Protein AF-A0A2J7PSP0-F1 (afdb_monomer)

Sequence (742 aa):
YKIPDSKRTLTLKEAKEKGLIVTSKKPLSIEEAVRNGLYHADTGRFTDPVVGDKLDIAQALVHGLIDANTTALKDPATGQLKSVNSGIEDGSIDTPRGRVVDPKTKRAYTIDSALERGLLITVDRPITFQQAVRRGSIDFQRGTFKDPRTMRECTLEEAIRYELIDPESAVVKDPQTGRFRTLKKAITDGVIDMNKRAAFDPQTGKVKPLCIIFEQGTVVFLREPLTFDAAIEQGHLNVGTGKFIDPQSKEVLTLKETVSLGLIDPDSALIKDSTKKKLVKLPEAFRKGLMDAEKGNVLDCATSRLYSLSAAIESGLLTTPRRGLSLIEGLQFGLYNPTTGGFTDPFFSSGVIDRRRLRLEEAIEFGLIDPSTTVVKDADSGNISSLTDAISISKIVDAEAGRMLETSTGKSIDLLKARDKGYILAAEARQAMEEKYKHCDDTLLKLLTWIREVEDKLANQDVVQEDADELRNQINTMKQVKDDLDSHSRPVASCLDQVRQIVASGGDVLSSDEVSTLEKNGRSLKTSYERAMDRTDRLLKRLTAACDEFSKFRNELATFCTWLGKAQKTLEDKERSLSNLNKLSSSADSTREFVSDVIAHQADLRFITMAAQKFVDESKEYLTSLNEFRTSLPQRLPHIEPSQDSVVRNEVLAVTAQYRDLLSRANGLSDRLSGVGGRQREYRDALDKARAWLREAEPRANKVLSEPVGAEPKTVEEQLNKAKTLNNEFVAQERLIDAAKQ

Solvent-accessible surface area (backbone atoms only — not comparable to full-atom values): 40261 Å² total; per-residue (Å²): 80,72,50,88,98,49,97,55,76,42,54,68,67,61,30,40,76,68,45,76,53,72,80,89,69,69,54,26,39,67,68,55,35,49,74,45,59,32,47,40,77,95,62,22,27,36,46,42,92,86,81,67,49,75,30,36,58,62,52,29,40,74,73,40,52,30,38,58,72,31,36,27,36,36,41,91,87,78,69,47,74,41,49,45,67,60,30,47,75,74,57,39,30,39,46,88,58,24,26,40,41,39,90,89,76,72,47,70,32,41,58,70,60,25,41,78,70,52,40,37,39,78,40,80,60,83,75,50,74,76,54,45,63,76,70,63,66,66,60,78,88,74,26,52,66,41,49,92,87,73,71,48,78,45,29,51,54,51,35,42,75,69,66,74,40,54,46,81,59,14,23,30,63,38,66,87,76,68,46,77,36,37,38,52,58,34,47,76,71,63,78,48,72,52,81,39,42,52,45,41,87,65,85,69,78,102,59,80,68,34,50,46,42,26,64,95,75,48,54,39,22,59,40,82,45,38,40,53,64,54,30,42,76,72,62,30,34,38,48,91,64,22,37,30,42,42,92,81,82,64,47,80,37,31,51,52,55,33,40,73,27,32,52,30,40,50,56,37,37,32,35,52,37,65,73,79,38,39,76,34,40,47,69,58,25,48,74,70,60,39,28,43,60,71,51,33,28,34,43,39,65,72,79,73,44,78,27,49,39,48,55,21,48,73,73,53,43,42,36,35,71,90,48,34,37,36,55,68,49,36,54,61,45,61,31,50,40,77,91,73,24,29,34,49,62,84,70,56,79,46,60,98,83,65,68,68,68,29,37,45,54,53,30,41,74,67,28,54,30,35,51,81,46,26,27,36,38,43,84,77,80,40,49,70,35,47,39,62,45,25,41,72,74,67,54,36,33,39,39,82,58,29,27,32,45,36,84,86,76,72,44,77,38,39,54,67,60,37,39,76,71,55,29,50,42,53,33,65,65,33,51,59,49,49,53,51,46,52,52,50,51,54,52,49,52,53,51,48,51,51,50,49,53,51,50,46,58,63,55,70,58,75,79,82,55,98,41,75,68,58,38,50,48,55,50,50,55,51,47,51,54,45,54,51,54,60,66,45,47,60,60,51,50,53,49,48,50,49,50,52,49,46,51,71,64,26,72,76,65,46,41,70,63,61,47,50,50,50,52,52,51,47,52,48,46,52,57,50,47,56,48,52,51,55,46,50,53,51,47,49,53,33,52,50,51,26,52,53,31,45,51,51,25,52,52,49,46,52,55,48,52,56,48,50,55,51,50,50,50,51,49,52,54,52,64,60,50,66,77,48,74,91,50,45,69,68,49,41,55,54,41,51,52,47,45,53,53,58,57,58,51,51,56,56,54,51,50,37,51,49,30,50,50,50,23,53,50,36,45,49,53,38,51,50,56,49,40,55,49,25,57,68,37,95,69,63,47,83,78,80,78,78,79,87,81,51,65,68,60,52,52,52,52,51,53,51,52,54,51,52,52,50,53,51,51,45,51,54,47,43,52,50,42,52,54,51,47,51,53,51,49,53,40,49,55,29,44,51,52,40,50,55,48,47,68,59,46,52,61,54,50,50,50,63,70,68,54,75,84,55,94,45,74,67,52,39,51,51,52,50,49,54,51,49,52,49,53,52,50,54,62,65,49,45,58,42,55,52,56,47,71,108

InterPro domains:
  IPR001101 Plectin repeat [SM00250] (9-44)
  IPR001101 Plectin repeat [SM00250] (86-125)
  IPR001101 Plectin repeat [SM00250] (131-170)
  IPR001101 Plectin repeat [SM00250] (234-269)
  IPR001101 Plectin repeat [SM00250] (328-374)
  IPR002017 Spectrin repeat [PF00435] (446-508)
  IPR018159 Spectrin/alpha-actinin [SM00150] (438-544)
  IPR018159 Spectrin/alpha-actinin [SM00150] (551-674)
  IPR035915 Plakin repeat superfamily [G3DSA:3.90.1290.10] (1-220)
  IPR035915 Plakin repeat superfamily [G3DSA:3.90.1290.10] (222-341)
  IPR035915 Plakin repeat superfamily [SSF75399] (7-120)
  IPR035915 Plakin repeat superfamily [SSF75399] (125-219)
  IPR035915 Plakin repeat superfamily [SSF75399] (223-347)
  IPR035915 Plakin repeat superfamily [SSF75399] (324-431)
  IPR043197 Plakin [PTHR23169] (449-632)

Mean predicted aligned error: 19.85 Å

Structure (mmCIF, N/CA/C/O backbone):
data_AF-A0A2J7PSP0-F1
#
_entry.id   AF-A0A2J7PSP0-F1
#
loop_
_atom_site.group_PDB
_atom_site.id
_atom_site.type_symbol
_atom_site.label_atom_id
_atom_site.label_alt_id
_atom_site.label_comp_id
_atom_site.label_asym_id
_atom_site.label_entity_id
_atom_site.label_seq_id
_atom_site.pdbx_PDB_ins_code
_atom_site.Cartn_x
_atom_site.Cartn_y
_atom_site.Cartn_z
_atom_site.occupancy
_atom_site.B_iso_or_equiv
_atom_site.auth_seq_id
_atom_site.auth_comp_id
_atom_site.auth_asym_id
_atom_site.auth_atom_id
_atom_site.pdbx_PDB_model_num
ATOM 1 N N . TYR A 1 1 ? 23.219 53.155 -82.196 1.00 58.03 1 TYR A N 1
ATOM 2 C CA . TYR A 1 1 ? 24.446 53.536 -81.469 1.00 58.03 1 TYR A CA 1
ATOM 3 C C . TYR A 1 1 ? 24.918 54.891 -81.987 1.00 58.03 1 TYR A C 1
ATOM 5 O O . TYR A 1 1 ? 25.044 55.040 -83.199 1.00 58.03 1 TYR A O 1
ATOM 13 N N . LYS A 1 2 ? 25.088 55.901 -81.122 1.00 62.66 2 LYS A N 1
ATOM 14 C CA . LYS A 1 2 ? 25.723 57.181 -81.494 1.00 62.66 2 LYS A CA 1
ATOM 15 C C . LYS A 1 2 ? 27.207 57.059 -81.160 1.00 62.66 2 LYS A C 1
ATOM 17 O O . LYS A 1 2 ? 27.521 56.750 -80.017 1.00 62.66 2 LYS A O 1
ATOM 22 N N . ILE A 1 3 ? 28.081 57.242 -82.146 1.00 65.50 3 ILE A N 1
ATOM 23 C CA . ILE A 1 3 ? 29.530 57.184 -81.920 1.00 65.50 3 ILE A CA 1
ATOM 24 C C . ILE A 1 3 ? 29.929 58.433 -81.114 1.00 65.50 3 ILE A C 1
ATOM 26 O O . ILE A 1 3 ? 29.549 59.531 -81.533 1.00 65.50 3 ILE A O 1
ATOM 30 N N . PRO A 1 4 ? 30.665 58.306 -79.996 1.00 55.56 4 PRO A N 1
ATOM 31 C CA . PRO A 1 4 ? 31.274 59.459 -79.332 1.00 55.56 4 PRO A CA 1
ATOM 32 C C . PRO A 1 4 ? 32.156 60.225 -80.337 1.00 55.56 4 PRO A C 1
ATOM 34 O O . PRO A 1 4 ? 32.877 59.605 -81.110 1.00 55.56 4 PRO A O 1
ATOM 37 N N . ASP A 1 5 ? 32.034 61.553 -80.393 1.00 58.53 5 ASP A N 1
ATOM 38 C CA . ASP A 1 5 ? 32.744 62.462 -81.318 1.00 58.53 5 ASP A CA 1
ATOM 39 C C . ASP A 1 5 ? 32.361 62.439 -82.815 1.00 58.53 5 ASP A C 1
ATOM 41 O O . ASP A 1 5 ? 33.018 63.073 -83.642 1.00 58.53 5 ASP A O 1
ATOM 45 N N . SER A 1 6 ? 31.224 61.839 -83.202 1.00 61.38 6 SER A N 1
ATOM 46 C CA . SER A 1 6 ? 30.621 62.115 -84.523 1.00 61.38 6 SER A CA 1
ATOM 47 C C . SER A 1 6 ? 29.091 62.223 -84.480 1.00 61.38 6 SER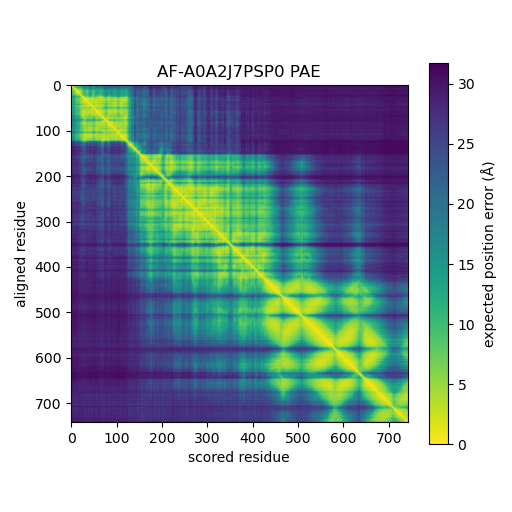 A C 1
ATOM 49 O O . SER A 1 6 ? 28.419 61.516 -83.735 1.00 61.38 6 SER A O 1
ATOM 51 N N . LYS A 1 7 ? 28.492 63.062 -85.341 1.00 58.00 7 LYS A N 1
ATOM 52 C CA . LYS A 1 7 ? 27.020 63.179 -85.473 1.00 58.00 7 LYS A CA 1
ATOM 53 C C . LYS A 1 7 ? 26.355 61.977 -86.181 1.00 58.00 7 LYS A C 1
ATOM 55 O O . LYS A 1 7 ? 25.156 62.023 -86.452 1.00 58.00 7 LYS A O 1
ATOM 60 N N . ARG A 1 8 ? 27.093 60.904 -86.501 1.00 64.81 8 ARG A N 1
ATOM 61 C CA . ARG A 1 8 ? 26.564 59.721 -87.206 1.00 64.81 8 ARG A CA 1
ATOM 62 C C . ARG A 1 8 ? 25.899 58.734 -86.241 1.00 64.81 8 ARG A C 1
ATOM 64 O O . ARG A 1 8 ? 26.443 58.388 -85.194 1.00 64.81 8 ARG A O 1
ATOM 71 N N . THR A 1 9 ? 24.719 58.250 -86.624 1.00 69.12 9 THR A N 1
ATOM 72 C CA . THR A 1 9 ? 23.991 57.176 -85.934 1.00 69.12 9 THR A CA 1
ATOM 73 C C . THR A 1 9 ? 24.161 55.871 -86.716 1.00 69.12 9 THR A C 1
ATOM 75 O O . THR A 1 9 ? 23.959 55.845 -87.924 1.00 69.12 9 THR A O 1
ATOM 78 N N . LEU A 1 10 ? 24.579 54.799 -86.038 1.00 71.31 10 LEU A N 1
ATOM 79 C CA . LEU A 1 10 ? 24.702 53.441 -86.592 1.00 71.31 10 LEU A CA 1
ATOM 80 C C . LEU A 1 10 ? 23.559 52.556 -86.086 1.00 71.31 10 LEU A C 1
ATOM 82 O O . LEU A 1 10 ? 23.134 52.696 -84.927 1.00 71.31 10 LEU A O 1
ATOM 86 N N . THR A 1 11 ? 23.102 51.607 -86.907 1.00 74.00 11 THR A N 1
ATOM 87 C CA . THR A 1 11 ? 22.177 50.560 -86.443 1.00 74.00 11 THR A CA 1
ATOM 88 C C . THR A 1 11 ? 22.874 49.619 -85.449 1.00 74.00 11 THR A C 1
ATOM 90 O O . THR A 1 11 ? 24.096 49.497 -85.438 1.00 74.00 11 THR A O 1
ATOM 93 N N . LEU A 1 12 ? 22.115 48.961 -84.561 1.00 64.88 12 LEU A N 1
ATOM 94 C CA . LEU A 1 12 ? 22.672 48.037 -83.553 1.00 64.88 12 LEU A CA 1
ATOM 95 C C . LEU A 1 12 ? 23.439 46.863 -84.188 1.00 64.88 12 LEU A C 1
ATOM 97 O O . LEU A 1 12 ? 24.433 46.412 -83.624 1.00 64.88 12 LEU A O 1
ATOM 101 N N . LYS A 1 13 ? 23.006 46.404 -85.369 1.00 65.12 13 LYS A N 1
ATOM 102 C CA . LYS A 1 13 ? 23.670 45.334 -86.121 1.00 65.12 13 LYS A CA 1
ATOM 103 C C . LYS A 1 13 ? 25.018 45.795 -86.682 1.00 65.12 13 LYS A C 1
ATOM 105 O O . LYS A 1 13 ? 26.025 45.146 -86.428 1.00 65.12 13 LYS A O 1
ATOM 110 N N . GLU A 1 14 ? 25.058 46.963 -87.322 1.00 67.12 14 GLU A N 1
ATOM 111 C CA . GLU A 1 14 ? 26.306 47.559 -87.824 1.00 67.12 14 GLU A CA 1
ATOM 112 C C . GLU A 1 14 ? 27.264 47.953 -86.691 1.00 67.12 14 GLU A C 1
ATOM 114 O O . GLU A 1 14 ? 28.477 47.876 -86.847 1.00 67.12 14 GLU A O 1
ATOM 119 N N . ALA A 1 15 ? 26.742 48.366 -85.532 1.00 64.81 15 ALA A N 1
ATOM 120 C CA . ALA A 1 15 ? 27.553 48.673 -84.356 1.00 64.81 15 ALA A CA 1
ATOM 121 C C . ALA A 1 15 ? 28.171 47.410 -83.726 1.00 64.81 15 ALA A C 1
ATOM 123 O O . ALA A 1 15 ? 29.297 47.469 -83.239 1.00 64.81 15 ALA A O 1
ATOM 124 N N . LYS A 1 16 ? 27.474 46.267 -83.780 1.00 63.75 16 LYS A N 1
ATOM 125 C CA . LYS A 1 16 ? 28.012 44.961 -83.374 1.00 63.75 16 LYS A CA 1
ATOM 126 C C . LYS A 1 16 ? 29.079 44.457 -84.353 1.00 63.75 16 LYS A C 1
ATOM 128 O O . LYS A 1 16 ? 30.139 44.035 -83.915 1.00 63.75 16 LYS A O 1
ATOM 133 N N . GLU A 1 17 ? 28.830 44.544 -85.661 1.00 60.66 17 GLU A N 1
ATOM 134 C CA . GLU A 1 17 ? 29.795 44.138 -86.702 1.00 60.66 17 GLU A CA 1
ATOM 135 C C . GLU A 1 17 ? 31.063 45.008 -86.705 1.00 60.66 17 GLU A C 1
ATOM 137 O O . GLU A 1 17 ? 32.143 44.520 -87.018 1.00 60.66 17 GLU A O 1
ATOM 142 N N . LYS A 1 18 ? 30.959 46.279 -86.293 1.00 62.94 18 LYS A N 1
ATOM 143 C CA . LYS A 1 18 ? 32.106 47.187 -86.115 1.00 62.94 18 LYS A CA 1
ATOM 144 C C . LYS A 1 18 ? 32.791 47.082 -84.743 1.00 62.94 18 LYS A C 1
ATOM 146 O O . LYS A 1 18 ? 33.640 47.917 -84.446 1.00 62.94 18 LYS A O 1
ATOM 151 N N . GLY A 1 19 ? 32.412 46.117 -83.898 1.00 61.75 19 GLY A N 1
ATOM 152 C CA . GLY A 1 19 ? 33.029 45.893 -82.580 1.00 61.75 19 GLY A CA 1
ATOM 153 C C . GLY A 1 19 ? 32.734 46.971 -81.526 1.00 61.75 19 GLY A C 1
ATOM 154 O O . GLY A 1 19 ? 33.376 47.005 -80.484 1.00 61.75 19 GLY A O 1
ATOM 155 N N . LEU A 1 20 ? 31.756 47.855 -81.762 1.00 63.66 20 LEU A N 1
ATOM 156 C CA . LEU A 1 20 ? 31.390 48.952 -80.848 1.00 63.66 20 LEU A CA 1
ATOM 157 C C . LEU A 1 20 ? 30.448 48.498 -79.718 1.00 63.66 20 LEU A C 1
ATOM 159 O O . LEU A 1 20 ? 30.165 49.262 -78.795 1.00 63.66 20 LEU A O 1
ATOM 163 N N . ILE A 1 21 ? 29.921 47.272 -79.808 1.00 64.19 21 ILE A N 1
ATOM 164 C CA . ILE A 1 21 ? 29.039 46.647 -78.818 1.00 64.19 21 ILE A CA 1
ATOM 165 C C . ILE A 1 21 ? 29.512 45.212 -78.602 1.00 64.19 21 ILE A C 1
ATOM 167 O O . ILE A 1 21 ? 29.398 44.380 -79.502 1.00 64.19 21 ILE A O 1
ATOM 171 N N . VAL A 1 22 ? 29.994 44.918 -77.396 1.00 63.31 22 VAL A N 1
ATOM 172 C CA . VAL A 1 22 ? 30.480 43.590 -76.998 1.00 63.31 22 VAL A CA 1
ATOM 173 C C . VAL A 1 22 ? 29.604 42.980 -75.906 1.00 63.31 22 VAL A C 1
ATOM 175 O O . VAL A 1 22 ? 28.886 43.678 -75.189 1.00 63.31 22 VAL A O 1
ATOM 178 N N . THR A 1 23 ? 29.618 41.653 -75.795 1.00 63.72 23 THR A N 1
ATOM 179 C CA . THR A 1 23 ? 28.829 40.921 -74.798 1.00 63.72 23 THR A CA 1
ATOM 180 C C . THR A 1 23 ? 29.394 41.124 -73.391 1.00 63.72 23 THR A C 1
ATOM 182 O O . THR A 1 23 ? 30.588 40.947 -73.181 1.00 63.72 23 THR A O 1
ATOM 185 N N . SER A 1 24 ? 28.538 41.397 -72.403 1.00 59.56 24 SER A N 1
ATOM 186 C CA . SER A 1 24 ? 28.923 41.557 -70.988 1.00 59.56 24 SER A CA 1
ATOM 187 C C . SER A 1 24 ? 29.223 40.240 -70.253 1.00 59.56 24 SER A C 1
ATOM 189 O O . SER A 1 24 ? 29.520 40.246 -69.060 1.00 59.56 24 SER A O 1
ATOM 191 N N . LYS A 1 25 ? 29.134 39.098 -70.942 1.00 62.75 25 LYS A N 1
ATOM 192 C CA . LYS A 1 25 ? 29.388 37.772 -70.374 1.00 62.75 25 LYS A CA 1
ATOM 193 C C . LYS A 1 25 ? 30.901 37.547 -70.258 1.00 62.75 25 LYS A C 1
ATOM 195 O O . LYS A 1 25 ? 31.560 37.405 -71.278 1.00 62.75 25 LYS A O 1
ATOM 200 N N . LYS A 1 26 ? 31.426 37.503 -69.032 1.00 65.06 26 LYS A N 1
ATOM 201 C CA . LYS A 1 26 ? 32.789 37.046 -68.704 1.00 65.06 26 LYS A CA 1
ATOM 202 C C . LYS A 1 26 ? 32.693 35.743 -67.887 1.00 65.06 26 LYS A C 1
ATOM 204 O O . LYS A 1 26 ? 31.740 35.625 -67.109 1.00 65.06 26 LYS A O 1
ATOM 209 N N . PRO A 1 27 ? 33.619 34.778 -68.029 1.00 68.19 27 PRO A N 1
ATOM 210 C CA . PRO A 1 27 ? 34.771 34.758 -68.940 1.00 68.19 27 PRO A CA 1
ATOM 211 C C . PRO A 1 27 ? 34.381 34.368 -70.382 1.00 68.19 27 PRO A C 1
ATOM 213 O O . PRO A 1 27 ? 33.437 33.603 -70.586 1.00 68.19 27 PRO A O 1
ATOM 216 N N . LEU A 1 28 ? 35.085 34.913 -71.379 1.00 74.44 28 LEU A N 1
ATOM 217 C CA . LEU A 1 28 ? 34.874 34.651 -72.813 1.00 74.44 28 LEU A CA 1
ATOM 218 C C . LEU A 1 28 ? 35.787 33.517 -73.303 1.00 74.44 28 LEU A C 1
ATOM 220 O O . LEU A 1 28 ? 36.883 33.327 -72.776 1.00 74.44 28 LEU A O 1
ATOM 224 N N . SER A 1 29 ? 35.384 32.791 -74.348 1.00 78.56 29 SER A N 1
ATOM 225 C CA . SER A 1 29 ? 36.340 31.932 -75.066 1.00 78.56 29 SER A CA 1
ATOM 226 C C . SER A 1 29 ? 37.317 32.773 -75.897 1.00 78.56 29 SER A C 1
ATOM 228 O O . SER A 1 29 ? 36.991 33.889 -76.311 1.00 78.56 29 SER A O 1
ATOM 230 N N . ILE A 1 30 ? 38.515 32.243 -76.176 1.00 79.38 30 ILE A N 1
ATOM 231 C CA . ILE A 1 30 ? 39.514 32.949 -77.002 1.00 79.38 30 ILE A CA 1
ATOM 232 C C . ILE A 1 30 ? 38.940 33.252 -78.397 1.00 79.38 30 ILE A C 1
ATOM 234 O O . ILE A 1 30 ? 39.124 34.349 -78.919 1.00 79.38 30 ILE A O 1
ATOM 238 N N . GLU A 1 31 ? 38.170 32.325 -78.970 1.00 78.06 31 GLU A N 1
ATOM 239 C CA . GLU A 1 31 ? 37.505 32.515 -80.262 1.00 78.06 31 GLU A CA 1
ATOM 240 C C . GLU A 1 31 ? 36.434 33.619 -80.218 1.00 78.06 31 GLU A C 1
ATOM 242 O O . GLU A 1 31 ? 36.350 34.440 -81.130 1.00 78.06 31 GLU A O 1
ATOM 247 N N . GLU A 1 32 ? 35.635 33.698 -79.148 1.00 75.88 32 GLU A N 1
ATOM 248 C CA . GLU A 1 32 ? 34.666 34.787 -78.968 1.00 75.88 32 GLU A CA 1
ATOM 249 C C . GLU A 1 32 ? 35.346 36.138 -78.746 1.00 75.88 32 GLU A C 1
ATOM 251 O O . GLU A 1 32 ? 34.864 37.146 -79.262 1.00 75.88 32 GLU A O 1
ATOM 256 N N . ALA A 1 33 ? 36.467 36.177 -78.021 1.00 77.75 33 ALA A N 1
ATOM 257 C CA . ALA A 1 33 ? 37.241 37.397 -77.814 1.00 77.75 33 ALA A CA 1
ATOM 258 C C . ALA A 1 33 ? 37.802 37.944 -79.139 1.00 77.75 33 ALA A C 1
ATOM 260 O O . ALA A 1 33 ? 37.708 39.146 -79.396 1.00 77.75 33 ALA A O 1
ATOM 261 N N . VAL A 1 34 ? 38.302 37.066 -80.017 1.00 79.00 34 VAL A N 1
ATOM 262 C CA . VAL A 1 34 ? 38.745 37.436 -81.373 1.00 79.00 34 VAL A CA 1
ATOM 263 C C . VAL A 1 34 ? 37.559 37.892 -82.230 1.00 79.00 34 VAL A C 1
ATOM 265 O O . VAL A 1 34 ? 37.612 38.961 -82.834 1.00 79.00 34 VAL A O 1
ATOM 268 N N . ARG A 1 35 ? 36.447 37.146 -82.226 1.00 76.44 35 ARG A N 1
ATOM 269 C CA . ARG A 1 35 ? 35.240 37.474 -83.008 1.00 76.44 35 ARG A CA 1
ATOM 270 C C . ARG A 1 35 ? 34.602 38.806 -82.602 1.00 76.44 35 ARG A C 1
ATOM 272 O O . ARG A 1 35 ? 34.030 39.494 -83.441 1.00 76.44 35 ARG A O 1
ATOM 279 N N . ASN A 1 36 ? 34.701 39.167 -81.325 1.00 72.50 36 ASN A N 1
ATOM 280 C CA . ASN A 1 36 ? 34.187 40.424 -80.783 1.00 72.50 36 ASN A CA 1
ATOM 281 C C . ASN A 1 36 ? 35.163 41.606 -80.954 1.00 72.50 36 ASN A C 1
ATOM 283 O O . ASN A 1 36 ? 34.864 42.697 -80.476 1.00 72.50 36 ASN A O 1
ATOM 287 N N . GLY A 1 37 ? 36.315 41.408 -81.609 1.00 72.75 37 GLY A N 1
ATOM 288 C CA . GLY A 1 37 ? 37.308 42.461 -81.850 1.00 72.75 37 GLY A CA 1
ATOM 289 C C . GLY A 1 37 ? 38.085 42.897 -80.603 1.00 72.75 37 GLY A C 1
ATOM 290 O O . GLY A 1 37 ? 38.687 43.966 -80.609 1.00 72.75 37 GLY A O 1
ATOM 291 N N . LEU A 1 38 ? 38.075 42.088 -79.536 1.00 77.94 38 LEU A N 1
ATOM 292 C CA . LEU A 1 38 ? 38.782 42.369 -78.280 1.00 77.94 38 LEU A CA 1
ATOM 293 C C . LEU A 1 38 ? 40.262 41.954 -78.326 1.00 77.94 38 LEU A C 1
ATOM 295 O O . LEU A 1 38 ? 41.005 42.268 -77.402 1.00 77.94 38 LEU A O 1
ATOM 299 N N . TYR A 1 39 ? 40.691 41.246 -79.373 1.00 82.94 39 TYR A N 1
ATOM 300 C CA . TYR A 1 39 ? 42.083 40.857 -79.606 1.00 82.94 39 TYR A CA 1
ATOM 301 C C . TYR A 1 39 ? 42.731 41.745 -80.672 1.00 82.94 39 TYR A C 1
ATOM 303 O O . TYR A 1 39 ? 42.207 41.887 -81.777 1.00 82.94 39 TYR A O 1
ATOM 311 N N . HIS A 1 40 ? 43.906 42.296 -80.365 1.00 81.88 40 HIS A N 1
ATOM 312 C CA . HIS A 1 40 ? 44.700 43.081 -81.307 1.00 81.88 40 HIS A CA 1
ATOM 313 C C . HIS A 1 40 ? 45.868 42.258 -81.860 1.00 81.88 40 HIS A C 1
ATOM 315 O O . HIS A 1 40 ? 46.897 42.120 -81.193 1.00 81.88 40 HIS A O 1
ATOM 321 N N . ALA A 1 41 ? 45.743 41.778 -83.102 1.00 76.25 41 ALA A N 1
ATOM 322 C CA . ALA A 1 41 ? 46.750 40.945 -83.771 1.00 76.25 41 ALA A CA 1
ATOM 323 C C . ALA A 1 41 ? 48.144 41.603 -83.857 1.00 76.25 41 ALA A C 1
ATOM 325 O O . ALA A 1 41 ? 49.156 40.916 -83.721 1.00 76.25 41 ALA A O 1
ATOM 326 N N . ASP A 1 42 ? 48.210 42.934 -83.985 1.00 76.62 42 ASP A N 1
ATOM 327 C CA . ASP A 1 42 ? 49.476 43.679 -84.087 1.00 76.62 42 ASP A CA 1
ATOM 328 C C . ASP A 1 42 ? 50.310 43.638 -82.798 1.00 76.62 42 ASP A C 1
ATOM 330 O O . ASP A 1 42 ? 51.539 43.687 -82.836 1.00 76.62 42 ASP A O 1
ATOM 334 N N . THR A 1 43 ? 49.643 43.560 -81.641 1.00 77.06 43 THR A N 1
ATOM 335 C CA . THR A 1 43 ? 50.290 43.632 -80.316 1.00 77.06 43 THR A CA 1
ATOM 336 C C . THR A 1 43 ? 50.183 42.339 -79.514 1.00 77.06 43 THR A C 1
ATOM 338 O O . THR A 1 43 ? 50.856 42.210 -78.496 1.00 77.06 43 THR A O 1
ATOM 341 N N . GLY A 1 44 ? 49.350 41.391 -79.952 1.00 77.75 44 GLY A N 1
ATOM 342 C CA . GLY A 1 44 ? 49.104 40.129 -79.257 1.00 77.75 44 GLY A CA 1
ATOM 343 C C . GLY A 1 44 ? 48.337 40.270 -77.938 1.00 77.75 44 GLY A C 1
ATOM 344 O O . GLY A 1 44 ? 48.343 39.337 -77.140 1.00 77.75 44 GLY A O 1
ATOM 345 N N . ARG A 1 45 ? 47.695 41.420 -77.687 1.00 84.19 45 ARG A N 1
ATOM 346 C CA . ARG A 1 45 ? 47.017 41.737 -76.419 1.00 84.19 45 ARG A CA 1
ATOM 347 C C . ARG A 1 45 ? 45.498 41.750 -76.552 1.00 84.19 45 ARG A C 1
ATOM 349 O O . ARG A 1 45 ? 44.958 42.058 -77.615 1.00 84.19 45 ARG A O 1
ATOM 356 N N . PHE A 1 46 ? 44.834 41.462 -75.440 1.00 83.38 46 PHE A N 1
ATOM 357 C CA . PHE A 1 46 ? 43.390 41.528 -75.264 1.00 83.38 46 PHE A CA 1
ATOM 358 C C . PHE A 1 46 ? 43.001 42.817 -74.549 1.00 83.38 46 PHE A C 1
ATOM 360 O O . PHE A 1 46 ? 43.624 43.193 -73.559 1.00 83.38 46 PHE A O 1
ATOM 367 N N . THR A 1 47 ? 41.968 43.497 -75.027 1.00 81.69 47 THR A N 1
ATOM 368 C CA . THR A 1 47 ? 41.451 44.710 -74.390 1.00 81.69 47 THR A CA 1
ATOM 369 C C . THR A 1 47 ? 40.253 44.373 -73.516 1.00 81.69 47 THR A C 1
ATOM 371 O O . THR A 1 47 ? 39.280 43.795 -74.001 1.00 81.69 47 THR A O 1
ATOM 374 N N . ASP A 1 48 ? 40.301 44.736 -72.230 1.00 77.75 48 ASP A N 1
ATOM 375 C CA . ASP A 1 48 ? 39.126 44.616 -71.365 1.00 77.75 48 ASP A CA 1
ATOM 376 C C . ASP A 1 48 ? 38.110 45.717 -71.729 1.00 77.75 48 ASP A C 1
ATOM 378 O O . ASP A 1 48 ? 38.428 46.901 -71.608 1.00 77.75 48 ASP A O 1
ATOM 382 N N . PRO A 1 49 ? 36.877 45.374 -72.139 1.00 70.19 49 PRO A N 1
ATOM 383 C CA . PRO A 1 49 ? 35.880 46.363 -72.545 1.00 70.19 49 PRO A CA 1
ATOM 384 C C . PRO A 1 49 ? 35.338 47.244 -71.408 1.00 70.19 49 PRO A C 1
ATOM 386 O O . PRO A 1 49 ? 34.645 48.219 -71.689 1.00 70.19 49 PRO A O 1
ATOM 389 N N . VAL A 1 50 ? 35.611 46.911 -70.141 1.00 69.69 50 VAL A N 1
ATOM 390 C CA . VAL A 1 50 ? 35.174 47.693 -68.969 1.00 69.69 50 VAL A CA 1
ATOM 391 C C . VAL A 1 50 ? 36.242 48.695 -68.535 1.00 69.69 50 VAL A C 1
ATOM 393 O O . VAL A 1 50 ? 35.912 49.829 -68.203 1.00 69.69 50 VAL A O 1
ATOM 396 N N . VAL A 1 51 ? 37.509 48.274 -68.529 1.00 73.56 51 VAL A N 1
ATOM 397 C CA . VAL A 1 51 ? 38.629 49.067 -67.987 1.00 73.56 51 VAL A CA 1
ATOM 398 C C . VAL A 1 51 ? 39.428 49.759 -69.098 1.00 73.56 51 VAL A C 1
ATOM 400 O O . VAL A 1 51 ? 40.006 50.815 -68.876 1.00 73.56 51 VAL A O 1
ATOM 403 N N . GLY A 1 52 ? 39.426 49.208 -70.316 1.00 70.44 52 GLY A N 1
ATOM 404 C CA . GLY A 1 52 ? 40.219 49.701 -71.446 1.00 70.44 52 GLY A CA 1
ATOM 405 C C . GLY A 1 52 ? 41.679 49.231 -71.440 1.00 70.44 52 GLY A C 1
ATOM 406 O O . GLY A 1 52 ? 42.427 49.549 -72.367 1.00 70.44 52 GLY A O 1
ATOM 407 N N . ASP A 1 53 ? 42.083 48.449 -70.436 1.00 80.25 53 ASP A N 1
ATOM 408 C CA . ASP A 1 53 ? 43.443 47.936 -70.299 1.00 80.25 53 ASP A CA 1
ATOM 409 C C . ASP A 1 53 ? 43.763 46.863 -71.343 1.00 80.25 53 ASP A C 1
ATOM 411 O O . ASP A 1 53 ? 42.925 46.032 -71.700 1.00 80.25 53 ASP A O 1
ATOM 415 N N . LYS A 1 54 ? 45.012 46.877 -71.823 1.00 82.62 54 LYS A N 1
ATOM 416 C CA . LYS A 1 54 ? 45.552 45.903 -72.780 1.00 82.62 54 LYS A CA 1
ATOM 417 C C . LYS A 1 54 ? 46.339 44.828 -72.035 1.00 82.62 54 LYS A C 1
ATOM 419 O O . LYS A 1 54 ? 47.511 45.039 -71.721 1.00 82.62 54 LYS A O 1
ATOM 424 N N . LEU A 1 55 ? 45.694 43.693 -71.804 1.00 83.44 55 LEU A N 1
ATOM 425 C CA . LEU A 1 55 ? 46.206 42.536 -71.077 1.00 83.44 55 LEU A CA 1
ATOM 426 C C . LEU A 1 55 ? 46.872 41.538 -72.032 1.00 83.44 55 LEU A C 1
ATOM 428 O O . LEU A 1 55 ? 46.410 41.336 -73.157 1.00 83.44 55 LEU A O 1
ATOM 432 N N . ASP A 1 56 ? 47.953 40.896 -71.598 1.00 83.44 56 ASP A N 1
ATOM 433 C CA . ASP A 1 56 ? 48.459 39.704 -72.290 1.00 83.44 56 ASP A CA 1
ATOM 434 C C . ASP A 1 56 ? 47.553 38.480 -72.031 1.00 83.44 56 ASP A C 1
ATOM 436 O O . ASP A 1 56 ? 46.596 38.549 -71.257 1.00 83.44 56 ASP A O 1
ATOM 440 N N . ILE A 1 57 ? 47.810 37.350 -72.699 1.00 81.56 57 ILE A N 1
ATOM 441 C CA . ILE A 1 57 ? 46.963 36.156 -72.547 1.00 81.56 57 ILE A CA 1
ATOM 442 C C . ILE A 1 57 ? 46.978 35.599 -71.113 1.00 81.56 57 ILE A C 1
ATOM 444 O O . ILE A 1 57 ? 45.945 35.141 -70.637 1.00 81.56 57 ILE A O 1
ATOM 448 N N . ALA A 1 58 ? 48.103 35.680 -70.397 1.00 79.94 58 ALA A N 1
ATOM 449 C CA . ALA A 1 58 ? 48.209 35.175 -69.029 1.00 79.94 58 ALA A CA 1
ATOM 450 C C . ALA A 1 58 ? 47.444 36.075 -68.044 1.00 79.94 58 ALA A C 1
ATOM 452 O O . ALA A 1 58 ? 46.674 35.592 -67.215 1.00 79.94 58 ALA A O 1
ATOM 453 N N . GLN A 1 59 ? 47.576 37.391 -68.189 1.00 81.38 59 GLN A N 1
ATOM 454 C CA . GLN A 1 59 ? 46.830 38.397 -67.440 1.00 81.38 59 GLN A CA 1
ATOM 455 C C . GLN A 1 59 ? 45.332 38.307 -67.739 1.00 81.38 59 GLN A C 1
ATOM 457 O O . GLN A 1 59 ? 44.522 38.368 -66.820 1.00 81.38 59 GLN A O 1
ATOM 462 N N . ALA A 1 60 ? 44.937 38.092 -68.995 1.00 80.06 60 ALA A N 1
ATOM 463 C CA . ALA A 1 60 ? 43.533 37.930 -69.368 1.00 80.06 60 ALA A CA 1
ATOM 464 C C . ALA A 1 60 ? 42.888 36.673 -68.747 1.00 80.06 60 ALA A C 1
ATOM 466 O O . ALA A 1 60 ? 41.700 36.705 -68.417 1.00 80.06 60 ALA A O 1
ATOM 467 N N . LEU A 1 61 ? 43.654 35.594 -68.541 1.00 78.00 61 LEU A N 1
ATOM 468 C CA . LEU A 1 61 ? 43.205 34.404 -67.807 1.00 78.00 61 LEU A CA 1
ATOM 469 C C . LEU A 1 61 ? 43.060 34.685 -66.304 1.00 78.00 61 LEU A C 1
ATOM 471 O O . LEU A 1 61 ? 42.036 34.349 -65.712 1.00 78.00 61 LEU A O 1
ATOM 475 N N . VAL A 1 62 ? 44.045 35.355 -65.694 1.00 78.44 62 VAL A N 1
ATOM 476 C CA . VAL A 1 62 ? 44.030 35.702 -64.258 1.00 78.44 62 VAL A CA 1
ATOM 477 C C . VAL A 1 62 ? 42.908 36.688 -63.919 1.00 78.44 62 VAL A C 1
ATOM 479 O O . VAL A 1 62 ? 42.211 36.514 -62.923 1.00 78.44 62 VAL A O 1
ATOM 482 N N . HIS A 1 63 ? 42.681 37.694 -64.766 1.00 71.12 63 HIS A N 1
ATOM 483 C CA . HIS A 1 63 ? 41.602 38.673 -64.604 1.00 71.12 63 HIS A CA 1
ATOM 484 C C . HIS A 1 63 ? 40.214 38.122 -64.980 1.00 71.12 63 HIS A C 1
ATOM 486 O O . HIS A 1 63 ? 39.223 38.852 -64.915 1.00 71.12 63 HIS A O 1
ATOM 492 N N . GLY A 1 64 ? 40.119 36.847 -65.380 1.00 70.94 64 GLY A N 1
ATOM 493 C CA . GLY A 1 64 ? 38.854 36.198 -65.730 1.00 70.94 64 GLY A CA 1
ATOM 494 C C . GLY A 1 64 ? 38.187 36.779 -66.981 1.00 70.94 64 GLY A C 1
ATOM 495 O O . GLY A 1 64 ? 36.971 36.660 -67.144 1.00 70.94 64 GLY A O 1
ATOM 496 N N . LEU A 1 65 ? 38.957 37.427 -67.863 1.00 78.25 65 LEU A N 1
ATOM 497 C CA . LEU A 1 65 ? 38.480 37.895 -69.166 1.00 78.25 65 LEU A CA 1
ATOM 498 C C . LEU A 1 65 ? 38.325 36.714 -70.133 1.00 78.25 65 LEU A C 1
ATOM 500 O O . LEU A 1 65 ? 37.353 36.671 -70.888 1.00 78.25 65 LEU A O 1
ATOM 504 N N . ILE A 1 66 ? 39.252 35.752 -70.073 1.00 78.81 66 ILE A N 1
ATOM 505 C CA . ILE A 1 66 ? 39.299 34.561 -70.928 1.00 78.81 66 ILE A CA 1
ATOM 506 C C . ILE A 1 66 ? 39.186 33.289 -70.074 1.00 78.81 66 ILE A C 1
ATOM 508 O O . ILE A 1 66 ? 39.804 33.195 -69.017 1.00 78.81 66 ILE A O 1
ATOM 512 N N . ASP A 1 67 ? 38.416 32.297 -70.532 1.00 74.19 67 ASP A N 1
ATOM 513 C CA . ASP A 1 67 ? 38.287 30.987 -69.874 1.00 74.19 67 ASP A CA 1
ATOM 514 C C . ASP A 1 67 ? 39.337 29.994 -70.413 1.00 74.19 67 ASP A C 1
ATOM 516 O O . ASP A 1 67 ? 39.225 29.521 -71.551 1.00 74.19 67 ASP A O 1
ATOM 520 N N . ALA A 1 68 ? 40.327 29.636 -69.584 1.00 65.56 68 ALA A N 1
ATOM 521 C CA . ALA A 1 68 ? 41.396 28.683 -69.922 1.00 65.56 68 ALA A CA 1
ATOM 522 C C . ALA A 1 68 ? 40.876 27.294 -70.329 1.00 65.56 68 ALA A C 1
ATOM 524 O O . ALA A 1 68 ? 41.563 26.568 -71.045 1.00 65.56 68 ALA A O 1
ATOM 525 N N . ASN A 1 69 ? 39.672 26.920 -69.881 1.00 63.06 69 ASN A N 1
ATOM 526 C CA . ASN A 1 69 ? 39.112 25.580 -70.069 1.00 63.06 69 ASN A CA 1
ATOM 527 C C . ASN A 1 69 ? 38.289 25.440 -71.357 1.00 63.06 69 ASN A C 1
ATOM 529 O O . ASN A 1 69 ? 37.847 24.342 -71.690 1.00 63.06 69 ASN A O 1
ATOM 533 N N . THR A 1 70 ? 38.047 26.546 -72.066 1.00 67.50 70 THR A N 1
ATOM 534 C CA . THR A 1 70 ? 37.249 26.568 -73.308 1.00 67.50 70 THR A CA 1
ATOM 535 C C . THR A 1 70 ? 38.091 26.450 -74.567 1.00 67.50 70 THR A C 1
ATOM 537 O O . THR A 1 70 ? 37.554 26.275 -75.655 1.00 67.50 70 THR A O 1
ATOM 540 N N . THR A 1 71 ? 39.411 26.567 -74.446 1.00 71.12 71 THR A N 1
ATOM 541 C CA . THR A 1 71 ? 40.337 26.483 -75.575 1.00 71.12 71 THR A CA 1
ATOM 542 C C . THR A 1 71 ? 41.416 25.465 -75.239 1.00 71.12 71 THR A C 1
ATOM 544 O O . THR A 1 71 ? 41.862 25.383 -74.102 1.00 71.12 71 THR A O 1
ATOM 547 N N . ALA A 1 72 ? 41.824 24.663 -76.211 1.00 73.00 72 ALA A N 1
ATOM 548 C CA . ALA A 1 72 ? 42.925 23.725 -76.070 1.00 73.00 72 ALA A CA 1
ATOM 549 C C . ALA A 1 72 ? 43.867 23.859 -77.267 1.00 73.00 72 ALA A C 1
ATOM 551 O O . ALA A 1 72 ? 43.443 24.150 -78.388 1.00 73.00 72 ALA A O 1
ATOM 552 N N . LEU A 1 73 ? 45.153 23.640 -77.017 1.00 72.56 73 LEU A N 1
ATOM 553 C CA . LEU A 1 73 ? 46.175 23.525 -78.047 1.00 72.56 73 LEU A CA 1
ATOM 554 C C . LEU A 1 73 ? 46.114 22.118 -78.629 1.00 72.56 73 LEU A C 1
ATOM 556 O O . LEU A 1 73 ? 46.230 21.141 -77.888 1.00 72.56 73 LEU A O 1
ATOM 560 N N . LYS A 1 74 ? 45.957 22.002 -79.946 1.00 71.25 74 LYS A N 1
ATOM 561 C CA . LYS A 1 74 ? 46.026 20.711 -80.630 1.00 71.25 74 LYS A CA 1
ATOM 562 C C . LYS A 1 74 ? 47.405 20.534 -81.237 1.00 71.25 74 LYS A C 1
ATOM 564 O O . LYS A 1 74 ? 47.806 21.311 -82.100 1.00 71.25 74 LYS A O 1
ATOM 569 N N . ASP A 1 75 ? 48.093 19.471 -80.840 1.00 69.88 75 ASP A N 1
ATOM 570 C CA . ASP A 1 75 ? 49.316 19.054 -81.517 1.00 69.88 75 ASP A CA 1
ATOM 571 C C . ASP A 1 75 ? 48.966 18.443 -82.896 1.00 69.88 75 ASP A C 1
ATOM 573 O O . ASP A 1 75 ? 48.253 17.432 -82.960 1.00 69.88 75 ASP A O 1
ATOM 577 N N . PRO A 1 76 ? 49.447 19.021 -84.016 1.00 62.28 76 PRO A N 1
ATOM 578 C CA . PRO A 1 76 ? 49.161 18.521 -85.361 1.00 62.28 76 PRO A CA 1
ATOM 579 C C . PRO A 1 76 ? 49.725 17.126 -85.659 1.00 62.28 76 PRO A C 1
ATOM 581 O O . PRO A 1 76 ? 49.296 16.507 -86.634 1.00 62.28 76 PRO A O 1
ATOM 584 N N . ALA A 1 77 ? 50.710 16.645 -84.889 1.00 60.44 77 ALA A N 1
ATOM 585 C CA . ALA A 1 77 ? 51.354 15.350 -85.111 1.00 60.44 77 ALA A CA 1
ATOM 586 C C . ALA A 1 77 ? 50.679 14.207 -84.338 1.00 60.44 77 ALA A C 1
ATOM 588 O O . ALA A 1 77 ? 50.509 13.117 -84.880 1.00 60.44 77 ALA A O 1
ATOM 589 N N . THR A 1 78 ? 50.287 14.457 -83.088 1.00 61.59 78 THR A N 1
ATOM 590 C CA . THR A 1 78 ? 49.727 13.440 -82.179 1.00 61.59 78 THR A CA 1
ATOM 591 C C . THR A 1 78 ? 48.206 13.518 -82.053 1.00 61.59 78 THR A C 1
ATOM 593 O O . THR A 1 78 ? 47.575 12.579 -81.573 1.00 61.59 78 THR A O 1
ATOM 596 N N . GLY A 1 79 ? 47.598 14.638 -82.463 1.00 58.19 79 GLY A N 1
ATOM 597 C CA . GLY A 1 79 ? 46.185 14.923 -82.219 1.00 58.19 79 GLY A CA 1
ATOM 598 C C . GLY A 1 79 ? 45.851 15.139 -80.739 1.00 58.19 79 GLY A C 1
ATOM 599 O O . GLY A 1 79 ? 44.673 15.274 -80.406 1.00 58.19 79 GLY A O 1
ATOM 600 N N . GLN A 1 80 ? 46.860 15.172 -79.861 1.00 64.62 80 GLN A N 1
ATOM 601 C CA . GLN A 1 80 ? 46.695 15.352 -78.427 1.00 64.62 80 GLN A CA 1
ATOM 602 C C . GLN A 1 80 ? 46.306 16.800 -78.119 1.00 64.62 80 GLN A C 1
ATOM 604 O O . GLN A 1 80 ? 46.857 17.748 -78.684 1.00 64.62 80 GLN A O 1
ATOM 609 N N . LEU A 1 81 ? 45.339 16.957 -77.216 1.00 59.62 81 LEU A N 1
ATOM 610 C CA . LEU A 1 81 ? 44.887 18.252 -76.726 1.00 59.62 81 LEU A CA 1
ATOM 611 C C . LEU A 1 81 ? 45.653 18.592 -75.447 1.00 59.62 81 LEU A C 1
ATOM 613 O O . LEU A 1 81 ? 45.621 17.830 -74.481 1.00 59.62 81 LEU A O 1
ATOM 617 N N . LYS A 1 82 ? 46.332 19.735 -75.450 1.00 68.31 82 LYS A N 1
ATOM 618 C CA . LYS A 1 82 ? 46.980 20.330 -74.280 1.00 68.31 82 LYS A CA 1
ATOM 619 C C . LYS A 1 82 ? 46.173 21.533 -73.796 1.00 68.31 82 LYS A C 1
ATOM 621 O O . LYS A 1 82 ? 45.575 22.252 -74.597 1.00 68.31 82 LYS A O 1
ATOM 626 N N . SER A 1 83 ? 46.157 21.767 -72.488 1.00 71.19 83 SER A N 1
ATOM 627 C CA . SER A 1 83 ? 45.492 22.932 -71.895 1.00 71.19 83 SER A CA 1
ATOM 628 C C . SER A 1 83 ? 46.260 24.223 -72.202 1.00 71.19 83 SER A C 1
ATOM 630 O O . SER A 1 83 ? 47.475 24.196 -72.405 1.00 71.19 83 SER A O 1
ATOM 632 N N . VAL A 1 84 ? 45.562 25.368 -72.213 1.00 72.19 84 VAL A N 1
ATOM 633 C CA . VAL A 1 84 ? 46.202 26.684 -72.421 1.00 72.19 84 VAL A CA 1
ATOM 634 C C . VAL A 1 84 ? 47.243 26.964 -71.334 1.00 72.19 84 VAL A C 1
ATOM 636 O O . VAL A 1 84 ? 48.327 27.439 -71.649 1.00 72.19 84 VAL A O 1
ATOM 639 N N . ASN A 1 85 ? 46.956 26.603 -70.079 1.00 73.19 85 ASN A N 1
ATOM 640 C CA . ASN A 1 85 ? 47.875 26.812 -68.954 1.00 73.19 85 ASN A CA 1
ATOM 641 C C . ASN A 1 85 ? 49.176 26.011 -69.120 1.00 73.19 85 ASN A C 1
ATOM 643 O O . ASN A 1 85 ? 50.258 26.573 -68.997 1.00 73.19 85 ASN A O 1
ATOM 647 N N . SER A 1 86 ? 49.080 24.732 -69.503 1.00 73.19 86 SER A N 1
ATOM 648 C CA . SER A 1 86 ? 50.264 23.906 -69.774 1.00 73.19 86 SER A CA 1
ATOM 649 C C . SER A 1 86 ? 51.058 24.415 -70.983 1.00 73.19 86 SER A C 1
ATOM 651 O O . SER A 1 86 ? 52.283 24.344 -70.980 1.00 73.19 86 SER A O 1
ATOM 653 N N . GLY A 1 87 ? 50.375 24.976 -71.987 1.00 70.06 87 GLY A N 1
ATOM 654 C CA . GLY A 1 87 ? 51.008 25.592 -73.154 1.00 70.06 87 GLY A CA 1
ATOM 655 C C . GLY A 1 87 ? 51.733 26.912 -72.877 1.00 70.06 87 GLY A C 1
ATOM 656 O O . GLY A 1 87 ? 52.644 27.285 -73.611 1.00 70.06 87 GLY A O 1
ATOM 657 N N . ILE A 1 88 ? 51.328 27.640 -71.835 1.00 76.25 88 ILE A N 1
ATOM 658 C CA . ILE A 1 88 ? 52.038 28.833 -71.357 1.00 76.25 88 ILE A CA 1
ATOM 659 C C . ILE A 1 88 ? 53.310 28.418 -70.609 1.00 76.25 88 ILE A C 1
ATOM 661 O O . ILE A 1 88 ? 54.366 29.013 -70.813 1.00 76.25 88 ILE A O 1
ATOM 665 N N . GLU A 1 89 ? 53.220 27.383 -69.773 1.00 73.19 89 GLU A N 1
ATOM 666 C CA . GLU A 1 89 ? 54.345 26.872 -68.982 1.00 73.19 89 GLU A CA 1
ATOM 667 C C . GLU A 1 89 ? 55.434 26.215 -69.843 1.00 73.19 89 GLU A C 1
ATOM 669 O O . GLU A 1 89 ? 56.620 26.396 -69.573 1.00 73.19 89 GLU A O 1
ATOM 674 N N . ASP A 1 90 ? 55.052 25.484 -70.898 1.00 72.06 90 ASP A N 1
ATOM 675 C CA . ASP A 1 90 ? 55.996 24.804 -71.797 1.00 72.06 90 ASP A CA 1
ATOM 676 C C . ASP A 1 90 ? 56.547 25.705 -72.925 1.00 72.06 90 ASP A C 1
ATOM 678 O O . ASP A 1 90 ? 57.401 25.277 -73.706 1.00 72.06 90 ASP A O 1
ATOM 682 N N . GLY A 1 91 ? 56.093 26.964 -72.997 1.00 70.75 91 GLY A N 1
ATOM 683 C CA . GLY A 1 91 ? 56.510 27.947 -73.999 1.00 70.75 91 GLY A CA 1
ATOM 684 C C . GLY A 1 91 ? 55.895 27.750 -75.391 1.00 70.75 91 GLY A C 1
ATOM 685 O O . GLY A 1 91 ? 56.306 28.428 -76.336 1.00 70.75 91 GLY A O 1
ATOM 686 N N . SER A 1 92 ? 54.909 26.855 -75.543 1.00 75.19 92 SER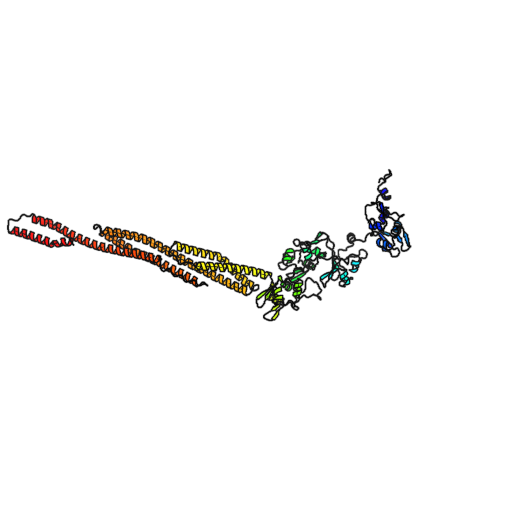 A N 1
ATOM 687 C CA . SER A 1 92 ? 54.134 26.700 -76.787 1.00 75.19 92 SER A CA 1
ATOM 688 C C . SER A 1 92 ? 53.255 27.921 -77.087 1.00 75.19 92 SER A C 1
ATOM 690 O O . SER A 1 92 ? 52.894 28.162 -78.240 1.00 75.19 92 SER A O 1
ATOM 692 N N . ILE A 1 93 ? 52.918 28.713 -76.067 1.00 78.88 93 ILE A N 1
ATOM 693 C CA . ILE A 1 93 ? 52.289 30.029 -76.189 1.00 78.88 93 ILE A CA 1
ATOM 694 C C . ILE A 1 93 ? 53.261 31.079 -75.651 1.00 78.88 93 ILE A C 1
ATOM 696 O O . ILE A 1 93 ? 53.551 31.130 -74.459 1.00 78.88 93 ILE A O 1
ATOM 700 N N . ASP A 1 94 ? 53.720 31.963 -76.533 1.00 80.06 94 ASP A N 1
ATOM 701 C CA . ASP A 1 94 ? 54.510 33.137 -76.171 1.00 80.06 94 ASP A CA 1
ATOM 702 C C . ASP A 1 94 ? 53.568 34.205 -75.592 1.00 80.06 94 ASP A C 1
ATOM 704 O O . ASP A 1 94 ? 52.835 34.878 -76.327 1.00 80.06 94 ASP A O 1
ATOM 708 N N . THR A 1 95 ? 53.551 34.322 -74.261 1.00 74.94 95 THR A N 1
ATOM 709 C CA . THR A 1 95 ? 52.653 35.211 -73.511 1.00 74.94 95 THR A CA 1
ATOM 710 C C . THR A 1 95 ? 52.852 36.702 -73.806 1.00 74.94 95 THR A C 1
ATOM 712 O O . THR A 1 95 ? 51.853 37.346 -74.134 1.00 74.94 95 THR A O 1
ATOM 715 N N . PRO A 1 96 ? 54.070 37.292 -73.785 1.00 73.25 96 PRO A N 1
ATOM 716 C CA . PRO A 1 96 ? 54.246 38.726 -74.031 1.00 73.25 96 PRO A CA 1
ATOM 717 C C . PRO A 1 96 ? 53.966 39.147 -75.477 1.00 73.25 96 PRO A C 1
ATOM 719 O O . PRO A 1 96 ? 53.646 40.314 -75.715 1.00 73.25 96 PRO A O 1
ATOM 722 N N . ARG A 1 97 ? 54.099 38.232 -76.447 1.00 72.44 97 ARG A N 1
ATOM 723 C CA . ARG A 1 97 ? 53.829 38.506 -77.872 1.00 72.44 97 ARG A CA 1
ATOM 724 C C . ARG A 1 97 ? 52.475 37.994 -78.356 1.00 72.44 97 ARG A C 1
ATOM 726 O O . ARG A 1 97 ? 52.114 38.286 -79.495 1.00 72.44 97 ARG A O 1
ATOM 733 N N . GLY A 1 98 ? 51.747 37.238 -77.532 1.00 76.38 98 GLY A N 1
ATOM 734 C CA . GLY A 1 98 ? 50.444 36.662 -77.862 1.00 76.38 98 GLY A CA 1
ATOM 735 C C . GLY A 1 98 ? 50.481 35.798 -79.121 1.00 76.38 98 GLY A C 1
ATOM 736 O O . GLY A 1 98 ? 49.650 35.988 -80.013 1.00 76.38 98 GLY A O 1
ATOM 737 N N . ARG A 1 99 ? 51.477 34.906 -79.231 1.00 81.94 99 ARG A N 1
ATOM 738 C CA . ARG A 1 99 ? 51.663 34.015 -80.389 1.00 81.94 99 ARG A CA 1
ATOM 739 C C . ARG A 1 99 ? 51.714 32.552 -79.974 1.00 81.94 99 ARG A C 1
ATOM 741 O O . ARG A 1 99 ? 52.308 32.211 -78.961 1.00 81.94 99 ARG A O 1
ATOM 748 N N . VAL A 1 100 ? 51.139 31.687 -80.799 1.00 83.00 100 VAL A N 1
ATOM 749 C CA . VAL A 1 100 ? 51.152 30.232 -80.624 1.00 83.00 100 VAL A CA 1
ATOM 750 C C . VAL A 1 100 ? 52.214 29.633 -81.534 1.00 83.00 100 VAL A C 1
ATOM 752 O O . VAL A 1 100 ? 52.195 29.848 -82.749 1.00 83.00 100 VAL A O 1
ATOM 755 N N . VAL A 1 101 ? 53.155 28.898 -80.953 1.00 81.06 101 VAL A N 1
ATOM 756 C CA . VAL A 1 101 ? 54.217 28.204 -81.680 1.00 81.06 101 VAL A CA 1
ATOM 757 C C . VAL A 1 101 ? 53.703 26.839 -82.112 1.00 81.06 101 VAL A C 1
ATOM 759 O O . VAL A 1 101 ? 53.301 26.024 -81.289 1.00 81.06 101 VAL A O 1
ATOM 762 N N . ASP A 1 102 ? 53.735 26.573 -83.414 1.00 78.75 102 ASP A N 1
ATOM 763 C CA . ASP A 1 102 ? 53.449 25.241 -83.940 1.00 78.75 102 ASP A CA 1
ATOM 764 C C . ASP A 1 102 ? 54.625 24.292 -83.622 1.00 78.75 102 ASP A C 1
ATOM 766 O O . ASP A 1 102 ? 55.739 24.534 -84.112 1.00 78.75 102 ASP A O 1
ATOM 770 N N . PRO A 1 103 ? 54.409 23.197 -82.862 1.00 69.62 103 PRO A N 1
ATOM 771 C CA . PRO A 1 103 ? 55.464 22.248 -82.501 1.00 69.62 103 PRO A CA 1
ATOM 772 C C . PRO A 1 103 ? 56.156 21.610 -83.713 1.00 69.62 103 PRO A C 1
ATOM 774 O O . PRO A 1 103 ? 57.332 21.252 -83.639 1.00 69.62 103 PRO A O 1
ATOM 777 N N . LYS A 1 104 ? 55.450 21.489 -84.849 1.00 69.25 104 LYS A N 1
ATOM 778 C CA . LYS A 1 104 ? 55.947 20.818 -86.059 1.00 69.25 104 LYS A CA 1
ATOM 779 C C . LYS A 1 104 ? 56.792 21.736 -86.939 1.00 69.25 104 LYS A C 1
ATOM 781 O O . LYS A 1 104 ? 57.798 21.301 -87.494 1.00 69.25 104 LYS A O 1
ATOM 786 N N . THR A 1 105 ? 56.387 22.999 -87.090 1.00 74.31 105 THR A N 1
ATOM 787 C CA . THR A 1 105 ? 57.073 23.962 -87.973 1.00 74.31 105 THR A CA 1
ATOM 788 C C . THR A 1 105 ? 57.976 24.947 -87.231 1.00 74.31 105 THR A C 1
ATOM 790 O O . THR A 1 105 ? 58.709 25.694 -87.881 1.00 74.31 105 THR A O 1
ATOM 793 N N . LYS A 1 106 ? 57.927 24.968 -85.888 1.00 74.62 106 LYS A N 1
ATOM 794 C CA . LYS A 1 106 ? 58.570 25.963 -85.007 1.00 74.62 106 LYS A CA 1
ATOM 795 C C . LYS A 1 106 ? 58.257 27.418 -85.384 1.00 74.62 106 LYS A C 1
ATOM 797 O O . LYS A 1 106 ? 58.968 28.337 -84.985 1.00 74.62 106 LYS A O 1
ATOM 802 N N . ARG A 1 107 ? 57.201 27.645 -86.172 1.00 78.81 107 ARG A N 1
ATOM 803 C CA . ARG A 1 107 ? 56.738 28.978 -86.566 1.00 78.81 107 ARG A CA 1
ATOM 804 C C . ARG A 1 107 ? 55.691 29.458 -85.572 1.00 78.81 107 ARG A C 1
ATOM 806 O O . ARG A 1 107 ? 54.800 28.704 -85.195 1.00 78.81 107 ARG A O 1
ATOM 813 N N . ALA A 1 108 ? 55.807 30.720 -85.175 1.00 81.31 108 ALA A N 1
ATOM 814 C CA . ALA A 1 108 ? 54.870 31.377 -84.277 1.00 81.31 108 ALA A CA 1
ATOM 815 C C . ALA A 1 108 ? 53.775 32.093 -85.082 1.00 81.31 108 ALA A C 1
ATOM 817 O O . ALA A 1 108 ? 54.080 32.969 -85.897 1.00 81.31 108 ALA A O 1
ATOM 818 N N . TYR A 1 109 ? 52.519 31.739 -84.833 1.00 83.56 109 TYR A N 1
ATOM 819 C CA . TYR A 1 109 ? 51.331 32.343 -85.435 1.00 83.56 109 TYR A CA 1
ATOM 820 C C . TYR A 1 109 ? 50.622 33.243 -84.419 1.00 83.56 109 TYR A C 1
ATOM 822 O O . TYR A 1 109 ? 50.663 32.979 -83.220 1.00 83.56 109 TYR A O 1
ATOM 830 N N . THR A 1 110 ? 49.974 34.311 -84.876 1.00 83.38 110 THR A N 1
ATOM 831 C CA . THR A 1 110 ? 49.062 35.105 -84.036 1.00 83.38 110 THR A CA 1
ATOM 832 C C . THR A 1 110 ? 47.829 34.271 -83.660 1.00 83.38 110 THR A C 1
ATOM 834 O O . THR A 1 110 ? 47.537 33.269 -84.314 1.00 83.38 110 THR A O 1
ATOM 837 N N . ILE A 1 111 ? 47.135 34.622 -82.573 1.00 81.94 111 ILE A N 1
ATOM 838 C CA . ILE A 1 111 ? 46.056 33.791 -81.994 1.00 81.94 111 ILE A CA 1
ATOM 839 C C . ILE A 1 111 ? 44.891 33.590 -82.977 1.00 81.94 111 ILE A C 1
ATOM 841 O O . ILE A 1 111 ? 44.346 32.494 -83.068 1.00 81.94 111 ILE A O 1
ATOM 845 N N . ASP A 1 112 ? 44.560 34.614 -83.758 1.00 80.12 112 ASP A N 1
ATOM 846 C CA . ASP A 1 112 ? 43.592 34.568 -84.860 1.00 80.12 112 ASP A CA 1
ATOM 847 C C . ASP A 1 112 ? 43.998 33.558 -85.950 1.00 80.12 112 ASP A C 1
ATOM 849 O O . ASP A 1 112 ? 43.248 32.637 -86.270 1.00 80.12 112 ASP A O 1
ATOM 853 N N . SER A 1 113 ? 45.238 33.648 -86.435 1.00 81.06 113 SER A N 1
ATOM 854 C CA . SER A 1 113 ? 45.802 32.720 -87.420 1.00 81.06 113 SER A CA 1
ATOM 855 C C . SER A 1 113 ? 45.929 31.295 -86.869 1.00 81.06 113 SER A C 1
ATOM 857 O O . SER A 1 113 ? 45.825 30.324 -87.618 1.00 81.06 113 SER A O 1
ATOM 859 N N . ALA A 1 114 ? 46.179 31.145 -85.566 1.00 80.88 114 ALA A N 1
ATOM 860 C CA . ALA A 1 114 ? 46.278 29.854 -84.894 1.00 80.88 114 ALA A CA 1
ATOM 861 C C . ALA A 1 114 ? 44.907 29.169 -84.744 1.00 80.88 114 ALA A C 1
ATOM 863 O O . ALA A 1 114 ? 44.838 27.943 -84.855 1.00 80.88 114 ALA A O 1
ATOM 864 N N . LEU A 1 115 ? 43.829 29.939 -84.552 1.00 78.94 115 LEU A N 1
ATOM 865 C CA . LEU A 1 115 ? 42.449 29.440 -84.568 1.00 78.94 115 LEU A CA 1
ATOM 866 C C . LEU A 1 115 ? 42.032 28.994 -85.978 1.00 78.94 115 LEU A C 1
ATOM 868 O O . LEU A 1 115 ? 41.540 27.881 -86.143 1.00 78.94 115 LEU A O 1
ATOM 872 N N . GLU A 1 116 ? 42.303 29.801 -87.010 1.00 76.31 116 GLU A N 1
ATOM 873 C CA . GLU A 1 116 ? 41.982 29.445 -88.407 1.00 76.31 116 GLU A CA 1
ATOM 874 C C . GLU A 1 116 ? 42.716 28.183 -88.885 1.00 76.31 116 GLU A C 1
ATOM 876 O O . GLU A 1 116 ? 42.176 27.380 -89.646 1.00 76.31 116 GLU A O 1
ATOM 881 N N . ARG A 1 117 ? 43.954 27.985 -88.416 1.00 74.25 117 ARG A N 1
ATOM 882 C CA . ARG A 1 117 ? 44.783 26.812 -88.738 1.00 74.25 117 ARG A CA 1
ATOM 883 C C . ARG A 1 117 ? 44.482 25.590 -87.865 1.00 74.25 117 ARG A C 1
ATOM 885 O O . ARG A 1 117 ? 45.088 24.543 -88.081 1.00 74.25 117 ARG A O 1
ATOM 892 N N . GLY A 1 118 ? 43.584 25.712 -86.884 1.00 70.25 118 GLY A N 1
ATOM 893 C CA . GLY A 1 118 ? 43.218 24.632 -85.964 1.00 70.25 118 GLY A CA 1
ATOM 894 C C . GLY A 1 118 ? 44.326 24.216 -84.988 1.00 70.25 118 GLY A C 1
ATOM 895 O O . GLY A 1 118 ? 44.290 23.096 -84.479 1.00 70.25 118 GLY A O 1
ATOM 896 N N . LEU A 1 119 ? 45.311 25.092 -84.743 1.00 73.62 119 LEU A N 1
ATOM 897 C CA . LEU A 1 119 ? 46.331 24.931 -83.693 1.00 73.62 119 LEU A CA 1
ATOM 898 C C . LEU A 1 119 ? 45.746 25.248 -82.310 1.00 73.62 119 LEU A C 1
ATOM 900 O O . LEU A 1 119 ? 46.105 24.617 -81.317 1.00 73.62 119 LEU A O 1
ATOM 904 N N . LEU A 1 120 ? 44.812 26.198 -82.265 1.00 75.25 120 LEU A N 1
ATOM 905 C CA . LEU A 1 120 ? 43.904 26.419 -81.147 1.00 75.25 120 LEU A CA 1
ATOM 906 C C . LEU A 1 120 ? 42.520 25.920 -81.546 1.00 75.25 120 LEU A C 1
ATOM 908 O O . LEU A 1 120 ? 42.015 26.272 -82.610 1.00 75.25 120 LEU A O 1
ATOM 912 N N . ILE A 1 121 ? 41.906 25.112 -80.690 1.00 73.00 121 ILE A N 1
ATOM 913 C CA . ILE A 1 121 ? 40.543 24.624 -80.890 1.00 73.00 121 ILE A CA 1
ATOM 914 C C . ILE A 1 121 ? 39.724 24.991 -79.666 1.00 73.00 121 ILE A C 1
ATOM 916 O O . ILE A 1 121 ? 40.142 24.752 -78.531 1.00 73.00 121 ILE A O 1
ATOM 920 N N . THR A 1 122 ? 38.546 25.556 -79.901 1.00 69.81 122 THR A N 1
ATOM 921 C CA . THR A 1 122 ? 37.535 25.710 -78.865 1.00 69.81 122 THR A CA 1
ATOM 922 C C . THR A 1 122 ? 36.986 24.338 -78.506 1.00 69.81 122 THR A C 1
ATOM 924 O O . THR A 1 122 ? 36.378 23.637 -79.313 1.00 69.81 122 THR A O 1
ATOM 927 N N . VAL A 1 123 ? 37.274 23.913 -77.281 1.00 65.44 123 VAL A N 1
ATOM 928 C CA . VAL A 1 123 ? 36.705 22.703 -76.703 1.00 65.44 123 VAL A CA 1
ATOM 929 C C . VAL A 1 123 ? 35.439 23.100 -75.969 1.00 65.44 123 VAL A C 1
ATOM 931 O O . VAL A 1 123 ? 35.470 23.878 -75.014 1.00 65.44 123 VAL A O 1
ATOM 934 N N . ASP A 1 124 ? 34.314 22.530 -76.398 1.00 54.66 124 ASP A N 1
ATOM 935 C CA . ASP A 1 124 ? 33.135 22.484 -75.546 1.00 54.66 124 ASP A CA 1
ATOM 936 C C . ASP A 1 124 ? 33.546 21.779 -74.252 1.00 54.66 124 ASP A C 1
ATOM 938 O O . ASP A 1 124 ? 34.114 20.684 -74.292 1.00 54.66 124 ASP A O 1
ATOM 942 N N . ARG A 1 125 ? 33.312 22.456 -73.121 1.00 47.72 125 ARG A N 1
ATOM 943 C CA . ARG A 1 125 ? 33.671 22.020 -71.763 1.00 47.72 125 ARG A CA 1
ATOM 944 C C . ARG A 1 125 ? 33.569 20.495 -71.596 1.00 47.72 125 ARG A C 1
ATOM 946 O O . ARG A 1 125 ? 32.587 19.918 -72.076 1.00 47.72 125 ARG A O 1
ATOM 953 N N . PRO A 1 126 ? 34.483 19.838 -70.851 1.00 44.16 126 PRO A N 1
ATOM 954 C CA . PRO A 1 126 ? 34.244 18.463 -70.434 1.00 44.16 126 PRO A CA 1
ATOM 955 C C . PRO A 1 126 ? 32.873 18.397 -69.757 1.00 44.16 126 PRO A C 1
ATOM 957 O O . PRO A 1 126 ? 32.536 19.210 -68.891 1.00 44.16 126 PRO A O 1
ATOM 960 N N . ILE A 1 127 ? 32.045 17.478 -70.249 1.00 40.75 127 ILE A N 1
ATOM 961 C CA . ILE A 1 127 ? 30.664 17.313 -69.814 1.00 40.75 127 ILE A CA 1
ATOM 962 C C . ILE A 1 127 ? 30.697 16.990 -68.323 1.00 40.75 127 ILE A C 1
ATOM 964 O O . ILE A 1 127 ? 31.090 15.900 -67.919 1.00 40.75 127 ILE A O 1
ATOM 968 N N . THR A 1 128 ? 30.270 17.938 -67.496 1.00 40.66 128 THR A N 1
ATOM 969 C CA . THR A 1 128 ? 29.987 17.645 -66.090 1.00 40.66 128 THR A CA 1
ATOM 970 C C . THR A 1 128 ? 28.865 16.610 -66.022 1.00 40.66 128 THR A C 1
ATOM 972 O O . THR A 1 128 ? 27.987 16.574 -66.889 1.00 40.66 128 THR A O 1
ATOM 975 N N . PHE A 1 129 ? 28.842 15.792 -64.968 1.00 38.09 129 PHE A N 1
ATOM 976 C CA . PHE A 1 129 ? 27.792 14.795 -64.708 1.00 38.09 129 PHE A CA 1
ATOM 977 C C . PHE A 1 129 ? 26.364 15.335 -64.959 1.00 38.09 129 PHE A C 1
ATOM 979 O O . PHE A 1 129 ? 25.507 14.653 -65.516 1.00 38.09 129 PHE A O 1
ATOM 986 N N . GLN A 1 130 ? 26.127 16.618 -64.660 1.00 37.25 130 GLN A N 1
ATOM 987 C CA . GLN A 1 130 ? 24.848 17.302 -64.883 1.00 37.25 130 GLN A CA 1
ATOM 988 C C . GLN A 1 130 ? 24.450 17.474 -66.364 1.00 37.25 130 GLN A C 1
ATOM 990 O O . GLN A 1 130 ? 23.257 17.532 -66.669 1.00 37.25 130 GLN A O 1
ATOM 995 N N . GLN A 1 131 ? 25.402 17.546 -67.297 1.00 41.28 131 GLN A N 1
ATOM 996 C CA . GLN A 1 131 ? 25.135 17.603 -68.741 1.00 41.28 131 GLN A CA 1
ATOM 997 C C . GLN A 1 131 ? 24.988 16.207 -69.374 1.00 41.28 131 GLN A C 1
ATOM 999 O O . GLN A 1 131 ? 24.258 16.087 -70.358 1.00 41.28 131 GLN A O 1
ATOM 1004 N N . ALA A 1 132 ? 25.595 15.160 -68.799 1.00 42.03 132 ALA A N 1
ATOM 1005 C CA . ALA A 1 132 ? 25.423 13.770 -69.246 1.00 42.03 132 ALA A CA 1
ATOM 1006 C C . ALA A 1 132 ? 24.007 13.242 -68.949 1.00 42.03 132 ALA A C 1
ATOM 1008 O O . ALA A 1 132 ? 23.372 12.633 -69.810 1.00 42.03 132 ALA A O 1
ATOM 1009 N N . VAL A 1 133 ? 23.463 13.581 -67.773 1.00 39.16 133 VAL A N 1
ATOM 1010 C CA . VAL A 1 133 ? 22.078 13.260 -67.378 1.00 39.16 133 VAL A CA 1
ATOM 1011 C C . VAL A 1 133 ? 21.061 13.912 -68.329 1.00 39.16 133 VAL A C 1
ATOM 1013 O O . VAL A 1 133 ? 20.108 13.268 -68.760 1.00 39.16 133 VAL A O 1
ATOM 1016 N N . ARG A 1 134 ? 21.276 15.179 -68.720 1.00 38.00 134 ARG A N 1
ATOM 1017 C CA . ARG A 1 134 ? 20.359 15.931 -69.604 1.00 38.00 134 ARG A CA 1
ATOM 1018 C C . ARG A 1 134 ? 20.300 15.415 -71.042 1.00 38.00 134 ARG A C 1
ATOM 1020 O O . ARG A 1 134 ? 19.339 15.723 -71.739 1.00 38.00 134 ARG A O 1
ATOM 1027 N N . ARG A 1 135 ? 21.312 14.672 -71.497 1.00 41.56 135 ARG A N 1
ATOM 1028 C CA . ARG A 1 135 ? 21.378 14.119 -72.860 1.00 41.56 135 ARG A CA 1
ATOM 1029 C C . ARG A 1 135 ? 20.853 12.683 -72.968 1.00 41.56 135 ARG A C 1
ATOM 1031 O O . ARG A 1 135 ? 20.886 12.124 -74.057 1.00 41.56 135 ARG A O 1
ATOM 1038 N N . GLY A 1 136 ? 20.344 12.102 -71.877 1.00 43.62 136 GLY A N 1
ATOM 1039 C CA . GLY A 1 136 ? 19.712 10.780 -71.903 1.00 43.62 136 GLY A CA 1
ATOM 1040 C C . GLY A 1 136 ? 20.685 9.603 -72.035 1.00 43.62 136 GLY A C 1
ATOM 1041 O O . GLY A 1 136 ? 20.273 8.524 -72.440 1.00 43.62 136 GLY A O 1
ATOM 1042 N N . SER A 1 137 ? 21.964 9.769 -71.681 1.00 45.84 137 SER A N 1
ATOM 1043 C CA . SER A 1 137 ? 22.979 8.698 -71.722 1.00 45.84 137 SER A CA 1
ATOM 1044 C C . SER A 1 137 ? 22.926 7.744 -70.513 1.00 45.84 137 SER A C 1
ATOM 1046 O O . SER A 1 137 ? 23.941 7.165 -70.138 1.00 45.84 137 SER A O 1
ATOM 1048 N N . ILE A 1 138 ? 21.759 7.599 -69.879 1.00 43.00 138 ILE A N 1
ATOM 1049 C CA . ILE A 1 138 ? 21.543 6.751 -68.700 1.00 43.00 138 ILE A CA 1
ATOM 1050 C C . ILE A 1 138 ? 20.475 5.722 -69.058 1.00 43.00 138 ILE A C 1
ATOM 1052 O O . ILE A 1 138 ? 19.344 6.087 -69.370 1.00 43.00 138 ILE A O 1
ATOM 1056 N N . ASP A 1 139 ? 20.833 4.441 -69.005 1.00 41.53 139 ASP A N 1
ATOM 1057 C CA . ASP A 1 139 ? 19.868 3.349 -69.110 1.00 41.53 139 ASP A CA 1
ATOM 1058 C C . ASP A 1 139 ? 19.409 2.949 -67.701 1.00 41.53 139 ASP A C 1
ATOM 1060 O O . ASP A 1 139 ? 20.117 2.282 -66.942 1.00 41.53 139 ASP A O 1
ATOM 1064 N N . PHE A 1 140 ? 18.218 3.422 -67.335 1.00 35.62 140 PHE A N 1
ATOM 1065 C CA . PHE A 1 140 ? 17.645 3.324 -65.992 1.00 35.62 140 PHE A CA 1
ATOM 1066 C C . PHE A 1 140 ? 17.189 1.907 -65.603 1.00 35.62 140 PHE A C 1
ATOM 1068 O O . PHE A 1 140 ? 16.754 1.715 -64.471 1.00 35.62 140 PHE A O 1
ATOM 1075 N N . GLN A 1 141 ? 17.283 0.913 -66.499 1.00 34.69 141 GLN A N 1
ATOM 1076 C CA . GLN A 1 141 ? 16.823 -0.455 -66.220 1.00 34.69 141 GLN A CA 1
ATOM 1077 C C . GLN A 1 141 ? 17.902 -1.407 -65.680 1.00 34.69 141 GLN A C 1
ATOM 1079 O O . GLN A 1 141 ? 17.547 -2.450 -65.136 1.00 34.69 141 GLN A O 1
ATOM 1084 N N . ARG A 1 142 ? 19.204 -1.104 -65.825 1.00 40.25 142 ARG A N 1
ATOM 1085 C CA . ARG A 1 142 ? 20.283 -2.076 -65.515 1.00 40.25 142 ARG A CA 1
ATOM 1086 C C . ARG A 1 142 ? 21.331 -1.624 -64.497 1.00 40.25 142 ARG A C 1
ATOM 1088 O O . ARG A 1 142 ? 22.180 -2.434 -64.148 1.00 40.25 142 ARG A O 1
ATOM 1095 N N . GLY A 1 143 ? 21.282 -0.385 -64.012 1.00 42.53 143 GLY A N 1
ATOM 1096 C CA . GLY A 1 143 ? 22.163 0.061 -62.924 1.00 42.53 143 GLY A CA 1
ATOM 1097 C C . GLY A 1 143 ? 23.653 0.098 -63.268 1.00 42.53 143 GLY A C 1
ATOM 1098 O O . GLY A 1 143 ? 24.509 -0.287 -62.474 1.00 42.53 143 GLY A O 1
ATOM 1099 N N . THR A 1 144 ? 23.991 0.537 -64.478 1.00 41.91 144 THR A N 1
ATOM 1100 C CA . THR A 1 144 ? 25.389 0.648 -64.915 1.00 41.91 144 THR A CA 1
ATOM 1101 C C . THR A 1 144 ? 25.632 1.989 -65.587 1.00 41.91 144 THR A C 1
ATOM 1103 O O . THR A 1 144 ? 24.901 2.352 -66.511 1.00 41.91 144 THR A O 1
ATOM 1106 N N . PHE A 1 145 ? 26.687 2.693 -65.173 1.00 44.47 145 PHE A N 1
ATOM 1107 C CA . PHE A 1 145 ? 27.246 3.798 -65.947 1.00 44.47 145 PHE A CA 1
ATOM 1108 C C . PHE A 1 145 ? 27.984 3.221 -67.158 1.00 44.47 145 PHE A C 1
ATOM 1110 O O . PHE A 1 145 ? 28.799 2.309 -67.023 1.00 44.47 145 PHE A O 1
ATOM 1117 N N . LYS A 1 146 ? 27.679 3.739 -68.346 1.00 45.22 146 LYS A N 1
ATOM 1118 C CA . LYS A 1 146 ? 28.425 3.461 -69.571 1.00 45.22 146 LYS A CA 1
ATOM 1119 C C . LYS A 1 146 ? 29.024 4.774 -70.043 1.00 45.22 146 LYS A C 1
ATOM 1121 O O . LYS A 1 146 ? 28.286 5.743 -70.207 1.00 45.22 146 LYS A O 1
ATOM 1126 N N . ASP A 1 147 ? 30.338 4.797 -70.259 1.00 41.62 147 ASP A N 1
ATOM 1127 C CA . ASP A 1 147 ? 31.022 5.948 -70.857 1.00 41.62 147 ASP A CA 1
ATOM 1128 C C . ASP A 1 147 ? 30.266 6.403 -72.130 1.00 41.62 147 ASP A C 1
ATOM 1130 O O . ASP A 1 147 ? 30.072 5.578 -73.037 1.00 41.62 147 ASP A O 1
ATOM 1134 N N . PRO A 1 148 ? 29.850 7.687 -72.229 1.00 41.28 148 PRO A N 1
ATOM 1135 C CA . PRO A 1 148 ? 29.139 8.236 -73.384 1.00 41.28 148 PRO A CA 1
ATOM 1136 C C . PRO A 1 148 ? 29.865 8.082 -74.726 1.00 41.28 148 PRO A C 1
ATOM 1138 O O . PRO A 1 148 ? 29.244 8.283 -75.769 1.00 41.28 148 PRO A O 1
ATOM 1141 N N . ARG A 1 149 ? 31.167 7.761 -74.730 1.00 36.94 149 ARG A N 1
ATOM 1142 C CA . ARG A 1 149 ? 31.934 7.524 -75.961 1.00 36.94 149 ARG A CA 1
ATOM 1143 C C . ARG A 1 149 ? 32.134 6.047 -76.311 1.00 36.94 149 ARG A C 1
ATOM 1145 O O . ARG A 1 149 ? 32.306 5.760 -77.492 1.00 36.94 149 ARG A O 1
ATOM 1152 N N . THR A 1 150 ? 32.118 5.118 -75.348 1.00 43.12 150 THR A N 1
ATOM 1153 C CA . THR A 1 150 ? 32.616 3.739 -75.575 1.00 43.12 150 THR A CA 1
ATOM 1154 C C . THR A 1 150 ? 31.724 2.595 -75.073 1.00 43.12 150 THR A C 1
ATOM 1156 O O . THR A 1 150 ? 31.992 1.441 -75.407 1.00 43.12 150 THR A O 1
ATOM 1159 N N . MET A 1 151 ? 30.628 2.865 -74.348 1.00 40.12 151 MET A N 1
ATOM 1160 C CA . MET A 1 151 ? 29.653 1.838 -73.932 1.00 40.12 151 MET A CA 1
ATOM 1161 C C . MET A 1 151 ? 30.230 0.662 -73.092 1.00 40.12 151 MET A C 1
ATOM 1163 O O . MET A 1 151 ? 29.796 -0.479 -73.269 1.00 40.12 151 MET A O 1
ATOM 1167 N N . ARG A 1 152 ? 31.160 0.896 -72.145 1.00 45.22 152 ARG A N 1
ATOM 1168 C CA . ARG A 1 152 ? 31.671 -0.135 -71.199 1.00 45.22 152 ARG A CA 1
ATOM 1169 C C . ARG A 1 152 ? 31.533 0.250 -69.713 1.00 45.22 152 ARG A C 1
ATOM 1171 O O . ARG A 1 152 ? 31.478 1.431 -69.389 1.00 45.22 152 ARG A O 1
ATOM 1178 N N . GLU A 1 153 ? 31.423 -0.774 -68.856 1.00 53.97 153 GLU A N 1
ATOM 1179 C CA . GLU A 1 153 ? 31.377 -0.698 -67.378 1.00 53.97 153 GLU A CA 1
ATOM 1180 C C . GLU A 1 153 ? 32.717 -0.198 -66.811 1.00 53.97 153 GLU A C 1
ATOM 1182 O O . GLU A 1 153 ? 33.754 -0.615 -67.326 1.00 53.97 153 GLU A O 1
ATOM 1187 N N . CYS A 1 154 ? 32.698 0.627 -65.754 1.00 58.31 154 CYS A N 1
ATOM 1188 C CA . CYS A 1 154 ? 33.901 1.254 -65.197 1.00 58.31 154 CYS A CA 1
ATOM 1189 C C . CYS A 1 154 ? 34.476 0.538 -63.957 1.00 58.31 154 CYS A C 1
ATOM 1191 O O . CYS A 1 154 ? 33.731 0.149 -63.048 1.00 58.31 154 CYS A O 1
ATOM 1193 N N . THR A 1 155 ? 35.803 0.406 -63.891 1.00 68.75 155 THR A N 1
ATOM 1194 C CA . THR A 1 155 ? 36.536 -0.057 -62.692 1.00 68.75 155 THR A CA 1
ATOM 1195 C C . THR A 1 155 ? 36.776 1.076 -61.685 1.00 68.75 155 THR A C 1
ATOM 1197 O O . THR A 1 155 ? 36.612 2.255 -62.007 1.00 68.75 155 THR A O 1
ATOM 1200 N N . LEU A 1 156 ? 37.179 0.740 -60.452 1.00 70.12 156 LEU A N 1
ATOM 1201 C CA . LEU A 1 156 ? 37.575 1.730 -59.437 1.00 70.12 156 LEU A CA 1
ATOM 1202 C C . LEU A 1 156 ? 38.738 2.611 -59.927 1.00 70.12 156 LEU A C 1
ATOM 1204 O O . LEU A 1 156 ? 38.731 3.821 -59.705 1.00 70.12 156 LEU A O 1
ATOM 1208 N N . GLU A 1 157 ? 39.700 2.020 -60.638 1.00 68.31 157 GLU A N 1
ATOM 1209 C CA . GLU A 1 157 ? 40.806 2.746 -61.272 1.00 68.31 157 GLU A CA 1
ATOM 1210 C C . GLU A 1 157 ? 40.317 3.752 -62.326 1.00 68.31 157 GLU A C 1
ATOM 1212 O O . GLU A 1 157 ? 40.740 4.910 -62.339 1.00 68.31 157 GLU A O 1
ATOM 1217 N N . GLU A 1 158 ? 39.379 3.345 -63.183 1.00 62.97 158 GLU A N 1
ATOM 1218 C CA . GLU A 1 158 ? 38.787 4.218 -64.199 1.00 62.97 158 GLU A CA 1
ATOM 1219 C C . GLU A 1 158 ? 37.955 5.342 -63.567 1.00 62.97 158 GLU A C 1
ATOM 1221 O O . GLU A 1 158 ? 38.036 6.488 -64.006 1.00 62.97 158 GLU A O 1
ATOM 1226 N N . ALA A 1 159 ? 37.213 5.058 -62.494 1.00 65.50 159 ALA A N 1
ATOM 1227 C CA . ALA A 1 159 ? 36.430 6.061 -61.772 1.00 65.50 159 ALA A CA 1
ATOM 1228 C C . ALA A 1 159 ? 37.307 7.164 -61.147 1.00 65.50 159 ALA A C 1
ATOM 1230 O O . ALA A 1 159 ? 36.924 8.335 -61.167 1.00 65.50 159 ALA A O 1
ATOM 1231 N N . ILE A 1 160 ? 38.498 6.816 -60.653 1.00 67.50 160 ILE A N 1
ATOM 1232 C CA . ILE A 1 160 ? 39.492 7.789 -60.173 1.00 67.50 160 ILE A CA 1
ATOM 1233 C C . ILE A 1 160 ? 40.088 8.572 -61.350 1.00 67.50 160 ILE A C 1
ATOM 1235 O O . ILE A 1 160 ? 40.188 9.796 -61.302 1.00 67.50 160 ILE A O 1
ATOM 1239 N N . ARG A 1 161 ? 40.452 7.878 -62.437 1.00 59.62 161 ARG A N 1
ATOM 1240 C CA . ARG A 1 161 ? 41.075 8.484 -63.626 1.00 59.62 161 ARG A CA 1
ATOM 1241 C C . ARG A 1 161 ? 40.175 9.503 -64.327 1.00 59.62 161 ARG A C 1
ATOM 1243 O O . ARG A 1 161 ? 40.679 10.468 -64.892 1.00 59.62 161 ARG A O 1
ATOM 1250 N N . TYR A 1 162 ? 38.865 9.276 -64.307 1.00 58.88 162 TYR A N 1
ATOM 1251 C CA . TYR A 1 162 ? 37.861 10.191 -64.853 1.00 58.88 162 TYR A CA 1
ATOM 1252 C C . TYR A 1 162 ? 37.371 11.237 -63.838 1.00 58.88 162 TYR A C 1
ATOM 1254 O O . TYR A 1 162 ? 36.374 11.904 -64.109 1.00 58.88 162 TYR A O 1
ATOM 1262 N N . GLU A 1 163 ? 38.042 11.373 -62.686 1.00 55.53 163 GLU A N 1
ATOM 1263 C CA . GLU A 1 163 ? 37.703 12.317 -61.606 1.00 55.53 163 GLU A CA 1
ATOM 1264 C C . GLU A 1 163 ? 36.261 12.163 -61.079 1.00 55.53 163 GLU A C 1
ATOM 1266 O O . GLU A 1 163 ? 35.669 13.095 -60.536 1.00 55.53 163 GLU A O 1
ATOM 1271 N N . LEU A 1 164 ? 35.671 10.970 -61.223 1.00 58.50 164 LEU A N 1
ATOM 1272 C CA . LEU A 1 164 ? 34.355 10.657 -60.654 1.00 58.50 164 LEU A CA 1
ATOM 1273 C C . LEU A 1 164 ? 34.448 10.425 -59.140 1.00 58.50 164 LEU A C 1
ATOM 1275 O O . LEU A 1 164 ? 33.472 10.642 -58.422 1.00 58.50 164 LEU A O 1
ATOM 1279 N N . ILE A 1 165 ? 35.617 9.984 -58.668 1.00 65.31 165 ILE A N 1
ATOM 1280 C CA . ILE A 1 165 ? 35.942 9.766 -57.260 1.00 65.31 165 ILE A CA 1
ATOM 1281 C C . ILE A 1 165 ? 37.279 10.446 -56.980 1.00 65.31 165 ILE A C 1
ATOM 1283 O O . ILE A 1 165 ? 38.273 10.138 -57.633 1.00 65.31 165 ILE A O 1
ATOM 1287 N N . ASP A 1 166 ? 37.314 11.331 -55.988 1.00 71.19 166 ASP A N 1
ATOM 1288 C CA . ASP A 1 166 ? 38.562 11.899 -55.485 1.00 71.19 166 ASP A CA 1
ATOM 1289 C C . ASP A 1 166 ? 39.166 10.962 -54.415 1.00 71.19 166 ASP A C 1
ATOM 1291 O O . ASP A 1 166 ? 38.546 10.761 -53.366 1.00 71.19 166 ASP A O 1
ATOM 1295 N N . PRO A 1 167 ? 40.363 10.379 -54.640 1.00 71.19 167 PRO A N 1
ATOM 1296 C CA . PRO A 1 167 ? 40.997 9.462 -53.694 1.00 71.19 167 PRO A CA 1
ATOM 1297 C C . PRO A 1 167 ? 41.336 10.065 -52.327 1.00 71.19 167 PRO A C 1
ATOM 1299 O O . PRO A 1 167 ? 41.559 9.303 -51.379 1.00 71.19 167 PRO A O 1
ATOM 1302 N N . GLU A 1 168 ? 41.441 11.395 -52.222 1.00 73.25 168 GLU A N 1
ATOM 1303 C CA . GLU A 1 168 ? 41.771 12.065 -50.960 1.00 73.25 168 GLU A CA 1
ATOM 1304 C C . GLU A 1 168 ? 40.544 12.306 -50.076 1.00 73.25 168 GLU A C 1
ATOM 1306 O O . GLU A 1 168 ? 40.654 12.183 -48.855 1.00 73.25 168 GLU A O 1
ATOM 1311 N N . SER A 1 169 ? 39.381 12.592 -50.671 1.00 72.38 169 SER A N 1
ATOM 1312 C CA . SER A 1 169 ? 38.129 12.825 -49.935 1.00 72.38 169 SER A CA 1
ATOM 1313 C C . SER A 1 169 ? 37.237 11.592 -49.792 1.00 72.38 169 SER A C 1
ATOM 1315 O O . SER A 1 169 ? 36.518 11.481 -48.795 1.00 72.38 169 SER A O 1
ATOM 1317 N N . ALA A 1 170 ? 37.294 10.653 -50.739 1.00 79.38 170 ALA A N 1
ATOM 1318 C CA . ALA A 1 170 ? 36.539 9.413 -50.652 1.00 79.38 170 ALA A CA 1
ATOM 1319 C C . ALA A 1 170 ? 37.090 8.507 -49.546 1.00 79.38 170 ALA A C 1
ATOM 1321 O O . ALA A 1 170 ? 38.305 8.390 -49.358 1.00 79.38 170 ALA A O 1
ATOM 1322 N N . VAL A 1 171 ? 36.196 7.820 -48.839 1.00 83.12 171 VAL A N 1
ATOM 1323 C CA . VAL A 1 171 ? 36.535 6.898 -47.757 1.00 83.12 171 VAL A CA 1
ATOM 1324 C C . VAL A 1 171 ? 35.913 5.527 -47.965 1.00 83.12 171 VAL A C 1
ATOM 1326 O O . VAL A 1 171 ? 34.856 5.367 -48.576 1.00 83.12 171 VAL A O 1
ATOM 1329 N N . VAL A 1 172 ? 36.577 4.518 -47.418 1.00 80.50 172 VAL A N 1
ATOM 1330 C CA . VAL A 1 172 ? 36.113 3.136 -47.415 1.00 80.50 172 VAL A CA 1
ATOM 1331 C C . VAL A 1 172 ? 36.201 2.595 -46.007 1.00 80.50 172 VAL A C 1
ATOM 1333 O O . VAL A 1 172 ? 37.123 2.911 -45.252 1.00 80.50 172 VAL A O 1
ATOM 1336 N N . LYS A 1 173 ? 35.211 1.786 -45.649 1.00 76.69 173 LYS A N 1
ATOM 1337 C CA . LYS A 1 173 ? 35.171 1.118 -44.361 1.00 76.69 173 LYS A CA 1
ATOM 1338 C C . LYS A 1 173 ? 36.091 -0.093 -44.396 1.00 76.69 173 LYS A C 1
ATOM 1340 O O . LYS A 1 173 ? 35.868 -1.022 -45.170 1.00 76.69 173 LYS A O 1
ATOM 1345 N N . ASP A 1 174 ? 37.135 -0.062 -43.579 1.00 73.81 174 ASP A N 1
ATOM 1346 C CA . ASP A 1 174 ? 38.057 -1.183 -43.427 1.00 73.81 174 ASP A CA 1
ATOM 1347 C C . ASP A 1 174 ? 37.322 -2.361 -42.747 1.00 73.81 174 ASP A C 1
ATOM 1349 O O . ASP A 1 174 ? 36.847 -2.195 -41.621 1.00 73.81 174 ASP A O 1
ATOM 1353 N N . PRO A 1 175 ? 37.215 -3.546 -43.380 1.00 66.00 175 PRO A N 1
ATOM 1354 C CA . PRO A 1 175 ? 36.505 -4.692 -42.805 1.00 66.00 175 PRO A CA 1
ATOM 1355 C C . PRO A 1 175 ? 37.097 -5.209 -41.486 1.00 66.00 175 PRO A C 1
ATOM 1357 O O . PRO A 1 175 ? 36.380 -5.824 -40.700 1.00 66.00 175 PRO A O 1
ATOM 1360 N N . GLN A 1 176 ? 38.392 -4.975 -41.244 1.00 63.50 176 GLN A N 1
ATOM 1361 C CA . GLN A 1 176 ? 39.111 -5.488 -40.072 1.00 63.50 176 GLN A CA 1
ATOM 1362 C C . GLN A 1 176 ? 39.041 -4.522 -38.885 1.00 63.50 176 GLN A C 1
ATOM 1364 O O . GLN A 1 176 ? 38.921 -4.942 -37.735 1.00 63.50 176 GLN A O 1
ATOM 1369 N N . THR A 1 177 ? 39.104 -3.214 -39.153 1.00 66.88 177 THR A N 1
ATOM 1370 C CA . THR A 1 177 ? 39.105 -2.184 -38.098 1.00 66.88 177 THR A CA 1
ATOM 1371 C C . THR A 1 177 ? 37.776 -1.453 -37.945 1.00 66.88 177 THR A C 1
ATOM 1373 O O . THR A 1 177 ? 37.595 -0.738 -36.962 1.00 66.88 177 THR A O 1
ATOM 1376 N N . GLY A 1 178 ? 36.855 -1.597 -38.905 1.00 66.31 178 GLY A N 1
ATOM 1377 C CA . GLY A 1 178 ? 35.558 -0.912 -38.963 1.00 66.31 178 GLY A CA 1
ATOM 1378 C C . GLY A 1 178 ? 35.640 0.610 -39.106 1.00 66.31 178 GLY A C 1
ATOM 1379 O O . GLY A 1 178 ? 34.603 1.266 -39.149 1.00 66.31 178 GLY A O 1
ATOM 1380 N N . ARG A 1 179 ? 36.851 1.178 -39.185 1.00 74.62 179 ARG A N 1
ATOM 1381 C CA . ARG A 1 179 ? 37.088 2.617 -39.322 1.00 74.62 179 ARG A CA 1
ATOM 1382 C C . ARG A 1 179 ? 37.073 3.027 -40.788 1.00 74.62 179 ARG A C 1
ATOM 1384 O O . ARG A 1 179 ? 37.518 2.280 -41.663 1.00 74.62 179 ARG A O 1
ATOM 1391 N N . PHE A 1 180 ? 36.613 4.247 -41.042 1.00 81.81 180 PHE A N 1
ATOM 1392 C CA . PHE A 1 180 ? 36.738 4.864 -42.352 1.00 81.81 180 PHE A CA 1
ATOM 1393 C C . PHE A 1 180 ? 38.200 5.244 -42.602 1.00 81.81 180 PHE A C 1
ATOM 1395 O O . PHE A 1 180 ? 38.827 5.956 -41.815 1.00 81.81 180 PHE A O 1
ATOM 1402 N N . ARG A 1 181 ? 38.764 4.734 -43.697 1.00 81.56 181 ARG A N 1
ATOM 1403 C CA . ARG A 1 181 ? 40.074 5.140 -44.215 1.00 81.56 181 ARG A CA 1
ATOM 1404 C C . ARG A 1 181 ? 39.878 5.831 -45.551 1.00 81.56 181 ARG A C 1
ATOM 1406 O O . ARG A 1 181 ? 38.992 5.453 -46.310 1.00 81.56 181 ARG A O 1
ATOM 1413 N N . THR A 1 182 ? 40.724 6.806 -45.865 1.00 83.12 182 THR A N 1
ATOM 1414 C CA . THR A 1 182 ? 40.708 7.424 -47.195 1.00 83.12 182 THR A CA 1
ATOM 1415 C C . THR A 1 182 ? 41.014 6.387 -48.268 1.00 83.12 182 THR A C 1
ATOM 1417 O O . THR A 1 182 ? 41.812 5.468 -48.053 1.00 83.12 182 THR A O 1
ATOM 1420 N N . LEU A 1 183 ? 40.396 6.544 -49.434 1.00 79.94 183 LEU A N 1
ATOM 1421 C CA . LEU A 1 183 ? 40.531 5.625 -50.556 1.00 79.94 183 LEU A CA 1
ATOM 1422 C C . LEU A 1 183 ? 42.000 5.484 -50.979 1.00 79.94 183 LEU A C 1
ATOM 1424 O O . LEU A 1 183 ? 42.469 4.370 -51.191 1.00 79.94 183 LEU A O 1
ATOM 1428 N N . LYS A 1 184 ? 42.761 6.588 -50.975 1.00 79.81 184 LYS A N 1
ATOM 1429 C CA . LYS A 1 184 ? 44.215 6.590 -51.201 1.00 79.81 184 LYS A CA 1
ATOM 1430 C C . LYS A 1 184 ? 44.963 5.640 -50.258 1.00 79.81 184 LYS A C 1
ATOM 1432 O O . LYS A 1 184 ? 45.765 4.843 -50.729 1.00 79.81 184 LYS A O 1
ATOM 1437 N N . LYS A 1 185 ? 44.681 5.693 -48.947 1.00 81.62 185 LYS A N 1
ATOM 1438 C CA . LYS A 1 185 ? 45.320 4.818 -47.943 1.00 81.62 185 LYS A CA 1
ATOM 1439 C C . LYS A 1 185 ? 44.858 3.367 -48.070 1.00 81.62 185 LYS A C 1
ATOM 1441 O O . LYS A 1 185 ? 45.659 2.450 -47.966 1.00 81.62 185 LYS A O 1
ATOM 1446 N N . ALA A 1 186 ? 43.572 3.150 -48.330 1.00 80.12 186 ALA A N 1
ATOM 1447 C CA . ALA A 1 186 ? 43.029 1.806 -48.502 1.00 80.12 186 ALA A CA 1
ATOM 1448 C C . ALA A 1 186 ? 43.609 1.090 -49.739 1.00 80.12 186 ALA A C 1
ATOM 1450 O O . ALA A 1 186 ? 43.820 -0.121 -49.699 1.00 80.12 186 ALA A O 1
ATOM 1451 N N . ILE A 1 187 ? 43.909 1.837 -50.809 1.00 78.81 187 ILE A N 1
ATOM 1452 C CA . ILE A 1 187 ? 44.593 1.326 -52.005 1.00 78.81 187 ILE A CA 1
ATOM 1453 C C . ILE A 1 187 ? 46.067 1.017 -51.705 1.00 78.81 187 ILE A C 1
ATOM 1455 O O . ILE A 1 187 ? 46.537 -0.061 -52.060 1.00 78.81 187 ILE A O 1
ATOM 1459 N N . THR A 1 188 ? 46.798 1.915 -51.027 1.00 80.50 188 THR A N 1
ATOM 1460 C CA . THR A 1 188 ? 48.218 1.674 -50.690 1.00 80.50 188 THR A CA 1
ATOM 1461 C C . THR A 1 188 ? 48.409 0.490 -49.752 1.00 80.50 188 THR A C 1
ATOM 1463 O O . THR A 1 188 ? 49.378 -0.250 -49.893 1.00 80.50 188 THR A O 1
ATOM 1466 N N . ASP A 1 189 ? 47.473 0.297 -48.822 1.00 75.75 189 ASP A N 1
ATOM 1467 C CA . ASP A 1 189 ? 47.495 -0.794 -47.845 1.00 75.75 189 ASP A CA 1
ATOM 1468 C C . ASP A 1 189 ? 47.006 -2.129 -48.450 1.00 75.75 189 ASP A C 1
ATOM 1470 O O . ASP A 1 189 ? 46.982 -3.147 -47.761 1.00 75.75 189 ASP A O 1
ATOM 1474 N N . GLY A 1 190 ? 46.586 -2.139 -49.724 1.00 69.88 190 GLY A N 1
ATOM 1475 C CA . GLY A 1 190 ? 46.085 -3.333 -50.412 1.00 69.88 190 GLY A CA 1
ATOM 1476 C C . GLY A 1 190 ? 44.740 -3.849 -49.886 1.00 69.88 190 GLY A C 1
ATOM 1477 O O . GLY A 1 190 ? 44.372 -4.990 -50.154 1.00 69.88 190 GLY A O 1
ATOM 1478 N N . VAL A 1 191 ? 43.993 -3.026 -49.141 1.00 70.94 191 VAL A N 1
ATOM 1479 C CA . VAL A 1 191 ? 42.681 -3.384 -48.567 1.00 70.94 191 VAL A CA 1
ATOM 1480 C C . VAL A 1 191 ? 41.609 -3.488 -49.660 1.00 70.94 191 VAL A C 1
ATOM 1482 O O . VAL A 1 191 ? 40.614 -4.197 -49.502 1.00 70.94 191 VAL A O 1
ATOM 1485 N N . ILE A 1 192 ? 41.803 -2.791 -50.785 1.00 70.69 192 ILE A N 1
ATOM 1486 C CA . ILE A 1 192 ? 40.853 -2.729 -51.899 1.00 70.69 192 ILE A CA 1
ATOM 1487 C C . ILE A 1 192 ? 41.565 -3.039 -53.210 1.00 70.69 192 ILE A C 1
ATOM 1489 O O . ILE A 1 192 ? 42.580 -2.433 -53.537 1.00 70.69 192 ILE A O 1
ATOM 1493 N N . ASP A 1 193 ? 40.975 -3.942 -53.988 1.00 72.00 193 ASP A N 1
ATOM 1494 C CA . ASP A 1 193 ? 41.409 -4.233 -55.351 1.00 72.00 193 ASP A CA 1
ATOM 1495 C C . ASP A 1 193 ? 40.848 -3.185 -56.330 1.00 72.00 193 ASP A C 1
ATOM 1497 O O . ASP A 1 193 ? 39.635 -2.957 -56.399 1.00 72.00 193 ASP A O 1
ATOM 1501 N N . MET A 1 194 ? 41.745 -2.546 -57.083 1.00 65.38 194 MET A N 1
ATOM 1502 C CA . MET A 1 194 ? 41.440 -1.480 -58.045 1.00 65.38 194 MET A CA 1
ATOM 1503 C C . MET A 1 194 ? 40.729 -1.988 -59.308 1.00 65.38 194 MET A C 1
ATOM 1505 O O . MET A 1 194 ? 40.066 -1.208 -59.995 1.00 65.38 194 MET A O 1
ATOM 1509 N N . ASN A 1 195 ? 40.806 -3.295 -59.581 1.00 66.62 195 ASN A N 1
ATOM 1510 C CA . ASN A 1 195 ? 40.172 -3.925 -60.743 1.00 66.62 195 ASN A CA 1
ATOM 1511 C C . ASN A 1 195 ? 38.681 -4.232 -60.532 1.00 66.62 195 ASN A C 1
ATOM 1513 O O . ASN A 1 195 ? 38.010 -4.714 -61.448 1.00 66.62 195 ASN A O 1
ATOM 1517 N N . LYS A 1 196 ? 38.144 -3.964 -59.335 1.00 67.81 196 LYS A N 1
ATOM 1518 C CA . LYS A 1 196 ? 36.728 -4.186 -59.027 1.00 67.81 196 LYS A CA 1
ATOM 1519 C C . LYS A 1 196 ? 35.844 -3.261 -59.858 1.00 67.81 196 LYS A C 1
ATOM 1521 O O . LYS A 1 196 ? 36.100 -2.059 -59.966 1.00 67.81 196 LYS A O 1
ATOM 1526 N N . ARG A 1 197 ? 34.779 -3.826 -60.426 1.00 62.47 197 ARG A N 1
ATOM 1527 C CA . ARG A 1 197 ? 33.806 -3.103 -61.257 1.00 62.47 197 ARG A CA 1
ATOM 1528 C C . ARG A 1 197 ? 32.699 -2.526 -60.379 1.00 62.47 197 ARG A C 1
ATOM 1530 O O . ARG A 1 197 ? 32.322 -3.129 -59.372 1.00 62.47 197 ARG A O 1
ATOM 1537 N N . ALA A 1 198 ? 32.217 -1.338 -60.730 1.00 58.75 198 ALA A N 1
ATOM 1538 C CA . ALA A 1 198 ? 31.146 -0.660 -60.002 1.00 58.75 198 ALA A CA 1
ATOM 1539 C C . ALA A 1 198 ? 29.767 -1.022 -60.570 1.00 58.75 198 ALA A C 1
ATOM 1541 O O . ALA A 1 198 ? 29.569 -0.992 -61.785 1.00 58.75 198 ALA A O 1
ATOM 1542 N N . ALA A 1 199 ? 28.796 -1.266 -59.690 1.00 53.28 199 ALA A N 1
ATOM 1543 C CA . ALA A 1 199 ? 27.379 -1.235 -60.032 1.00 53.28 199 ALA A CA 1
ATOM 1544 C C . ALA A 1 199 ? 26.777 0.058 -59.464 1.00 53.28 199 ALA A C 1
ATOM 1546 O O . ALA A 1 199 ? 26.917 0.358 -58.278 1.00 53.28 199 ALA A O 1
ATOM 1547 N N . PHE A 1 200 ? 26.124 0.848 -60.314 1.00 50.28 200 PHE A N 1
ATOM 1548 C CA . PHE A 1 200 ? 25.431 2.059 -59.882 1.00 50.28 200 PHE A CA 1
ATOM 1549 C C . PHE A 1 200 ? 23.974 1.709 -59.631 1.00 50.28 200 PHE A C 1
ATOM 1551 O O . PHE A 1 200 ? 23.259 1.416 -60.581 1.00 50.28 200 PHE A O 1
ATOM 1558 N N . ASP A 1 201 ? 23.512 1.765 -58.386 1.00 45.66 201 ASP A N 1
ATOM 1559 C CA . ASP A 1 201 ? 22.088 1.574 -58.112 1.00 45.66 201 ASP A CA 1
ATOM 1560 C C . ASP A 1 201 ? 21.294 2.748 -58.723 1.00 45.66 201 ASP A C 1
ATOM 1562 O O . ASP A 1 201 ? 21.509 3.906 -58.337 1.00 45.66 201 ASP A O 1
ATOM 1566 N N . PRO A 1 202 ? 20.443 2.518 -59.742 1.00 44.81 202 PRO A N 1
ATOM 1567 C CA . PRO A 1 202 ? 19.645 3.572 -60.316 1.00 44.81 202 PRO A CA 1
ATOM 1568 C C . PRO A 1 202 ? 18.382 3.723 -59.468 1.00 44.81 202 PRO A C 1
ATOM 1570 O O . PRO A 1 202 ? 17.613 2.781 -59.316 1.00 44.81 202 PRO A O 1
ATOM 1573 N N . GLN A 1 203 ? 18.138 4.968 -59.058 1.00 45.06 203 GLN A N 1
ATOM 1574 C CA . GLN A 1 203 ? 16.911 5.530 -58.477 1.00 45.06 203 GLN A CA 1
ATOM 1575 C C . GLN A 1 203 ? 16.974 5.852 -56.985 1.00 45.06 203 GLN A C 1
ATOM 1577 O O . GLN A 1 203 ? 16.594 5.056 -56.141 1.00 45.06 203 GLN A O 1
ATOM 1582 N N . THR A 1 204 ? 17.221 7.130 -56.706 1.00 42.41 204 THR A N 1
ATOM 1583 C CA . THR A 1 204 ? 16.409 7.914 -55.765 1.00 42.41 204 THR A CA 1
ATOM 1584 C C . THR A 1 204 ? 16.356 9.350 -56.288 1.00 42.41 204 THR A C 1
ATOM 1586 O O . THR A 1 204 ? 17.343 9.852 -56.824 1.00 42.41 204 THR A O 1
ATOM 1589 N N . GLY A 1 205 ? 15.187 9.992 -56.239 1.00 49.84 205 GLY A N 1
ATOM 1590 C CA . GLY A 1 205 ? 14.994 11.359 -56.738 1.00 49.84 205 GLY A CA 1
ATOM 1591 C C . GLY A 1 205 ? 15.803 12.427 -55.983 1.00 49.84 205 GLY A C 1
ATOM 1592 O O . GLY A 1 205 ? 16.533 12.118 -55.056 1.00 49.84 205 GLY A O 1
ATOM 1593 N N . LYS A 1 206 ? 15.620 13.693 -56.391 1.00 48.97 206 LYS A N 1
ATOM 1594 C CA . LYS A 1 206 ? 16.096 14.986 -55.827 1.00 48.97 206 LYS A CA 1
ATOM 1595 C C . LYS A 1 206 ? 17.593 15.153 -55.472 1.00 48.97 206 LYS A C 1
ATOM 1597 O O . LYS A 1 206 ? 18.152 16.171 -55.874 1.00 48.97 206 LYS A O 1
ATOM 1602 N N . VAL A 1 207 ? 18.263 14.191 -54.833 1.00 51.66 207 VAL A N 1
ATOM 1603 C CA . VAL A 1 207 ? 19.629 14.316 -54.281 1.00 51.66 207 VAL A CA 1
ATOM 1604 C C . VAL A 1 207 ? 20.587 13.277 -54.877 1.00 51.66 207 VAL A C 1
ATOM 1606 O O . VAL A 1 207 ? 20.195 12.177 -55.256 1.00 51.66 207 VAL A O 1
ATOM 1609 N N . LYS A 1 208 ? 21.867 13.647 -55.004 1.00 59.12 208 LYS A N 1
ATOM 1610 C CA . LYS A 1 208 ? 22.931 12.811 -55.587 1.00 59.12 208 LYS A CA 1
ATOM 1611 C C . LYS A 1 208 ? 23.363 11.710 -54.596 1.00 59.12 208 LYS A C 1
ATOM 1613 O O . LYS A 1 208 ? 23.627 12.061 -53.447 1.00 59.12 208 LYS A O 1
ATOM 1618 N N . PRO A 1 209 ? 23.505 10.435 -55.011 1.00 63.97 209 PRO A N 1
ATOM 1619 C CA . PRO A 1 209 ? 24.076 9.395 -54.152 1.00 63.97 209 PRO A CA 1
ATOM 1620 C C . PRO A 1 209 ? 25.545 9.706 -53.837 1.00 63.97 209 PRO A C 1
ATOM 1622 O O . PRO A 1 209 ? 26.311 10.079 -54.728 1.00 63.97 209 PRO A O 1
ATOM 1625 N N . LEU A 1 210 ? 25.926 9.571 -52.565 1.00 68.19 210 LEU A N 1
ATOM 1626 C CA . LEU A 1 210 ? 27.282 9.806 -52.057 1.00 68.19 210 LEU A CA 1
ATOM 1627 C C . LEU A 1 210 ? 28.039 8.505 -51.769 1.00 68.19 210 LEU A C 1
ATOM 1629 O O . LEU A 1 210 ? 29.129 8.545 -51.206 1.00 68.19 210 LEU A O 1
ATOM 1633 N N . CYS A 1 211 ? 27.497 7.358 -52.171 1.00 68.88 211 CYS A N 1
ATOM 1634 C CA . CYS A 1 211 ? 28.160 6.065 -52.085 1.00 68.88 211 CYS A CA 1
ATOM 1635 C C . CYS A 1 211 ? 28.088 5.313 -53.420 1.00 68.88 211 CYS A C 1
ATOM 1637 O O . CYS A 1 211 ? 27.165 5.496 -54.215 1.00 68.88 211 CYS A O 1
ATOM 1639 N N . ILE A 1 212 ? 29.095 4.480 -53.674 1.00 68.31 212 ILE A N 1
ATOM 1640 C CA . ILE A 1 212 ? 29.222 3.637 -54.864 1.00 68.31 212 ILE A CA 1
ATOM 1641 C C . ILE A 1 212 ? 29.509 2.215 -54.390 1.00 68.31 212 ILE A C 1
ATOM 1643 O O . ILE A 1 212 ? 30.407 1.992 -53.575 1.00 68.31 212 ILE A O 1
ATOM 1647 N N . ILE A 1 213 ? 28.740 1.250 -54.894 1.00 67.75 213 ILE A N 1
ATOM 1648 C CA . ILE A 1 213 ? 28.858 -0.158 -54.515 1.00 67.75 213 ILE A CA 1
ATOM 1649 C C . ILE A 1 213 ? 29.623 -0.896 -55.617 1.00 67.75 213 ILE A C 1
ATOM 1651 O O . ILE A 1 213 ? 29.204 -0.950 -56.772 1.00 67.75 213 ILE A O 1
ATOM 1655 N N . PHE A 1 214 ? 30.759 -1.476 -55.255 1.00 66.00 214 PHE A N 1
ATOM 1656 C CA . PHE A 1 214 ? 31.588 -2.296 -56.130 1.00 66.00 214 PHE A CA 1
ATOM 1657 C C . PHE A 1 214 ? 31.274 -3.785 -55.945 1.00 66.00 214 PHE A C 1
ATOM 1659 O O . PHE A 1 214 ? 30.741 -4.212 -54.912 1.00 66.00 214 PHE A O 1
ATOM 1666 N N . GLU A 1 215 ? 31.613 -4.590 -56.954 1.00 59.72 215 GLU A N 1
ATOM 1667 C CA . GLU A 1 215 ? 31.496 -6.049 -56.906 1.00 59.72 215 GLU A CA 1
ATOM 1668 C C . GLU A 1 215 ? 32.101 -6.626 -55.609 1.00 59.72 215 GLU A C 1
ATOM 1670 O O . GLU A 1 215 ? 33.094 -6.124 -55.078 1.00 59.72 215 GLU A O 1
ATOM 1675 N N . GLN A 1 216 ? 31.479 -7.694 -55.089 1.00 58.47 216 GLN A N 1
ATOM 1676 C CA . GLN A 1 216 ? 31.782 -8.315 -53.784 1.00 58.47 216 GLN A CA 1
ATOM 1677 C C . GLN A 1 216 ? 31.397 -7.471 -52.550 1.00 58.47 216 GLN A C 1
ATOM 1679 O O . GLN A 1 216 ? 31.791 -7.804 -51.434 1.00 58.47 216 GLN A O 1
ATOM 1684 N N . GLY A 1 217 ? 30.590 -6.418 -52.723 1.00 62.72 217 GLY A N 1
ATOM 1685 C CA . GLY A 1 217 ? 29.985 -5.669 -51.614 1.00 62.72 217 GLY A CA 1
ATOM 1686 C C . GLY A 1 217 ? 30.889 -4.599 -50.998 1.00 62.72 217 GLY A C 1
ATOM 1687 O O . GLY A 1 217 ? 30.621 -4.141 -49.890 1.00 62.72 217 GLY A O 1
ATOM 1688 N N . THR A 1 218 ? 31.956 -4.191 -51.691 1.00 69.50 218 THR A N 1
ATOM 1689 C CA . THR A 1 218 ? 32.804 -3.072 -51.257 1.00 69.50 218 THR A CA 1
ATOM 1690 C C . THR A 1 218 ? 32.076 -1.752 -51.512 1.00 69.50 218 THR A C 1
ATOM 1692 O O . THR A 1 218 ? 31.799 -1.415 -52.658 1.00 69.50 218 THR A O 1
ATOM 1695 N N . VAL A 1 219 ? 31.769 -0.996 -50.457 1.00 73.06 219 VAL A N 1
ATOM 1696 C CA . VAL A 1 219 ? 31.102 0.311 -50.568 1.00 73.06 219 VAL A CA 1
ATOM 1697 C C . VAL A 1 219 ? 32.133 1.424 -50.407 1.00 73.06 219 VAL A C 1
ATOM 1699 O O . VAL A 1 219 ? 32.814 1.496 -49.385 1.00 73.06 219 VAL A O 1
ATOM 1702 N N . VAL A 1 220 ? 32.242 2.287 -51.416 1.00 74.56 220 VAL A N 1
ATOM 1703 C CA . VAL A 1 220 ? 33.080 3.490 -51.389 1.00 74.56 220 VAL A CA 1
ATOM 1704 C C . VAL A 1 220 ? 32.181 4.695 -51.172 1.00 74.56 220 VAL A C 1
ATOM 1706 O O . VAL A 1 220 ? 31.277 4.943 -51.968 1.00 74.56 220 VAL A O 1
ATOM 1709 N N . PHE A 1 221 ? 32.427 5.450 -50.109 1.00 77.56 221 PHE A N 1
ATOM 1710 C CA . PHE A 1 221 ? 31.710 6.685 -49.830 1.00 77.56 221 PHE A CA 1
ATOM 1711 C C . PHE A 1 221 ? 32.520 7.861 -50.373 1.00 77.56 221 PHE A C 1
ATOM 1713 O O . PHE A 1 221 ? 33.714 7.970 -50.116 1.00 77.56 221 PHE A O 1
ATOM 1720 N N . LEU A 1 222 ? 31.886 8.760 -51.123 1.00 71.44 222 LEU A N 1
ATOM 1721 C CA . LEU A 1 222 ? 32.523 9.973 -51.649 1.00 71.44 222 LEU A CA 1
ATOM 1722 C C . LEU A 1 222 ? 32.949 10.927 -50.526 1.00 71.44 222 LEU A C 1
ATOM 1724 O O . LEU A 1 222 ? 33.804 11.782 -50.737 1.00 71.44 222 LEU A O 1
ATOM 1728 N N . ARG A 1 223 ? 32.330 10.795 -49.349 1.00 75.31 223 ARG A N 1
ATOM 1729 C CA . ARG A 1 223 ? 32.645 11.510 -48.111 1.00 75.31 223 ARG A CA 1
ATOM 1730 C C . ARG A 1 223 ? 32.347 10.623 -46.915 1.00 75.31 223 ARG A C 1
ATOM 1732 O O . ARG A 1 223 ? 31.560 9.692 -47.031 1.00 75.31 223 ARG A O 1
ATOM 1739 N N . GLU A 1 224 ? 32.946 10.930 -45.773 1.00 80.00 224 GLU A N 1
ATOM 1740 C CA . GLU A 1 224 ? 32.688 10.188 -44.543 1.00 80.00 224 GLU A CA 1
ATOM 1741 C C . GLU A 1 224 ? 31.212 10.305 -44.121 1.00 80.00 224 GLU A C 1
ATOM 1743 O O . GLU A 1 224 ? 30.726 11.426 -43.930 1.00 80.00 224 GLU A O 1
ATOM 1748 N N . PRO A 1 225 ? 30.479 9.178 -44.023 1.00 83.75 225 PRO A N 1
ATOM 1749 C CA . PRO A 1 225 ? 29.094 9.192 -43.578 1.00 83.75 225 PRO A CA 1
ATOM 1750 C C . PRO A 1 225 ? 29.021 9.477 -42.075 1.00 83.75 225 PRO A C 1
ATOM 1752 O O . PRO A 1 225 ? 29.896 9.081 -41.304 1.00 83.75 225 PRO A O 1
ATOM 1755 N N . LEU A 1 226 ? 27.941 10.123 -41.638 1.00 85.56 226 LEU A N 1
ATOM 1756 C CA . LEU A 1 226 ? 27.695 10.333 -40.214 1.00 85.56 226 LEU A CA 1
ATOM 1757 C C . LEU A 1 226 ? 27.264 9.017 -39.559 1.00 85.56 226 LEU A C 1
ATOM 1759 O O . LEU A 1 226 ? 26.466 8.259 -40.114 1.00 85.56 226 LEU A O 1
ATOM 1763 N N . THR A 1 227 ? 27.747 8.747 -38.349 1.00 86.56 227 THR A N 1
ATOM 1764 C CA . THR A 1 227 ? 27.165 7.676 -37.534 1.00 86.56 227 THR A CA 1
ATOM 1765 C C . THR A 1 227 ? 25.768 8.082 -37.076 1.00 86.56 227 THR A C 1
ATOM 1767 O O . THR A 1 227 ? 25.459 9.269 -36.949 1.00 86.56 227 THR A O 1
ATOM 1770 N N . PHE A 1 228 ? 24.914 7.096 -36.809 1.00 86.62 228 PHE A N 1
ATOM 1771 C CA . PHE A 1 228 ? 23.552 7.338 -36.346 1.00 86.62 228 PHE A CA 1
ATOM 1772 C C . PHE A 1 228 ? 23.514 8.228 -35.088 1.00 86.62 228 PHE A C 1
ATOM 1774 O O . PHE A 1 228 ? 22.733 9.175 -35.037 1.00 86.62 228 PHE A O 1
ATOM 1781 N N . ASP A 1 229 ? 24.414 8.000 -34.122 1.00 84.00 229 ASP A N 1
ATOM 1782 C CA . ASP A 1 229 ? 24.535 8.846 -32.926 1.00 84.00 229 ASP A CA 1
ATOM 1783 C C . ASP A 1 229 ? 25.012 10.269 -33.261 1.00 84.00 229 ASP A C 1
ATOM 1785 O O . ASP A 1 229 ? 24.421 11.241 -32.792 1.00 84.00 229 ASP A O 1
ATOM 1789 N N . ALA A 1 230 ? 26.039 10.418 -34.109 1.00 86.31 230 ALA A N 1
ATOM 1790 C CA . ALA A 1 230 ? 26.557 11.735 -34.491 1.00 86.31 230 ALA A CA 1
ATOM 1791 C C . ALA A 1 230 ? 25.501 12.571 -35.228 1.00 86.31 230 ALA A C 1
ATOM 1793 O O . ALA A 1 230 ? 25.410 13.779 -35.016 1.00 86.31 230 ALA A O 1
ATOM 1794 N N . ALA A 1 231 ? 24.663 11.930 -36.048 1.00 86.31 231 ALA A N 1
ATOM 1795 C CA . ALA A 1 231 ? 23.550 12.589 -36.719 1.00 86.31 231 ALA A CA 1
ATOM 1796 C C . ALA A 1 231 ? 22.521 13.156 -35.723 1.00 86.31 231 ALA A C 1
ATOM 1798 O O . ALA A 1 231 ? 21.975 14.233 -35.967 1.00 86.31 231 ALA A O 1
ATOM 1799 N N . ILE A 1 232 ? 22.269 12.470 -34.602 1.00 85.75 232 ILE A N 1
ATOM 1800 C CA . ILE A 1 232 ? 21.368 12.947 -33.539 1.00 85.75 232 ILE A CA 1
ATOM 1801 C C . ILE A 1 232 ? 22.025 14.080 -32.742 1.00 85.75 232 ILE A C 1
ATOM 1803 O O . ILE A 1 232 ? 21.406 15.125 -32.550 1.00 85.75 232 ILE A O 1
ATOM 1807 N N . GLU A 1 233 ? 23.278 13.904 -32.312 1.00 84.62 233 GLU A N 1
ATOM 1808 C CA . GLU A 1 233 ? 24.013 14.883 -31.491 1.00 84.62 233 GLU A CA 1
ATOM 1809 C C . GLU A 1 233 ? 24.205 16.223 -32.207 1.00 84.62 233 GLU A C 1
ATOM 1811 O O . GLU A 1 233 ? 24.048 17.286 -31.611 1.00 84.62 233 GLU A O 1
ATOM 1816 N N . GLN A 1 234 ? 24.503 16.177 -33.506 1.00 85.50 234 GLN A N 1
ATOM 1817 C CA . GLN A 1 234 ? 24.665 17.370 -34.337 1.00 85.50 234 GLN A CA 1
ATOM 1818 C C . GLN A 1 234 ? 23.317 17.999 -34.743 1.00 85.50 234 GLN A C 1
ATOM 1820 O O . GLN A 1 234 ? 23.290 19.020 -35.428 1.00 85.50 234 GLN A O 1
ATOM 1825 N N . GLY A 1 235 ? 22.187 17.407 -34.333 1.00 82.44 235 GLY A N 1
ATOM 1826 C CA . GLY A 1 235 ? 20.840 17.903 -34.623 1.00 82.44 235 GLY A CA 1
ATOM 1827 C C . GLY A 1 235 ? 20.390 17.706 -36.073 1.00 82.44 235 GLY A C 1
ATOM 1828 O O . GLY A 1 235 ? 19.375 18.272 -36.482 1.00 82.44 235 GLY A O 1
ATOM 1829 N N . HIS A 1 236 ? 21.122 16.912 -36.858 1.00 86.12 236 HIS A N 1
ATOM 1830 C CA . HIS A 1 236 ? 20.786 16.611 -38.249 1.00 86.12 236 HIS A CA 1
ATOM 1831 C C . HIS A 1 236 ? 19.662 15.577 -38.356 1.00 86.12 236 HIS A C 1
ATOM 1833 O O . HIS A 1 236 ? 18.837 15.679 -39.258 1.00 86.12 236 HIS A O 1
ATOM 1839 N N . LEU A 1 237 ? 19.576 14.617 -37.429 1.00 85.62 237 LEU A N 1
ATOM 1840 C CA . LEU A 1 237 ? 18.484 13.648 -37.339 1.00 85.62 237 LEU A CA 1
ATOM 1841 C C . LEU A 1 237 ? 17.501 14.050 -36.236 1.00 85.62 237 LEU A C 1
ATOM 1843 O O . LEU A 1 237 ? 17.809 13.976 -35.046 1.00 85.62 237 LEU A O 1
ATOM 1847 N N . ASN A 1 238 ? 16.285 14.434 -36.621 1.00 85.75 238 ASN A N 1
ATOM 1848 C CA . ASN A 1 238 ? 15.233 14.741 -35.661 1.00 85.75 238 ASN A CA 1
ATOM 1849 C C . ASN A 1 238 ? 14.517 13.455 -35.227 1.00 85.75 238 ASN A C 1
ATOM 1851 O O . ASN A 1 238 ? 13.725 12.878 -35.973 1.00 85.75 238 ASN A O 1
ATOM 1855 N N . VAL A 1 239 ? 14.761 13.041 -33.986 1.00 81.56 239 VAL A N 1
ATOM 1856 C CA . VAL A 1 239 ? 14.258 11.783 -33.414 1.00 81.56 239 VAL A CA 1
ATOM 1857 C C . VAL A 1 239 ? 12.726 11.764 -33.252 1.00 81.56 239 VAL A C 1
ATOM 1859 O O . VAL A 1 239 ? 12.106 10.705 -33.309 1.00 81.56 239 VAL A O 1
ATOM 1862 N N . GLY A 1 240 ? 12.084 12.927 -33.105 1.00 80.00 240 GLY A N 1
ATOM 1863 C CA . GLY A 1 240 ? 10.625 13.026 -32.985 1.00 80.00 240 GLY A CA 1
ATOM 1864 C C . GLY A 1 240 ? 9.882 12.894 -34.318 1.00 80.00 240 GLY A C 1
ATOM 1865 O O . GLY A 1 240 ? 8.748 12.425 -34.348 1.00 80.00 240 GLY A O 1
ATOM 1866 N N . THR A 1 241 ? 10.513 13.292 -35.425 1.00 79.81 241 THR A N 1
ATOM 1867 C CA . THR A 1 241 ? 9.898 13.260 -36.767 1.00 79.81 241 THR A CA 1
ATOM 1868 C C . THR A 1 241 ? 10.468 12.177 -37.682 1.00 79.81 241 THR A C 1
ATOM 1870 O O . THR A 1 241 ? 9.880 11.921 -38.731 1.00 79.81 241 THR A O 1
ATOM 1873 N N . GLY A 1 242 ? 11.597 11.560 -37.312 1.00 79.75 242 GLY A N 1
ATOM 1874 C CA . GLY A 1 242 ? 12.294 10.548 -38.113 1.00 79.75 242 GLY A CA 1
ATOM 1875 C C . GLY A 1 242 ? 12.954 11.099 -39.381 1.00 79.75 242 GLY A C 1
ATOM 1876 O O . GLY A 1 242 ? 13.309 10.327 -40.272 1.00 79.75 242 GLY A O 1
ATOM 1877 N N . LYS A 1 243 ? 13.095 12.428 -39.489 1.00 86.19 243 LYS A N 1
ATOM 1878 C CA . LYS A 1 243 ? 13.624 13.114 -40.674 1.00 86.19 243 LYS A CA 1
ATOM 1879 C C . LYS A 1 243 ? 15.050 13.595 -40.452 1.00 86.19 243 LYS A C 1
ATOM 1881 O O . LYS A 1 243 ? 15.380 14.106 -39.381 1.00 86.19 243 LYS A O 1
ATOM 1886 N N . PHE A 1 244 ? 15.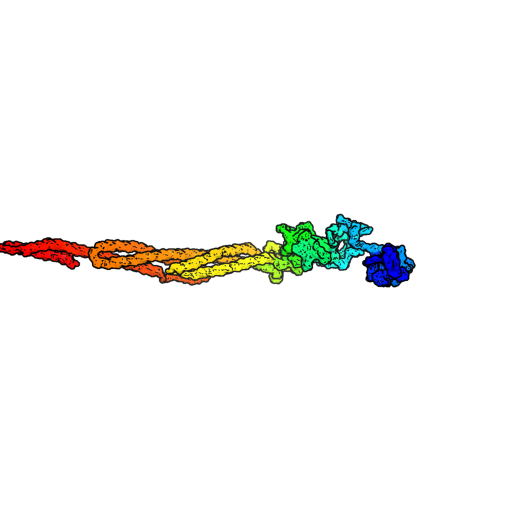866 13.465 -41.489 1.00 87.44 244 PHE A N 1
ATOM 1887 C CA . PHE A 1 244 ? 17.246 13.925 -41.516 1.00 87.44 244 PHE A CA 1
ATOM 1888 C C . PHE A 1 244 ? 17.373 15.190 -42.365 1.00 87.44 244 PHE A C 1
ATOM 1890 O O . PHE A 1 244 ? 16.769 15.279 -43.431 1.00 87.44 244 PHE A O 1
ATOM 1897 N N . ILE A 1 245 ? 18.167 16.153 -41.914 1.00 87.12 245 ILE A N 1
ATOM 1898 C CA . ILE A 1 245 ? 18.472 17.388 -42.633 1.00 87.12 245 ILE A CA 1
ATOM 1899 C C . ILE A 1 245 ? 19.933 17.330 -43.063 1.00 87.12 245 ILE A C 1
ATOM 1901 O O . ILE A 1 245 ? 20.825 17.346 -42.215 1.00 87.12 245 ILE A O 1
ATOM 1905 N N . ASP A 1 246 ? 20.177 17.289 -44.373 1.00 81.88 246 ASP A N 1
ATOM 1906 C CA . ASP A 1 246 ? 21.541 17.284 -44.907 1.00 81.88 246 ASP A CA 1
ATOM 1907 C C . ASP A 1 246 ? 22.267 18.605 -44.574 1.00 81.88 246 ASP A C 1
ATOM 1909 O O . ASP A 1 246 ? 21.773 19.675 -44.948 1.00 81.88 246 ASP A O 1
ATOM 1913 N N . PRO A 1 247 ? 23.447 18.563 -43.919 1.00 76.25 247 PRO A N 1
ATOM 1914 C CA . PRO A 1 247 ? 24.231 19.753 -43.594 1.00 76.25 247 PRO A CA 1
ATOM 1915 C C . PRO A 1 247 ? 24.533 20.664 -44.793 1.00 76.25 247 PRO A C 1
ATOM 1917 O O . PRO A 1 247 ? 24.688 21.874 -44.618 1.00 76.25 247 PRO A O 1
ATOM 1920 N N . GLN A 1 248 ? 24.639 20.104 -46.005 1.00 72.81 248 GLN A N 1
ATOM 1921 C CA . GLN A 1 248 ? 25.060 20.854 -47.193 1.00 72.81 248 GLN A CA 1
ATOM 1922 C C . GLN A 1 248 ? 23.897 21.315 -48.061 1.00 72.81 248 GLN A C 1
ATOM 1924 O O . GLN A 1 248 ? 23.792 22.506 -48.361 1.00 72.81 248 GLN A O 1
ATOM 1929 N N . SER A 1 249 ? 23.025 20.393 -48.475 1.00 74.88 249 SER A N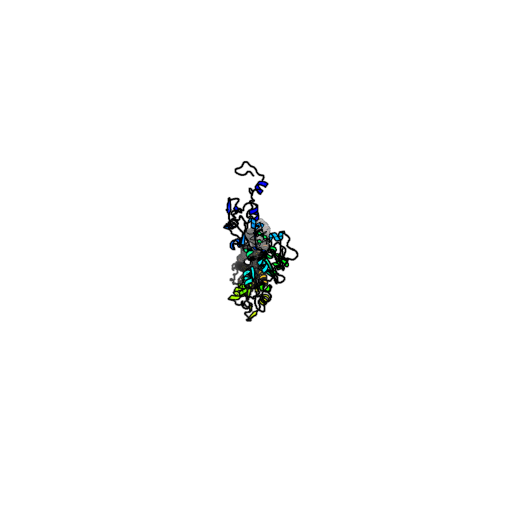 1
ATOM 1930 C CA . SER A 1 249 ? 21.873 20.751 -49.310 1.00 74.88 249 SER A CA 1
ATOM 1931 C C . SER A 1 249 ? 20.738 21.397 -48.515 1.00 74.88 249 SER A C 1
ATOM 1933 O O . SER A 1 249 ? 19.888 22.058 -49.110 1.00 74.88 249 SER A O 1
ATOM 1935 N N . LYS A 1 250 ? 20.727 21.236 -47.180 1.00 78.88 250 LYS A N 1
ATOM 1936 C CA . LYS A 1 250 ? 19.611 21.590 -46.284 1.00 78.88 250 LYS A CA 1
ATOM 1937 C C . LYS A 1 250 ? 18.293 20.908 -46.659 1.00 78.88 250 LYS A C 1
ATOM 1939 O O . LYS A 1 250 ? 17.229 21.336 -46.210 1.00 78.88 250 LYS A O 1
ATOM 1944 N N . GLU A 1 251 ? 18.346 19.861 -47.478 1.00 80.62 251 GLU A N 1
ATOM 1945 C CA . GLU A 1 251 ? 17.169 19.085 -47.831 1.00 80.62 251 GLU A CA 1
ATOM 1946 C C . GLU A 1 251 ? 16.768 18.162 -46.684 1.00 80.62 251 GLU A C 1
ATOM 1948 O O . GLU A 1 251 ? 17.607 17.618 -45.963 1.00 80.62 251 GLU A O 1
ATOM 1953 N N . VAL A 1 252 ? 15.455 18.005 -46.522 1.00 85.44 252 VAL A N 1
ATOM 1954 C CA . VAL A 1 252 ? 14.860 17.121 -45.525 1.00 85.44 252 VAL A CA 1
ATOM 1955 C C . VAL A 1 252 ? 14.575 15.778 -46.188 1.00 85.44 252 VAL A C 1
ATOM 1957 O O . VAL A 1 252 ? 13.749 15.703 -47.098 1.00 85.44 252 VAL A O 1
ATOM 1960 N N . LEU A 1 253 ? 15.242 14.736 -45.712 1.00 85.00 253 LEU A N 1
ATOM 1961 C CA . LEU A 1 253 ? 15.217 13.381 -46.252 1.00 85.00 253 LEU A CA 1
ATOM 1962 C C . LEU A 1 253 ? 14.666 12.394 -45.220 1.00 85.00 253 LEU A C 1
ATOM 1964 O O . LEU A 1 253 ? 14.747 12.620 -44.006 1.00 85.00 253 LEU A O 1
ATOM 1968 N N . THR A 1 254 ? 14.103 11.286 -45.699 1.00 86.38 254 THR A N 1
ATOM 1969 C CA . THR A 1 254 ? 13.696 10.168 -44.833 1.00 86.38 254 THR A CA 1
ATOM 1970 C C . THR A 1 254 ? 14.907 9.325 -44.430 1.00 86.38 254 THR A C 1
ATOM 1972 O O . THR A 1 254 ? 15.913 9.279 -45.140 1.00 86.38 254 THR A O 1
ATOM 1975 N N . LEU A 1 255 ? 14.818 8.606 -43.307 1.00 84.50 255 LEU A N 1
ATOM 1976 C CA . LEU A 1 255 ? 15.920 7.765 -42.823 1.00 84.50 255 LEU A CA 1
ATOM 1977 C C . LEU A 1 255 ? 16.320 6.660 -43.825 1.00 84.50 255 LEU A C 1
ATOM 1979 O O . LEU A 1 255 ? 17.490 6.299 -43.928 1.00 84.50 255 LEU A O 1
ATOM 1983 N N . LYS A 1 256 ? 15.367 6.135 -44.605 1.00 84.50 256 LYS A N 1
ATOM 1984 C CA . LYS A 1 256 ? 15.659 5.152 -45.659 1.00 84.50 256 LYS A CA 1
ATOM 1985 C C . LYS A 1 256 ? 16.469 5.769 -46.798 1.00 84.50 256 LYS A C 1
ATOM 1987 O O . LYS A 1 256 ? 17.422 5.153 -47.282 1.00 84.50 256 LYS A O 1
ATOM 1992 N N . GLU A 1 257 ? 16.091 6.969 -47.233 1.00 81.50 257 GLU A N 1
ATOM 1993 C CA . GLU A 1 257 ? 16.795 7.691 -48.294 1.00 81.50 257 GLU A CA 1
ATOM 1994 C C . GLU A 1 257 ? 18.211 8.053 -47.856 1.00 81.50 257 GLU A C 1
ATOM 1996 O O . GLU A 1 257 ? 19.144 7.859 -48.624 1.00 81.50 257 GLU A O 1
ATOM 2001 N N . THR A 1 258 ? 18.415 8.490 -46.612 1.00 83.12 258 THR A N 1
ATOM 2002 C CA . THR A 1 258 ? 19.752 8.887 -46.146 1.00 83.12 258 THR A CA 1
ATOM 2003 C C . THR A 1 258 ? 20.733 7.732 -46.023 1.00 83.12 258 THR A C 1
ATOM 2005 O O . THR A 1 258 ? 21.900 7.891 -46.383 1.00 83.12 258 THR A O 1
ATOM 2008 N N . VAL A 1 259 ? 20.270 6.559 -45.585 1.00 83.31 259 VAL A N 1
ATOM 2009 C CA . VAL A 1 259 ? 21.083 5.333 -45.564 1.00 83.31 259 VAL A CA 1
ATOM 2010 C C . VAL A 1 259 ? 21.393 4.865 -46.990 1.00 83.31 259 VAL A C 1
ATOM 2012 O O . VAL A 1 259 ? 22.521 4.468 -47.272 1.00 83.31 259 VAL A O 1
ATOM 2015 N N . SER A 1 260 ? 20.427 4.962 -47.909 1.00 79.12 260 SER A N 1
ATOM 2016 C CA . SER A 1 260 ? 20.614 4.565 -49.317 1.00 79.12 260 SER A CA 1
ATOM 2017 C C . SER A 1 260 ? 21.544 5.517 -50.076 1.00 79.12 260 SER A C 1
ATOM 2019 O O . SER A 1 260 ? 22.335 5.078 -50.903 1.00 79.12 260 SER A O 1
ATOM 2021 N N . LEU A 1 261 ? 21.491 6.815 -49.764 1.00 75.12 261 LEU A N 1
ATOM 2022 C CA . LEU A 1 261 ? 22.365 7.847 -50.330 1.00 75.12 261 LEU A CA 1
ATOM 2023 C C . LEU A 1 261 ? 23.776 7.840 -49.718 1.00 75.12 261 LEU A C 1
ATOM 2025 O O . LEU A 1 261 ? 24.647 8.540 -50.231 1.00 75.12 261 LEU A O 1
ATOM 2029 N N . GLY A 1 262 ? 24.008 7.084 -48.638 1.00 75.38 262 GLY A N 1
ATOM 2030 C CA . GLY A 1 262 ? 25.297 7.020 -47.946 1.00 75.38 262 GLY A CA 1
ATOM 2031 C C . GLY A 1 262 ? 25.612 8.246 -47.085 1.00 75.38 262 GLY A C 1
ATOM 2032 O O . GLY A 1 262 ? 26.781 8.536 -46.861 1.00 75.38 262 GLY A O 1
ATOM 2033 N N . LEU A 1 263 ? 24.592 8.978 -46.621 1.00 81.44 263 LEU A N 1
ATOM 2034 C CA . LEU A 1 263 ? 24.745 10.091 -45.671 1.00 81.44 263 LEU A CA 1
ATOM 2035 C C . LEU A 1 263 ? 24.916 9.594 -44.227 1.00 81.44 263 LEU A C 1
ATOM 2037 O O . LEU A 1 263 ? 25.635 10.214 -43.445 1.00 81.44 263 LEU A O 1
ATOM 2041 N N . ILE A 1 264 ? 24.256 8.482 -43.886 1.00 85.38 264 ILE A N 1
ATOM 2042 C CA . ILE A 1 264 ? 24.356 7.806 -42.585 1.00 85.38 264 ILE A CA 1
ATOM 2043 C C . ILE A 1 264 ? 24.994 6.430 -42.786 1.00 85.38 264 ILE A C 1
ATOM 2045 O O . ILE A 1 264 ? 24.615 5.716 -43.717 1.00 85.38 264 ILE A O 1
ATOM 2049 N N . ASP A 1 265 ? 25.928 6.044 -41.910 1.00 83.69 265 ASP A N 1
ATOM 2050 C CA . ASP A 1 265 ? 26.566 4.722 -41.945 1.00 83.69 265 ASP A CA 1
ATOM 2051 C C . ASP A 1 265 ? 25.520 3.613 -41.694 1.00 83.69 265 ASP A C 1
ATOM 2053 O O . ASP A 1 265 ? 24.956 3.550 -40.592 1.00 83.69 265 ASP A O 1
ATOM 2057 N N . PRO A 1 266 ? 25.279 2.709 -42.665 1.00 80.31 266 PRO A N 1
ATOM 2058 C CA . PRO A 1 266 ? 24.294 1.636 -42.547 1.00 80.31 266 PRO A CA 1
ATOM 2059 C C . PRO A 1 266 ? 24.513 0.660 -41.385 1.00 80.31 266 PRO A C 1
ATOM 2061 O O . PRO A 1 266 ? 23.554 0.011 -40.958 1.00 80.31 266 PRO A O 1
ATOM 2064 N N . ASP A 1 267 ? 25.750 0.529 -40.895 1.00 79.44 267 ASP A N 1
ATOM 2065 C CA . ASP A 1 267 ? 26.074 -0.387 -39.795 1.00 79.44 267 ASP A CA 1
ATOM 2066 C C . ASP A 1 267 ? 26.118 0.310 -38.430 1.00 79.44 267 ASP A C 1
ATOM 2068 O O . ASP A 1 267 ? 26.320 -0.353 -37.420 1.00 79.44 267 ASP A O 1
ATOM 2072 N N . SER A 1 268 ? 25.951 1.635 -38.378 1.00 82.56 268 SER A N 1
ATOM 2073 C CA . SER A 1 268 ? 26.070 2.400 -37.127 1.00 82.56 268 SER A CA 1
ATOM 2074 C C . SER A 1 268 ? 24.869 2.259 -36.185 1.00 82.56 268 SER A C 1
ATOM 2076 O O . SER A 1 268 ? 24.924 2.727 -35.049 1.00 82.56 268 SER A O 1
ATOM 2078 N N . ALA A 1 269 ? 23.800 1.599 -36.632 1.00 84.88 269 ALA A N 1
ATOM 2079 C CA . ALA A 1 269 ? 22.659 1.238 -35.805 1.00 84.88 269 ALA A CA 1
ATOM 2080 C C . ALA A 1 269 ? 22.138 -0.156 -36.163 1.00 84.88 269 ALA A C 1
ATOM 2082 O O . ALA A 1 269 ? 22.104 -0.566 -37.329 1.00 84.88 269 ALA A O 1
ATOM 2083 N N . LEU A 1 270 ? 21.692 -0.869 -35.135 1.00 86.75 270 LEU A N 1
ATOM 2084 C CA . LEU A 1 270 ? 21.125 -2.205 -35.236 1.00 86.75 270 LEU A CA 1
ATOM 2085 C C . LEU A 1 270 ? 19.711 -2.200 -34.663 1.00 86.75 270 LEU A C 1
ATOM 2087 O O . LEU A 1 270 ? 19.447 -1.587 -33.631 1.00 86.75 270 LEU A O 1
ATOM 2091 N N . ILE A 1 271 ? 18.808 -2.915 -35.323 1.00 87.69 271 ILE A N 1
ATOM 2092 C CA . ILE A 1 271 ? 17.437 -3.124 -34.868 1.00 87.69 271 ILE A CA 1
ATOM 2093 C C . ILE A 1 271 ? 17.313 -4.528 -34.295 1.00 87.69 271 ILE A C 1
ATOM 2095 O O . ILE A 1 271 ? 17.733 -5.511 -34.916 1.00 87.69 271 ILE A O 1
ATOM 2099 N N . LYS A 1 272 ? 16.706 -4.621 -33.115 1.00 84.81 272 LYS A N 1
ATOM 2100 C CA . LYS A 1 272 ? 16.399 -5.886 -32.454 1.00 84.81 272 LYS A CA 1
ATOM 2101 C C . LYS A 1 272 ? 15.174 -6.533 -33.093 1.00 84.81 272 LYS A C 1
ATOM 2103 O O . LYS A 1 272 ? 14.062 -6.027 -32.991 1.00 84.81 272 LYS A O 1
ATOM 2108 N N . ASP A 1 273 ? 15.362 -7.691 -33.719 1.00 85.81 273 ASP A N 1
ATOM 2109 C CA . ASP A 1 273 ? 14.253 -8.577 -34.075 1.00 85.81 273 ASP A CA 1
ATOM 2110 C C . ASP A 1 273 ? 13.959 -9.497 -32.884 1.00 85.81 273 ASP A C 1
ATOM 2112 O O . ASP A 1 273 ? 14.618 -10.526 -32.690 1.00 85.81 273 ASP A O 1
ATOM 2116 N N . SER A 1 274 ? 12.961 -9.117 -32.083 1.00 79.31 274 SER A N 1
ATOM 2117 C CA . SER A 1 274 ? 12.524 -9.851 -30.890 1.00 79.31 274 SER A CA 1
ATOM 2118 C C . SER A 1 274 ? 12.059 -11.281 -31.199 1.00 79.31 274 SER A C 1
ATOM 2120 O O . SER A 1 274 ? 12.221 -12.174 -30.368 1.00 79.31 274 SER A O 1
ATOM 2122 N N . THR A 1 275 ? 11.517 -11.534 -32.400 1.00 80.00 275 THR A N 1
ATOM 2123 C CA . THR A 1 275 ? 10.979 -12.856 -32.774 1.00 80.00 275 THR A CA 1
ATOM 2124 C C . THR A 1 275 ? 12.072 -13.826 -33.184 1.00 80.00 275 THR A C 1
ATOM 2126 O O . THR A 1 275 ? 12.094 -14.974 -32.742 1.00 80.00 275 THR A O 1
ATOM 2129 N N . LYS A 1 276 ? 13.015 -13.359 -34.008 1.00 79.06 276 LYS A N 1
ATOM 2130 C CA . LYS A 1 276 ? 14.126 -14.188 -34.495 1.00 79.06 276 LYS A CA 1
ATOM 2131 C C . LYS A 1 276 ? 15.333 -14.153 -33.570 1.00 79.06 276 LYS A C 1
ATOM 2133 O O . LYS A 1 276 ? 16.289 -14.877 -33.838 1.00 79.06 276 LYS A O 1
ATOM 2138 N N . LYS A 1 277 ? 15.291 -13.324 -32.518 1.00 80.56 277 LYS A N 1
ATOM 2139 C CA . LYS A 1 277 ? 16.398 -13.056 -31.592 1.00 80.56 277 LYS A CA 1
ATOM 2140 C C . LYS A 1 277 ? 17.683 -12.745 -32.359 1.00 80.56 277 LYS A C 1
ATOM 2142 O O . LYS A 1 277 ? 18.735 -13.324 -32.102 1.00 80.56 277 LYS A O 1
ATOM 2147 N N . LYS A 1 278 ? 17.588 -11.838 -33.338 1.00 82.56 278 LYS A N 1
ATOM 2148 C CA . LYS A 1 278 ? 18.722 -11.399 -34.165 1.00 82.56 278 LYS A CA 1
ATOM 2149 C C . LYS A 1 278 ? 18.798 -9.883 -34.236 1.00 82.56 278 LYS A C 1
ATOM 2151 O O . LYS A 1 278 ? 17.774 -9.210 -34.283 1.00 82.56 278 LYS A O 1
ATOM 2156 N N . LEU A 1 279 ? 20.021 -9.373 -34.303 1.00 84.00 279 LEU A N 1
ATOM 2157 C CA . LEU A 1 279 ? 20.296 -7.971 -34.592 1.00 84.00 279 LEU A CA 1
ATOM 2158 C C . LEU A 1 279 ? 20.369 -7.786 -36.108 1.00 84.00 279 LEU A C 1
ATOM 2160 O O . LEU A 1 279 ? 21.069 -8.528 -36.801 1.00 84.00 279 LEU A O 1
ATOM 2164 N N . VAL A 1 280 ? 19.598 -6.834 -36.622 1.00 86.25 280 VAL A N 1
ATOM 2165 C CA . VAL A 1 280 ? 19.432 -6.576 -38.054 1.00 86.25 280 VAL A CA 1
ATOM 2166 C C . VAL A 1 280 ? 19.911 -5.161 -38.359 1.00 86.25 280 VAL A C 1
ATOM 2168 O O . VAL A 1 280 ? 19.510 -4.212 -37.696 1.00 86.25 280 VAL A O 1
ATOM 2171 N N . LYS A 1 281 ? 20.754 -5.002 -39.380 1.00 86.31 281 LYS A N 1
ATOM 2172 C CA . LYS A 1 281 ? 21.254 -3.687 -39.817 1.00 86.31 281 LYS A CA 1
ATOM 2173 C C . LYS A 1 281 ? 20.155 -2.831 -40.445 1.00 86.31 281 LYS A C 1
ATOM 2175 O O . LYS A 1 281 ? 19.195 -3.381 -40.990 1.00 86.31 281 LYS A O 1
ATOM 2180 N N . LEU A 1 282 ? 20.344 -1.508 -40.487 1.00 85.62 282 LEU A N 1
ATOM 2181 C CA . LEU A 1 282 ? 19.360 -0.568 -41.047 1.00 85.62 282 LEU A CA 1
ATOM 2182 C C . LEU A 1 282 ? 18.850 -0.956 -42.456 1.00 85.62 282 LEU A C 1
ATOM 2184 O O . LEU A 1 282 ? 17.633 -1.049 -42.628 1.00 85.62 282 LEU A O 1
ATOM 2188 N N . PRO A 1 283 ? 19.698 -1.280 -43.460 1.00 83.50 283 PRO A N 1
ATOM 2189 C CA . PRO A 1 283 ? 19.203 -1.607 -44.805 1.00 83.50 283 PRO A CA 1
ATOM 2190 C C . PRO A 1 283 ? 18.342 -2.871 -44.846 1.00 83.50 283 PRO A C 1
ATOM 2192 O O . PRO A 1 283 ? 17.375 -2.971 -45.602 1.00 83.50 283 PRO A O 1
ATOM 2195 N N . GLU A 1 284 ? 18.703 -3.868 -44.039 1.00 82.94 284 GLU A N 1
ATOM 2196 C CA . GLU A 1 284 ? 17.972 -5.127 -43.969 1.00 82.94 284 GLU A CA 1
ATOM 2197 C C . GLU A 1 284 ? 16.677 -4.970 -43.167 1.00 82.94 284 GLU A C 1
ATOM 2199 O O . GLU A 1 284 ? 15.671 -5.590 -43.513 1.00 82.94 284 GLU A O 1
ATOM 2204 N N . ALA A 1 285 ? 16.667 -4.098 -42.159 1.00 85.62 285 ALA A N 1
ATOM 2205 C CA . ALA A 1 285 ? 15.476 -3.770 -41.397 1.00 85.62 285 ALA A CA 1
ATOM 2206 C C . ALA A 1 285 ? 14.397 -3.102 -42.257 1.00 85.62 285 ALA A C 1
ATOM 2208 O O . ALA A 1 285 ? 13.242 -3.526 -42.202 1.00 85.62 285 ALA A O 1
ATOM 2209 N N . PHE A 1 286 ? 14.769 -2.141 -43.113 1.00 85.25 286 PHE A N 1
ATOM 2210 C CA . PHE A 1 286 ? 13.836 -1.553 -44.083 1.00 85.25 286 PHE A CA 1
ATOM 2211 C C . PHE A 1 286 ? 13.296 -2.601 -45.061 1.00 85.25 286 PHE A C 1
ATOM 2213 O O . PHE A 1 286 ? 12.106 -2.614 -45.365 1.00 85.25 286 PHE A O 1
ATOM 2220 N N . ARG A 1 287 ? 14.151 -3.520 -45.533 1.00 83.00 287 ARG A N 1
ATOM 2221 C CA . ARG A 1 287 ? 13.741 -4.594 -46.455 1.00 83.00 287 ARG A CA 1
ATOM 2222 C C . ARG A 1 287 ? 12.783 -5.593 -45.800 1.00 83.00 287 ARG A C 1
ATOM 2224 O O . ARG A 1 287 ? 11.882 -6.098 -46.460 1.00 83.00 287 ARG A O 1
ATOM 2231 N N . LYS A 1 288 ? 12.993 -5.889 -44.516 1.00 82.75 288 LYS A N 1
ATOM 2232 C CA . LYS A 1 288 ? 12.163 -6.804 -43.720 1.00 82.75 288 LYS A CA 1
ATOM 2233 C C . LYS A 1 288 ? 10.905 -6.147 -43.143 1.00 82.75 288 LYS A C 1
ATOM 2235 O O . LYS A 1 288 ? 10.111 -6.853 -42.533 1.00 82.75 288 LYS A O 1
ATOM 2240 N N . GLY A 1 289 ? 10.731 -4.835 -43.313 1.00 82.44 289 GLY A N 1
ATOM 2241 C CA . GLY A 1 289 ? 9.610 -4.089 -42.738 1.00 82.44 289 GLY A CA 1
ATOM 2242 C C . GLY A 1 289 ? 9.678 -3.935 -41.215 1.00 82.44 289 GLY A C 1
ATOM 2243 O O . GLY A 1 289 ? 8.658 -3.676 -40.589 1.00 82.44 289 GLY A O 1
ATOM 2244 N N . LEU A 1 290 ? 10.863 -4.093 -40.612 1.00 84.00 290 LEU A N 1
ATOM 2245 C CA . LEU A 1 290 ? 11.085 -3.837 -39.180 1.00 84.00 290 LEU A CA 1
ATOM 2246 C C . LEU A 1 290 ? 11.122 -2.335 -38.865 1.00 84.00 290 LEU A C 1
ATOM 2248 O O . LEU A 1 290 ? 10.976 -1.940 -37.712 1.00 84.00 290 LEU A O 1
ATOM 2252 N N . MET A 1 291 ? 11.330 -1.501 -39.885 1.00 86.00 291 MET A N 1
ATOM 2253 C CA . MET A 1 291 ? 11.329 -0.048 -39.781 1.00 86.00 291 MET A CA 1
ATOM 2254 C C . MET A 1 291 ? 10.540 0.559 -40.943 1.00 86.00 291 MET A C 1
ATOM 2256 O O . MET A 1 291 ? 10.698 0.143 -42.094 1.00 86.00 291 MET A O 1
ATOM 2260 N N . ASP A 1 292 ? 9.697 1.541 -40.633 1.00 85.69 292 ASP A N 1
ATOM 2261 C CA . ASP A 1 292 ? 8.921 2.296 -41.612 1.00 85.69 292 ASP A CA 1
ATOM 2262 C C . ASP A 1 292 ? 9.842 3.182 -42.463 1.00 85.69 292 ASP A C 1
ATOM 2264 O O . ASP A 1 292 ? 10.683 3.918 -41.944 1.00 85.69 292 ASP A O 1
ATOM 2268 N N . ALA A 1 293 ? 9.663 3.121 -43.781 1.00 78.44 293 ALA A N 1
ATOM 2269 C CA . ALA A 1 293 ? 10.450 3.868 -44.753 1.00 78.44 293 ALA A CA 1
ATOM 2270 C C . ALA A 1 293 ? 10.205 5.384 -44.686 1.00 78.44 293 ALA A C 1
ATOM 2272 O O . ALA A 1 293 ? 11.119 6.153 -44.968 1.00 78.44 293 ALA A O 1
ATOM 2273 N N . GLU A 1 294 ? 8.989 5.801 -44.321 1.00 78.69 294 GLU A N 1
ATOM 2274 C CA . GLU A 1 294 ? 8.558 7.204 -44.368 1.00 78.69 294 GLU A CA 1
ATOM 2275 C C . GLU A 1 294 ? 8.797 7.921 -43.034 1.00 78.69 294 GLU A C 1
ATOM 2277 O O . GLU A 1 294 ? 9.385 9.002 -42.990 1.00 78.69 294 GLU A O 1
ATOM 2282 N N . LYS A 1 295 ? 8.334 7.319 -41.929 1.00 76.88 295 LYS A N 1
ATOM 2283 C CA . LYS A 1 295 ? 8.374 7.938 -40.593 1.00 76.88 295 LYS A CA 1
ATOM 2284 C C . LYS A 1 295 ? 9.532 7.461 -39.717 1.00 76.88 295 LYS A C 1
ATOM 2286 O O . LYS A 1 295 ? 9.740 8.027 -38.650 1.00 76.88 295 LYS A O 1
ATOM 2291 N N . GLY A 1 296 ? 10.258 6.416 -40.124 1.00 79.31 296 GLY A N 1
ATOM 2292 C CA . GLY A 1 296 ? 11.339 5.836 -39.319 1.00 79.31 296 GLY A CA 1
ATOM 2293 C C . GLY A 1 296 ? 10.862 5.150 -38.032 1.00 79.31 296 GLY A C 1
ATOM 2294 O O . GLY A 1 296 ? 11.654 4.955 -37.114 1.00 79.31 296 GLY A O 1
ATOM 2295 N N . ASN A 1 297 ? 9.576 4.800 -37.939 1.00 86.81 297 ASN A N 1
ATOM 2296 C CA . ASN A 1 297 ? 9.028 4.065 -36.799 1.00 86.81 297 ASN A CA 1
ATOM 2297 C C . ASN A 1 297 ? 9.549 2.624 -36.795 1.00 86.81 297 ASN A C 1
ATOM 2299 O O . ASN A 1 297 ? 9.625 1.999 -37.852 1.00 86.81 297 ASN A O 1
ATOM 2303 N N . VAL A 1 298 ? 9.856 2.082 -35.620 1.00 87.62 298 VAL A N 1
ATOM 2304 C CA . VAL A 1 298 ? 10.373 0.717 -35.451 1.00 87.62 298 VAL A CA 1
ATOM 2305 C C . VAL A 1 298 ? 9.247 -0.202 -34.992 1.00 87.62 298 VAL A C 1
ATOM 2307 O O . VAL A 1 298 ? 8.514 0.121 -34.058 1.00 87.62 298 VAL A O 1
ATOM 2310 N N . LEU A 1 299 ? 9.094 -1.347 -35.651 1.00 85.25 299 LEU A N 1
ATOM 2311 C CA . LEU A 1 299 ? 8.120 -2.370 -35.293 1.00 85.25 299 LEU A CA 1
ATOM 2312 C C . LEU A 1 299 ? 8.745 -3.357 -34.307 1.00 85.25 299 LEU A C 1
ATOM 2314 O O . LEU A 1 299 ? 9.658 -4.102 -34.668 1.00 85.25 299 LEU A O 1
ATOM 2318 N N . ASP A 1 300 ? 8.200 -3.431 -33.095 1.00 83.88 300 ASP A N 1
ATOM 2319 C CA . ASP A 1 300 ? 8.496 -4.560 -32.222 1.00 83.88 300 ASP A CA 1
ATOM 2320 C C . ASP A 1 300 ? 7.678 -5.773 -32.668 1.00 83.88 300 ASP A C 1
ATOM 2322 O O . ASP A 1 300 ? 6.452 -5.810 -32.551 1.00 83.88 300 ASP A O 1
ATOM 2326 N N . CYS A 1 301 ? 8.366 -6.792 -33.174 1.00 79.94 301 CYS A N 1
ATOM 2327 C CA . CYS A 1 301 ? 7.725 -8.013 -33.647 1.00 79.94 301 CYS A CA 1
ATOM 2328 C C . CYS A 1 301 ? 7.156 -8.876 -32.507 1.00 79.94 301 CYS A C 1
ATOM 2330 O O . CYS A 1 301 ? 6.323 -9.738 -32.779 1.00 79.94 301 CYS A O 1
ATOM 2332 N N . ALA A 1 302 ? 7.570 -8.667 -31.248 1.00 78.12 302 ALA A N 1
ATOM 2333 C CA . ALA A 1 302 ? 7.009 -9.396 -30.107 1.00 78.12 302 ALA A CA 1
ATOM 2334 C C . ALA A 1 302 ? 5.640 -8.842 -29.689 1.00 78.12 302 ALA A C 1
ATOM 2336 O O . ALA A 1 302 ? 4.690 -9.604 -29.523 1.00 78.12 302 ALA A O 1
ATOM 2337 N N . THR A 1 303 ? 5.517 -7.520 -29.553 1.00 79.50 303 THR A N 1
ATOM 2338 C CA . THR A 1 303 ? 4.252 -6.868 -29.168 1.00 79.50 303 THR A CA 1
ATOM 2339 C C . THR A 1 303 ? 3.381 -6.456 -30.357 1.00 79.50 303 THR A C 1
ATOM 2341 O O . THR A 1 303 ?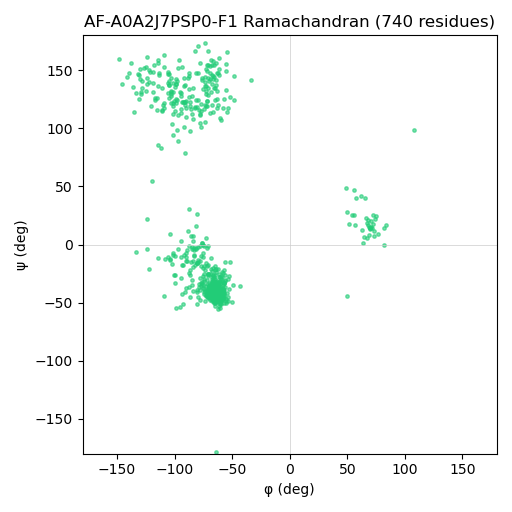 2.235 -6.050 -30.162 1.00 79.50 303 THR A O 1
ATOM 2344 N N . SER A 1 304 ? 3.905 -6.551 -31.587 1.00 82.19 304 SER A N 1
ATOM 2345 C CA . SER A 1 304 ? 3.296 -6.015 -32.817 1.00 82.19 304 SER A CA 1
ATOM 2346 C C . SER A 1 304 ? 2.949 -4.521 -32.727 1.00 82.19 304 SER A C 1
ATOM 2348 O O . SER A 1 304 ? 2.047 -4.042 -33.417 1.00 82.19 304 SER A O 1
ATOM 2350 N N . ARG A 1 305 ? 3.647 -3.768 -31.864 1.00 84.88 305 ARG A N 1
ATOM 2351 C CA . ARG A 1 305 ? 3.465 -2.321 -31.691 1.00 84.88 305 ARG A CA 1
ATOM 2352 C C . ARG A 1 305 ? 4.527 -1.545 -32.460 1.00 84.88 305 ARG A C 1
ATOM 2354 O O . ARG A 1 305 ? 5.692 -1.931 -32.514 1.00 84.88 305 ARG A O 1
ATOM 2361 N N . LEU A 1 306 ? 4.104 -0.423 -33.035 1.00 85.56 306 LEU A N 1
ATOM 2362 C CA . LEU A 1 306 ? 4.984 0.539 -33.691 1.00 85.56 306 LEU A CA 1
ATOM 2363 C C . LEU A 1 306 ? 5.449 1.574 -32.667 1.00 85.56 306 LEU A C 1
ATOM 2365 O O . LEU A 1 306 ? 4.627 2.253 -32.051 1.00 85.56 306 LEU A O 1
ATOM 2369 N N . TYR A 1 307 ? 6.759 1.709 -32.524 1.00 85.94 307 TYR A N 1
ATOM 2370 C CA . TYR A 1 307 ? 7.405 2.713 -31.692 1.00 85.94 307 TYR A CA 1
ATOM 2371 C C . TYR A 1 307 ? 7.916 3.849 -32.579 1.00 85.94 307 TYR A C 1
ATOM 2373 O O . TYR A 1 307 ? 8.451 3.608 -33.663 1.00 85.94 307 TYR A O 1
ATOM 2381 N N . SER A 1 308 ? 7.761 5.097 -32.128 1.00 88.44 308 SER A N 1
ATOM 2382 C CA . SER A 1 308 ? 8.473 6.218 -32.749 1.00 88.44 308 SER A CA 1
ATOM 2383 C C . SER A 1 308 ? 9.980 6.009 -32.620 1.00 88.44 308 SER A C 1
ATOM 2385 O O . SER A 1 308 ? 10.427 5.264 -31.750 1.00 88.44 308 SER A O 1
ATOM 2387 N N . LEU A 1 309 ? 10.781 6.688 -33.442 1.00 85.56 309 LEU A N 1
ATOM 2388 C CA . LEU A 1 309 ? 12.237 6.561 -33.363 1.00 85.56 309 LEU A CA 1
ATOM 2389 C C . LEU A 1 309 ? 12.771 6.887 -31.951 1.00 85.56 309 LEU A C 1
ATOM 2391 O O . LEU A 1 309 ? 13.655 6.193 -31.461 1.00 85.56 309 LEU A O 1
ATOM 2395 N N . SER A 1 310 ? 12.179 7.868 -31.258 1.00 86.12 310 SER A N 1
ATOM 2396 C CA . SER A 1 310 ? 12.531 8.215 -29.870 1.00 86.12 310 SER A CA 1
ATOM 2397 C C . SER A 1 310 ? 12.196 7.099 -28.889 1.00 86.12 310 SER A C 1
ATOM 2399 O O . SER A 1 310 ? 13.062 6.647 -28.144 1.00 86.12 310 SER A O 1
ATOM 2401 N N . ALA A 1 311 ? 10.965 6.595 -28.945 1.00 84.62 311 ALA A N 1
ATOM 2402 C CA . ALA A 1 311 ? 10.511 5.534 -28.063 1.00 84.62 311 ALA A CA 1
ATOM 2403 C C . ALA A 1 311 ? 11.238 4.212 -28.352 1.00 84.62 311 ALA A C 1
ATOM 2405 O O . ALA A 1 311 ? 11.451 3.422 -27.441 1.00 84.62 311 ALA A O 1
ATOM 2406 N N . ALA A 1 312 ? 11.656 3.965 -29.596 1.00 84.81 312 ALA A N 1
ATOM 2407 C CA . ALA A 1 312 ? 12.453 2.802 -29.984 1.00 84.81 312 ALA A CA 1
ATOM 2408 C C . ALA A 1 312 ? 13.888 2.866 -29.434 1.00 84.81 312 ALA A C 1
ATOM 2410 O O . ALA A 1 312 ? 14.448 1.838 -29.063 1.00 84.81 312 ALA A O 1
ATOM 2411 N N . ILE A 1 313 ? 14.471 4.065 -29.359 1.00 83.62 313 ILE A N 1
ATOM 2412 C CA . ILE A 1 313 ? 15.784 4.302 -28.743 1.00 83.62 313 ILE A CA 1
ATOM 2413 C C . ILE A 1 313 ? 15.705 4.177 -27.211 1.00 83.62 313 ILE A C 1
ATOM 2415 O O . ILE A 1 313 ? 16.613 3.628 -26.592 1.00 83.62 313 ILE A O 1
ATOM 2419 N N . GLU A 1 314 ? 14.626 4.665 -26.594 1.00 81.00 314 GLU A N 1
ATOM 2420 C CA . GLU A 1 314 ? 14.390 4.572 -25.142 1.00 81.00 314 GLU A CA 1
ATOM 2421 C C . GLU A 1 314 ? 14.042 3.151 -24.687 1.00 81.00 314 GLU A C 1
ATOM 2423 O O . GLU A 1 314 ? 14.586 2.676 -23.700 1.00 81.00 314 GLU A O 1
ATOM 2428 N N . SER A 1 315 ? 13.196 2.442 -25.437 1.00 76.19 315 SER A N 1
ATOM 2429 C CA . SER A 1 315 ? 12.867 1.028 -25.183 1.00 76.19 315 SER A CA 1
ATOM 2430 C C . SER A 1 315 ? 13.980 0.056 -25.585 1.00 76.19 315 SER A C 1
ATOM 2432 O O . SER A 1 315 ? 13.826 -1.155 -25.445 1.00 76.19 315 SER A O 1
ATOM 2434 N N . GLY A 1 316 ? 15.087 0.569 -26.132 1.00 77.88 316 GLY A N 1
ATOM 2435 C CA . GLY A 1 316 ? 16.245 -0.221 -26.527 1.00 77.88 316 GLY A CA 1
ATOM 2436 C C . GLY A 1 316 ? 16.054 -1.076 -27.783 1.00 77.88 316 GLY A C 1
ATOM 2437 O O . GLY A 1 316 ? 16.958 -1.842 -28.097 1.00 77.88 316 GLY A O 1
ATOM 2438 N N . LEU A 1 317 ? 14.944 -0.964 -28.526 1.00 82.19 317 LEU A N 1
ATOM 2439 C CA . LEU A 1 317 ? 14.715 -1.677 -29.798 1.00 82.19 317 LEU A CA 1
ATOM 2440 C C . LEU A 1 317 ? 15.740 -1.309 -30.884 1.00 82.19 317 LEU A C 1
ATOM 2442 O O . LEU A 1 317 ? 16.025 -2.124 -31.766 1.00 82.19 317 LEU A O 1
ATOM 2446 N N . LEU A 1 318 ? 16.284 -0.092 -30.813 1.00 84.19 318 LEU A N 1
ATOM 2447 C CA . LEU A 1 318 ? 17.393 0.379 -31.637 1.00 84.19 318 LEU A CA 1
ATOM 2448 C C . LEU A 1 318 ? 18.647 0.518 -30.766 1.00 84.19 318 LEU A C 1
ATOM 2450 O O . LEU A 1 318 ? 18.654 1.261 -29.787 1.00 84.19 318 LEU A O 1
ATOM 2454 N N . THR A 1 319 ? 19.709 -0.190 -31.141 1.00 81.00 319 THR A N 1
ATOM 2455 C CA . THR A 1 319 ? 21.000 -0.209 -30.439 1.00 81.00 319 THR A CA 1
ATOM 2456 C C . THR A 1 319 ? 22.057 0.486 -31.284 1.00 81.00 319 THR A C 1
ATOM 2458 O O . THR A 1 319 ? 22.169 0.235 -32.487 1.00 81.00 319 THR A O 1
ATOM 2461 N N . THR A 1 320 ? 22.853 1.337 -30.646 1.00 81.75 320 THR A N 1
ATOM 2462 C CA . THR A 1 320 ? 23.995 2.029 -31.251 1.00 81.75 320 THR A CA 1
ATOM 2463 C C . THR A 1 320 ? 25.261 1.733 -30.445 1.00 81.75 320 THR A C 1
ATOM 2465 O O . THR A 1 320 ? 25.149 1.323 -29.292 1.00 81.75 320 THR A O 1
ATOM 2468 N N . PRO A 1 321 ? 26.471 1.940 -30.989 1.00 74.06 321 PRO A N 1
ATOM 2469 C CA . PRO A 1 321 ? 27.719 1.670 -30.268 1.00 74.06 321 PRO A CA 1
ATOM 2470 C C . PRO A 1 321 ? 27.865 2.423 -28.935 1.00 74.06 321 PRO A C 1
ATOM 2472 O O . PRO A 1 321 ? 28.630 2.001 -28.077 1.00 74.06 321 PRO A O 1
ATOM 2475 N N . ARG A 1 322 ? 27.146 3.539 -28.744 1.00 73.56 322 ARG A N 1
ATOM 2476 C CA . ARG A 1 322 ? 27.113 4.281 -27.470 1.00 73.56 322 ARG A CA 1
ATOM 2477 C C . ARG A 1 322 ? 26.116 3.735 -26.452 1.00 73.56 322 ARG A C 1
ATOM 2479 O O . ARG A 1 322 ? 26.213 4.068 -25.275 1.00 73.56 322 ARG A O 1
ATOM 2486 N N . ARG A 1 323 ? 25.138 2.951 -26.901 1.00 73.31 323 ARG A N 1
ATOM 2487 C CA . ARG A 1 323 ? 24.124 2.311 -26.063 1.00 73.31 323 ARG A CA 1
ATOM 2488 C C . ARG A 1 323 ? 24.333 0.810 -26.146 1.00 73.31 323 ARG A C 1
ATOM 2490 O O . ARG A 1 323 ? 23.731 0.146 -26.988 1.00 73.31 323 ARG A O 1
ATOM 2497 N N . GLY A 1 324 ? 25.222 0.315 -25.292 1.00 70.81 324 GLY A N 1
ATOM 2498 C CA . GLY A 1 324 ? 25.520 -1.105 -25.182 1.00 70.81 324 GLY A CA 1
ATOM 2499 C C . GLY A 1 324 ? 24.269 -1.940 -24.923 1.00 70.81 324 GLY A C 1
ATOM 2500 O O . GLY A 1 324 ? 23.260 -1.467 -24.401 1.00 70.81 324 GLY A O 1
ATOM 2501 N N . LEU A 1 325 ? 24.334 -3.206 -25.311 1.00 80.38 325 LEU A N 1
ATOM 2502 C CA . LEU A 1 325 ? 23.298 -4.182 -24.996 1.00 80.38 325 LEU A CA 1
ATOM 2503 C C . LEU A 1 325 ? 23.386 -4.544 -23.516 1.00 80.38 325 LEU A C 1
ATOM 2505 O O . LEU A 1 325 ? 24.475 -4.561 -22.942 1.00 80.38 325 LEU A O 1
ATOM 2509 N N . SER A 1 326 ? 22.271 -4.922 -22.896 1.00 83.25 326 SER A N 1
ATOM 2510 C CA . SER A 1 326 ? 22.391 -5.580 -21.593 1.00 83.25 326 SER A CA 1
ATOM 2511 C C . SER A 1 326 ? 23.093 -6.930 -21.750 1.00 83.25 326 SER A C 1
ATOM 2513 O O . SER A 1 326 ? 23.031 -7.562 -22.811 1.00 83.25 326 SER A O 1
ATOM 2515 N N . LEU A 1 327 ? 23.744 -7.426 -20.694 1.00 82.81 327 LEU A N 1
ATOM 2516 C CA . LEU A 1 327 ? 24.363 -8.755 -20.738 1.00 82.81 327 LEU A CA 1
ATOM 2517 C C . LEU A 1 327 ? 23.313 -9.830 -21.077 1.00 82.81 327 LEU A C 1
ATOM 2519 O O . LEU A 1 327 ? 23.577 -10.742 -21.859 1.00 82.81 327 LEU A O 1
ATOM 2523 N N . ILE A 1 328 ? 22.094 -9.683 -20.553 1.00 81.75 328 ILE A N 1
ATOM 2524 C CA . ILE A 1 328 ? 20.956 -10.570 -20.834 1.00 81.75 328 ILE A CA 1
ATOM 2525 C C . ILE A 1 328 ? 20.599 -10.553 -22.323 1.00 81.75 328 ILE A C 1
ATOM 2527 O O . ILE A 1 328 ? 20.406 -11.615 -22.924 1.00 81.75 328 ILE A O 1
ATOM 2531 N N . GLU A 1 329 ? 20.556 -9.371 -22.935 1.00 79.38 329 GLU A N 1
ATOM 2532 C CA . GLU A 1 329 ? 20.314 -9.211 -24.367 1.00 79.38 329 GLU A CA 1
ATOM 2533 C C . GLU A 1 329 ? 21.455 -9.790 -25.200 1.00 79.38 329 GLU A C 1
ATOM 2535 O O . GLU A 1 329 ? 21.197 -10.527 -26.151 1.00 79.38 329 GLU A O 1
ATOM 2540 N N . GLY A 1 330 ? 22.713 -9.554 -24.822 1.00 80.12 330 GLY A N 1
ATOM 2541 C CA . GLY A 1 330 ? 23.868 -10.155 -25.492 1.00 80.12 330 GLY A CA 1
ATOM 2542 C C . GLY A 1 330 ? 23.804 -11.688 -25.505 1.00 80.12 330 GLY A C 1
ATOM 2543 O O . GLY A 1 330 ? 24.074 -12.325 -26.527 1.00 80.12 330 GLY A O 1
ATOM 2544 N N . LEU A 1 331 ? 23.343 -12.288 -24.403 1.00 81.69 331 LEU A N 1
ATOM 2545 C CA . LEU A 1 331 ? 23.073 -13.725 -24.306 1.00 81.69 331 LEU A CA 1
ATOM 2546 C C . LEU A 1 331 ? 21.848 -14.154 -25.134 1.00 81.69 331 LEU A C 1
ATOM 2548 O O . LEU A 1 331 ? 21.820 -15.255 -25.683 1.00 81.69 331 LEU A O 1
ATOM 2552 N N . GLN A 1 332 ? 20.802 -13.330 -25.210 1.00 81.81 332 GLN A N 1
ATOM 2553 C CA . GLN A 1 332 ? 19.564 -13.637 -25.934 1.00 81.81 332 GLN A CA 1
ATOM 2554 C C . GLN A 1 332 ? 19.726 -13.556 -27.455 1.00 81.81 332 GLN A C 1
ATOM 2556 O O . GLN A 1 332 ? 19.195 -14.413 -28.162 1.00 81.81 332 GLN A O 1
ATOM 2561 N N . PHE A 1 333 ? 20.466 -12.561 -27.946 1.00 80.69 333 PHE A N 1
ATOM 2562 C CA . PHE A 1 333 ? 20.732 -12.324 -29.368 1.00 80.69 333 PHE A CA 1
ATOM 2563 C C . PHE A 1 333 ? 21.901 -13.162 -29.914 1.00 80.69 333 PHE A C 1
ATOM 2565 O O . PHE A 1 333 ? 22.303 -12.993 -31.065 1.00 80.69 333 PHE A O 1
ATOM 2572 N N . GLY A 1 334 ? 22.435 -14.091 -29.110 1.00 75.75 334 GLY A N 1
ATOM 2573 C CA . GLY A 1 334 ? 23.444 -15.060 -29.541 1.00 75.75 334 GLY A CA 1
ATOM 2574 C C . GLY A 1 334 ? 24.832 -14.463 -29.767 1.00 75.75 334 GLY A C 1
ATOM 2575 O O . GLY A 1 334 ? 25.605 -15.018 -30.547 1.00 75.75 334 GLY A O 1
ATOM 2576 N N . LEU A 1 335 ? 25.150 -13.345 -29.105 1.00 79.25 335 LEU A N 1
ATOM 2577 C CA . LEU A 1 335 ? 26.480 -12.728 -29.168 1.00 79.25 335 LEU A CA 1
ATOM 2578 C C . LEU A 1 335 ? 27.509 -13.490 -28.334 1.00 79.25 335 LEU A C 1
ATOM 2580 O O . LEU A 1 335 ? 28.705 -13.352 -28.557 1.00 79.25 335 LEU A O 1
ATOM 2584 N N . TYR A 1 336 ? 27.048 -14.298 -27.383 1.00 82.88 336 TYR A N 1
ATOM 2585 C CA . TYR A 1 336 ? 27.885 -15.120 -26.522 1.00 82.88 336 TYR A CA 1
ATOM 2586 C C . TYR A 1 336 ? 28.041 -16.539 -27.069 1.00 82.88 336 TYR A C 1
ATOM 2588 O O . TYR A 1 336 ? 27.053 -17.221 -27.355 1.00 82.88 336 TYR A O 1
ATOM 2596 N N . ASN A 1 337 ? 29.284 -17.016 -27.146 1.00 80.81 337 ASN A N 1
ATOM 2597 C CA . ASN A 1 337 ? 29.576 -18.409 -27.460 1.00 80.81 337 ASN A CA 1
ATOM 2598 C C . ASN A 1 337 ? 29.828 -19.220 -26.169 1.00 80.81 337 ASN A C 1
ATOM 2600 O O . ASN A 1 337 ? 30.883 -19.047 -25.556 1.00 80.81 337 ASN A O 1
ATOM 2604 N N . PRO A 1 338 ? 28.937 -20.156 -25.782 1.00 76.00 338 PRO A N 1
ATOM 2605 C CA . PRO A 1 338 ? 29.089 -20.934 -24.549 1.00 76.00 338 PRO A CA 1
ATOM 2606 C C . PRO A 1 338 ? 30.315 -21.855 -24.520 1.00 76.00 338 PRO A C 1
ATOM 2608 O O . PRO A 1 338 ? 30.800 -22.187 -23.444 1.00 76.00 338 PRO A O 1
ATOM 2611 N N . THR A 1 339 ? 30.864 -22.262 -25.668 1.00 76.69 339 THR A N 1
ATOM 2612 C CA . THR A 1 339 ? 32.060 -23.121 -25.686 1.00 76.69 339 THR A CA 1
ATOM 2613 C C . THR A 1 339 ? 33.318 -22.337 -25.322 1.00 76.69 339 THR A C 1
ATOM 2615 O O . THR A 1 339 ? 34.164 -22.835 -24.582 1.00 76.69 339 THR A O 1
ATOM 2618 N N . THR A 1 340 ? 33.440 -21.107 -25.824 1.00 73.19 340 THR A N 1
ATOM 2619 C CA . THR A 1 340 ? 34.662 -20.300 -25.691 1.00 73.19 340 THR A CA 1
ATOM 2620 C C . THR A 1 340 ? 34.547 -19.169 -24.674 1.00 73.19 340 THR A C 1
ATOM 2622 O O . THR A 1 340 ? 35.560 -18.547 -24.389 1.00 73.19 340 THR A O 1
ATOM 2625 N N . GLY A 1 341 ? 33.345 -18.868 -24.171 1.00 74.00 341 GLY A N 1
ATOM 2626 C CA . GLY A 1 341 ? 33.101 -17.768 -23.230 1.00 74.00 341 GLY A CA 1
ATOM 2627 C C . GLY A 1 341 ? 33.259 -16.362 -23.826 1.00 74.00 341 GLY A C 1
ATOM 2628 O O . GLY A 1 341 ? 33.236 -15.376 -23.102 1.00 74.00 341 GLY A O 1
ATOM 2629 N N . GLY A 1 342 ? 33.428 -16.259 -25.146 1.00 79.75 342 GLY A N 1
ATOM 2630 C CA . GLY A 1 342 ? 33.715 -15.001 -25.837 1.00 79.75 342 GLY A CA 1
ATOM 2631 C C . GLY A 1 342 ? 32.468 -14.353 -26.431 1.00 79.75 342 GLY A C 1
ATOM 2632 O O . GLY A 1 342 ? 31.531 -15.052 -26.837 1.00 79.75 342 GLY A O 1
ATOM 2633 N N . PHE A 1 343 ? 32.502 -13.028 -26.536 1.00 81.69 343 PHE A N 1
ATOM 2634 C CA . PHE A 1 343 ? 31.482 -12.207 -27.176 1.00 81.69 343 PHE A CA 1
ATOM 2635 C C . PHE A 1 343 ? 31.880 -11.848 -28.608 1.00 81.69 343 PHE A C 1
ATOM 2637 O O . PHE A 1 343 ? 33.044 -11.577 -28.906 1.00 81.69 343 PHE A O 1
ATOM 2644 N N . THR A 1 344 ? 30.909 -11.862 -29.515 1.00 79.50 344 THR A N 1
ATOM 2645 C CA . THR A 1 344 ? 31.071 -11.385 -30.890 1.00 79.50 344 THR A CA 1
ATOM 2646 C C . THR A 1 344 ? 30.423 -10.026 -31.038 1.00 79.50 344 THR A C 1
ATOM 2648 O O . THR A 1 344 ? 29.257 -9.869 -30.678 1.00 79.50 344 THR A O 1
ATOM 2651 N N . ASP A 1 345 ? 31.148 -9.079 -31.618 1.00 76.00 345 ASP A N 1
ATOM 2652 C CA . ASP A 1 345 ? 30.617 -7.748 -31.870 1.00 76.00 345 ASP A CA 1
ATOM 2653 C C . ASP A 1 345 ? 29.670 -7.748 -33.094 1.00 76.00 345 ASP A C 1
ATOM 2655 O O . ASP A 1 345 ? 30.090 -8.124 -34.194 1.00 76.00 345 ASP A O 1
ATOM 2659 N N . PRO A 1 346 ? 28.391 -7.360 -32.932 1.00 73.19 346 PRO A N 1
ATOM 2660 C CA . PRO A 1 346 ? 27.414 -7.316 -34.014 1.00 73.19 346 PRO A CA 1
ATOM 2661 C C . PRO A 1 346 ? 27.542 -6.093 -34.939 1.00 73.19 346 PRO A C 1
ATOM 2663 O O . PRO A 1 346 ? 26.963 -6.114 -36.028 1.00 73.19 346 PRO A O 1
ATOM 2666 N N . PHE A 1 347 ? 28.297 -5.054 -34.559 1.00 73.44 347 PHE A N 1
ATOM 2667 C CA . PHE A 1 347 ? 28.544 -3.878 -35.404 1.00 73.44 347 PHE A CA 1
ATOM 2668 C C . PHE A 1 347 ? 29.641 -4.127 -36.455 1.00 73.44 347 PHE A C 1
ATOM 2670 O O . PHE A 1 347 ? 29.722 -3.406 -37.453 1.00 73.44 347 PHE A O 1
ATOM 2677 N N . PHE A 1 348 ? 30.442 -5.190 -36.301 1.00 68.31 348 PHE A N 1
ATOM 2678 C CA . PHE A 1 348 ? 31.469 -5.580 -37.270 1.00 68.31 348 PHE A CA 1
ATOM 2679 C C . PHE A 1 348 ? 30.989 -6.723 -38.170 1.00 68.31 348 PHE A C 1
ATOM 2681 O O . PHE A 1 348 ? 30.790 -7.860 -37.747 1.00 68.31 348 PHE A O 1
ATOM 2688 N N . SER A 1 349 ? 30.850 -6.446 -39.467 1.00 56.97 349 SER A N 1
ATOM 2689 C CA . SER A 1 349 ? 30.647 -7.485 -40.483 1.00 56.97 349 SER A CA 1
ATOM 2690 C C . SER A 1 349 ? 31.968 -7.968 -41.046 1.00 56.97 349 SER A C 1
ATOM 2692 O O . SER A 1 349 ? 32.359 -7.600 -42.148 1.00 56.97 349 SER A O 1
ATOM 2694 N N . SER A 1 350 ? 32.636 -8.828 -40.287 1.00 49.56 350 SER A N 1
ATOM 2695 C CA . SER A 1 350 ? 33.678 -9.677 -40.850 1.00 49.56 350 SER A CA 1
ATOM 2696 C C . SER A 1 350 ? 33.053 -10.961 -41.399 1.00 49.56 350 SER A C 1
ATOM 2698 O O . SER A 1 350 ? 32.069 -11.483 -40.857 1.00 49.56 350 SER A O 1
ATOM 2700 N N . GLY A 1 351 ? 33.615 -11.470 -42.497 1.00 49.78 351 GLY A N 1
ATOM 2701 C CA . GLY A 1 351 ? 33.289 -12.790 -43.025 1.00 49.78 351 GLY A CA 1
ATOM 2702 C C . GLY A 1 351 ? 33.460 -13.878 -41.958 1.00 49.78 351 GLY A C 1
ATOM 2703 O O . GLY A 1 351 ? 34.072 -13.676 -40.914 1.00 49.78 351 GLY A O 1
ATOM 2704 N N . VAL A 1 352 ? 32.913 -15.062 -42.228 1.00 46.31 352 VAL A N 1
ATOM 2705 C CA . VAL A 1 352 ? 32.787 -16.202 -41.293 1.00 46.31 352 VAL A CA 1
ATOM 2706 C C . VAL A 1 352 ? 34.104 -16.616 -40.591 1.00 46.31 352 VAL A C 1
ATOM 2708 O O . VAL A 1 352 ? 34.051 -17.323 -39.588 1.00 46.31 352 VAL A O 1
ATOM 2711 N N . ILE A 1 353 ? 35.266 -16.162 -41.069 1.00 45.22 353 ILE A N 1
ATOM 2712 C CA . ILE A 1 353 ? 36.594 -16.656 -40.688 1.00 45.22 353 ILE A CA 1
ATOM 2713 C C . ILE A 1 353 ? 37.305 -15.756 -39.650 1.00 45.22 353 ILE A C 1
ATOM 2715 O O . ILE A 1 353 ? 37.942 -16.302 -38.756 1.00 45.22 353 ILE A O 1
ATOM 2719 N N . ASP A 1 354 ? 37.105 -14.430 -39.658 1.00 49.31 354 ASP A N 1
ATOM 2720 C CA . ASP A 1 354 ? 37.797 -13.470 -38.765 1.00 49.31 354 ASP A CA 1
ATOM 2721 C C . ASP A 1 354 ? 36.812 -12.695 -37.877 1.00 49.31 354 ASP A C 1
ATOM 2723 O O . ASP A 1 354 ? 36.758 -11.463 -37.855 1.00 49.31 354 ASP A O 1
ATOM 2727 N N . ARG A 1 355 ? 35.966 -13.412 -37.131 1.00 59.59 355 ARG A N 1
ATOM 2728 C CA . ARG A 1 355 ? 35.174 -12.770 -36.074 1.00 59.59 355 ARG A CA 1
ATOM 2729 C C . ARG A 1 355 ? 36.100 -12.452 -34.907 1.00 59.59 355 ARG A C 1
ATOM 2731 O O . ARG A 1 355 ? 36.462 -13.366 -34.166 1.00 59.59 355 ARG A O 1
ATOM 2738 N N . ARG A 1 356 ? 36.460 -11.177 -34.732 1.00 61.62 356 ARG A N 1
ATOM 2739 C CA . ARG A 1 356 ? 37.132 -10.689 -33.520 1.00 61.62 356 ARG A CA 1
ATOM 2740 C C . ARG A 1 356 ? 36.279 -11.078 -32.310 1.00 61.62 356 ARG A C 1
ATOM 2742 O O . ARG A 1 356 ? 35.130 -10.657 -32.193 1.00 61.62 356 ARG A O 1
ATOM 2749 N N . ARG A 1 357 ? 36.818 -11.957 -31.467 1.00 70.38 357 ARG A N 1
ATOM 2750 C CA . ARG A 1 357 ? 36.170 -12.418 -30.235 1.00 70.38 357 ARG A CA 1
ATOM 2751 C C . ARG A 1 357 ? 36.678 -11.546 -29.104 1.00 70.38 357 ARG A C 1
ATOM 2753 O O . ARG A 1 357 ? 37.888 -11.408 -28.963 1.00 70.38 357 ARG A O 1
ATOM 2760 N N . LEU A 1 358 ? 35.759 -10.978 -28.345 1.00 75.44 358 LEU A N 1
ATOM 2761 C CA . LEU A 1 358 ? 36.048 -10.126 -27.203 1.00 75.44 358 LEU A CA 1
ATOM 2762 C C . LEU A 1 358 ? 35.823 -10.920 -25.917 1.00 75.44 358 LEU A C 1
ATOM 2764 O O . LEU A 1 358 ? 34.902 -11.742 -25.839 1.00 75.44 358 LEU A O 1
ATOM 2768 N N . ARG A 1 359 ? 36.660 -10.684 -24.909 1.00 82.75 359 ARG A N 1
ATOM 2769 C CA . ARG A 1 359 ? 36.388 -11.132 -23.531 1.00 82.75 359 ARG A CA 1
ATOM 2770 C C . ARG A 1 359 ? 35.241 -10.311 -22.934 1.00 82.75 359 ARG A C 1
ATOM 2772 O O . ARG A 1 359 ? 34.862 -9.291 -23.503 1.00 82.75 359 ARG A O 1
ATOM 2779 N N . LEU A 1 360 ? 34.672 -10.737 -21.805 1.00 80.50 360 LEU A N 1
ATOM 2780 C CA . LEU A 1 360 ? 33.588 -9.974 -21.169 1.00 80.50 360 LEU A CA 1
ATOM 2781 C C . LEU A 1 360 ? 34.076 -8.585 -20.728 1.00 80.50 360 LEU A C 1
ATOM 2783 O O . LEU A 1 360 ? 33.372 -7.605 -20.939 1.00 80.50 360 LEU A O 1
ATOM 2787 N N . GLU A 1 361 ? 35.289 -8.499 -20.181 1.00 80.31 361 GLU A N 1
ATOM 2788 C CA . GLU A 1 361 ? 35.910 -7.225 -19.790 1.00 80.31 361 GLU A CA 1
ATOM 2789 C C . GLU A 1 361 ? 36.121 -6.300 -20.995 1.00 80.31 361 GLU A C 1
ATOM 2791 O O . GLU A 1 361 ? 35.683 -5.154 -20.982 1.00 80.31 361 GLU A O 1
ATOM 2796 N N . GLU A 1 362 ? 36.677 -6.835 -22.084 1.00 79.94 362 GLU A N 1
ATOM 2797 C CA . GLU A 1 362 ? 36.854 -6.096 -23.337 1.00 79.94 362 GLU A CA 1
ATOM 2798 C C . GLU A 1 362 ? 35.502 -5.656 -23.923 1.00 79.94 362 GLU A C 1
ATOM 2800 O O . GLU A 1 362 ? 35.371 -4.543 -24.416 1.00 79.94 362 GLU A O 1
ATOM 2805 N N . ALA A 1 363 ? 34.465 -6.496 -23.855 1.00 80.00 363 ALA A N 1
ATOM 2806 C CA . ALA A 1 363 ? 33.125 -6.143 -24.322 1.00 80.00 363 ALA A CA 1
ATOM 2807 C C . ALA A 1 363 ? 32.487 -5.013 -23.492 1.00 80.00 363 ALA A C 1
ATOM 2809 O O . ALA A 1 363 ? 31.738 -4.209 -24.048 1.00 80.00 363 ALA A O 1
ATOM 2810 N N . ILE A 1 364 ? 32.787 -4.927 -22.193 1.00 81.81 364 ILE A N 1
ATOM 2811 C CA . ILE A 1 364 ? 32.364 -3.812 -21.333 1.00 81.81 364 ILE A CA 1
ATOM 2812 C C . ILE A 1 364 ? 33.175 -2.550 -21.664 1.00 81.81 364 ILE A C 1
ATOM 2814 O O . ILE A 1 364 ? 32.594 -1.481 -21.832 1.00 81.81 364 ILE A O 1
ATOM 2818 N N . GLU A 1 365 ? 34.497 -2.665 -21.830 1.00 78.94 365 GLU A N 1
ATOM 2819 C CA . GLU A 1 365 ? 35.382 -1.538 -22.167 1.00 78.94 365 GLU A CA 1
ATOM 2820 C C . GLU A 1 365 ? 35.052 -0.925 -23.538 1.00 78.94 365 GLU A C 1
ATOM 2822 O O . GLU A 1 365 ? 35.014 0.296 -23.690 1.00 78.94 365 GLU A O 1
ATOM 2827 N N . PHE A 1 366 ? 34.741 -1.763 -24.532 1.00 74.50 366 PHE A N 1
ATOM 2828 C CA . PHE A 1 366 ? 34.296 -1.315 -25.854 1.00 74.50 366 PHE A CA 1
ATOM 2829 C C . PHE A 1 366 ? 32.839 -0.820 -25.877 1.00 74.50 366 PHE A C 1
ATOM 2831 O O . PHE A 1 366 ? 32.366 -0.407 -26.935 1.00 74.50 366 PHE A O 1
ATOM 2838 N N . GLY A 1 367 ? 32.124 -0.845 -24.744 1.00 73.62 367 GLY A N 1
ATOM 2839 C CA . GLY A 1 367 ? 30.739 -0.373 -24.638 1.00 73.62 367 GLY A CA 1
ATOM 2840 C C . GLY A 1 367 ? 29.709 -1.276 -25.323 1.00 73.62 367 GLY A C 1
ATOM 2841 O O . GLY A 1 367 ? 28.570 -0.862 -25.524 1.00 73.62 367 GLY A O 1
ATOM 2842 N N . LEU A 1 368 ? 30.082 -2.511 -25.683 1.00 77.12 368 LEU A N 1
ATOM 2843 C CA . LEU A 1 368 ? 29.170 -3.486 -26.285 1.00 77.12 368 LEU A CA 1
ATOM 2844 C C . LEU A 1 368 ? 28.147 -3.995 -25.264 1.00 77.12 368 LEU A C 1
ATOM 2846 O O . LEU A 1 368 ? 26.991 -4.229 -25.624 1.00 77.12 368 LEU A O 1
ATOM 2850 N N . ILE A 1 369 ? 28.579 -4.181 -24.015 1.00 82.94 369 ILE A N 1
ATOM 2851 C CA . ILE A 1 369 ? 27.734 -4.616 -22.903 1.00 82.94 369 ILE A CA 1
ATOM 2852 C C . ILE A 1 369 ? 27.696 -3.518 -21.852 1.00 82.94 369 ILE A C 1
ATOM 2854 O O . ILE A 1 369 ? 28.740 -3.123 -21.340 1.00 82.94 369 ILE A O 1
ATOM 2858 N N . ASP A 1 370 ? 26.497 -3.068 -21.498 1.00 82.19 370 ASP A N 1
ATOM 2859 C CA . ASP A 1 370 ? 26.306 -2.129 -20.399 1.00 82.19 370 ASP A CA 1
ATOM 2860 C C . ASP A 1 370 ? 26.224 -2.890 -19.061 1.00 82.19 370 ASP A C 1
ATOM 2862 O O . ASP A 1 370 ? 25.248 -3.618 -18.824 1.00 82.19 370 ASP A O 1
ATOM 2866 N N . PRO A 1 371 ? 27.215 -2.735 -18.162 1.00 79.50 371 PRO A N 1
ATOM 2867 C CA . PRO A 1 371 ? 27.236 -3.444 -16.892 1.00 79.50 371 PRO A CA 1
ATOM 2868 C C . PRO A 1 371 ? 26.208 -2.924 -15.877 1.00 79.50 371 PRO A C 1
ATOM 2870 O O . PRO A 1 371 ? 25.904 -3.634 -14.920 1.00 79.50 371 PRO A O 1
ATOM 2873 N N . SER A 1 372 ? 25.640 -1.729 -16.072 1.00 78.56 372 SER A N 1
ATOM 2874 C CA . SER A 1 372 ? 24.644 -1.150 -15.156 1.00 78.56 372 SER A CA 1
ATOM 2875 C C . SER A 1 372 ? 23.267 -1.811 -15.271 1.00 78.56 372 SER A C 1
ATOM 2877 O O . SER A 1 372 ? 22.493 -1.842 -14.317 1.00 78.56 372 SER A O 1
ATOM 2879 N N . THR A 1 373 ? 22.976 -2.397 -16.432 1.00 79.94 373 THR A N 1
ATOM 2880 C CA . THR A 1 373 ? 21.667 -2.982 -16.757 1.00 79.94 373 THR A CA 1
ATOM 2881 C C . THR A 1 373 ? 21.451 -4.373 -16.163 1.00 79.94 373 THR A C 1
ATOM 2883 O O . THR A 1 373 ? 20.332 -4.889 -16.175 1.00 79.94 373 THR A O 1
ATOM 2886 N N . THR A 1 374 ? 22.513 -5.015 -15.668 1.00 82.75 374 THR A N 1
ATOM 2887 C CA . THR A 1 374 ? 22.486 -6.414 -15.235 1.00 82.75 374 THR A CA 1
ATOM 2888 C C . THR A 1 374 ? 23.042 -6.561 -13.826 1.00 82.75 374 THR A C 1
ATOM 2890 O O . THR A 1 374 ? 24.100 -6.030 -13.496 1.00 82.75 374 THR A O 1
ATOM 2893 N N . VAL A 1 375 ? 22.341 -7.336 -13.004 1.00 82.81 375 VAL A N 1
ATOM 2894 C CA . VAL A 1 375 ? 22.780 -7.719 -11.661 1.00 82.81 375 VAL A CA 1
ATOM 2895 C C . VAL A 1 375 ? 22.913 -9.236 -11.578 1.00 82.81 375 VAL A C 1
ATOM 2897 O O . VAL A 1 375 ? 22.198 -9.977 -12.259 1.00 82.81 375 VAL A O 1
ATOM 2900 N N . VAL A 1 376 ? 23.854 -9.700 -10.763 1.00 81.00 376 VAL A N 1
ATOM 2901 C CA . VAL A 1 376 ? 24.176 -11.120 -10.614 1.00 81.00 376 VAL A CA 1
ATOM 2902 C C . VAL A 1 376 ? 23.837 -11.551 -9.195 1.00 81.00 376 VAL A C 1
ATOM 2904 O O . VAL A 1 376 ? 24.276 -10.931 -8.230 1.00 81.00 376 VAL A O 1
ATOM 2907 N N . LYS A 1 377 ? 23.029 -12.603 -9.078 1.00 76.81 377 LYS A N 1
ATOM 2908 C CA . LYS A 1 377 ? 22.686 -13.265 -7.822 1.00 76.81 377 LYS A CA 1
ATOM 2909 C C . LYS A 1 377 ? 23.679 -14.391 -7.577 1.00 76.81 377 LYS A C 1
ATOM 2911 O O . LYS A 1 377 ? 23.807 -15.296 -8.400 1.00 76.81 377 LYS A O 1
ATOM 2916 N N . ASP A 1 378 ? 24.357 -14.335 -6.440 1.00 76.62 378 ASP A N 1
ATOM 2917 C CA . ASP A 1 378 ? 25.194 -15.430 -5.974 1.00 76.62 378 ASP A CA 1
ATOM 2918 C C . ASP A 1 378 ? 24.338 -16.671 -5.687 1.00 76.62 378 ASP A C 1
ATOM 2920 O O . ASP A 1 378 ? 23.258 -16.575 -5.094 1.00 76.62 378 ASP A O 1
ATOM 2924 N N . ALA A 1 379 ? 24.824 -17.837 -6.105 1.00 69.06 379 ALA A N 1
ATOM 2925 C CA . ALA A 1 379 ? 24.084 -19.091 -6.003 1.00 69.06 379 ALA A CA 1
ATOM 2926 C C . ALA A 1 379 ? 23.893 -19.549 -4.548 1.00 69.06 379 ALA A C 1
ATOM 2928 O O . ALA A 1 379 ? 22.903 -20.214 -4.248 1.00 69.06 379 ALA A O 1
ATOM 2929 N N . ASP A 1 380 ? 24.821 -19.171 -3.665 1.00 67.38 380 ASP A N 1
ATOM 2930 C CA . ASP A 1 380 ? 24.926 -19.723 -2.315 1.00 67.38 380 ASP A CA 1
ATOM 2931 C C . ASP A 1 380 ? 24.513 -18.722 -1.233 1.00 67.38 380 ASP A C 1
ATOM 2933 O O . ASP A 1 380 ? 23.748 -19.068 -0.333 1.00 67.38 380 ASP A O 1
ATOM 2937 N N . SER A 1 381 ? 24.959 -17.464 -1.328 1.00 66.56 381 SER A N 1
ATOM 2938 C CA . SER A 1 381 ? 24.537 -16.426 -0.377 1.00 66.56 381 SER A CA 1
ATOM 2939 C C . SER A 1 381 ? 23.185 -15.799 -0.717 1.00 66.56 381 SER A C 1
ATOM 2941 O O . SER A 1 381 ? 22.586 -15.141 0.132 1.00 66.56 381 SER A O 1
ATOM 2943 N N . GLY A 1 382 ? 22.706 -15.957 -1.957 1.00 67.62 382 GLY A N 1
ATOM 2944 C CA . GLY A 1 382 ? 21.525 -15.249 -2.451 1.00 67.62 382 GLY A CA 1
ATOM 2945 C C . GLY A 1 382 ? 21.711 -13.729 -2.527 1.00 67.62 382 GLY A C 1
ATOM 2946 O O . GLY A 1 382 ? 20.748 -13.020 -2.822 1.00 67.62 382 GLY A O 1
ATOM 2947 N N . ASN A 1 383 ? 22.929 -13.230 -2.282 1.00 73.56 383 ASN A N 1
ATOM 2948 C CA . ASN A 1 383 ? 23.261 -11.820 -2.392 1.00 73.56 383 ASN A CA 1
ATOM 2949 C C . ASN A 1 383 ? 23.327 -11.425 -3.859 1.00 73.56 383 ASN A C 1
ATOM 2951 O O . ASN A 1 383 ? 23.907 -12.124 -4.689 1.00 73.56 383 ASN A O 1
ATOM 2955 N N . ILE A 1 384 ? 22.746 -10.275 -4.167 1.00 76.44 384 ILE A N 1
ATOM 2956 C CA . ILE A 1 384 ? 22.679 -9.769 -5.528 1.00 76.44 384 ILE A CA 1
ATOM 2957 C C . ILE A 1 384 ? 23.604 -8.559 -5.624 1.00 76.44 384 ILE A C 1
ATOM 2959 O O . ILE A 1 384 ? 23.396 -7.559 -4.931 1.00 76.44 384 ILE A O 1
ATOM 2963 N N . SER A 1 385 ? 24.596 -8.629 -6.503 1.00 78.75 385 SER A N 1
ATOM 2964 C CA . SER A 1 385 ? 25.579 -7.574 -6.753 1.00 78.75 385 SER A CA 1
ATOM 2965 C C . SER A 1 385 ? 25.445 -7.012 -8.171 1.00 78.75 385 SER A C 1
ATOM 2967 O O . SER A 1 385 ? 24.848 -7.633 -9.056 1.00 78.75 385 SER A O 1
ATOM 2969 N N . SER A 1 386 ? 25.957 -5.800 -8.393 1.00 82.44 386 SER A N 1
ATOM 2970 C CA . SER A 1 386 ? 26.071 -5.245 -9.748 1.00 82.44 386 SER A CA 1
ATOM 2971 C C . SER A 1 386 ? 27.044 -6.085 -10.582 1.00 82.44 386 SER A C 1
ATOM 2973 O O . SER A 1 386 ? 27.918 -6.745 -10.018 1.00 82.44 386 SER A O 1
ATOM 2975 N N . LEU A 1 387 ? 26.943 -6.066 -11.917 1.00 80.81 387 LEU A N 1
ATOM 2976 C CA . LEU A 1 387 ? 27.881 -6.825 -12.754 1.00 80.81 387 LEU A CA 1
ATOM 2977 C C . LEU A 1 387 ? 29.347 -6.416 -12.508 1.00 80.81 387 LEU A C 1
ATOM 2979 O O . LEU A 1 387 ? 30.232 -7.268 -12.516 1.00 80.81 387 LEU A O 1
ATOM 2983 N N . THR A 1 388 ? 29.617 -5.138 -12.226 1.00 81.75 388 THR A N 1
ATOM 2984 C CA . THR A 1 388 ? 30.971 -4.655 -11.904 1.00 81.75 388 THR A CA 1
ATOM 2985 C C . THR A 1 388 ? 31.485 -5.196 -10.573 1.00 81.75 388 THR A C 1
ATOM 2987 O O . THR A 1 388 ? 32.643 -5.610 -10.485 1.00 81.75 388 THR A O 1
ATOM 2990 N N . ASP A 1 389 ? 30.633 -5.257 -9.548 1.00 80.50 389 ASP A N 1
ATOM 2991 C CA . ASP A 1 389 ? 30.995 -5.800 -8.230 1.00 80.50 389 ASP A CA 1
ATOM 2992 C C . ASP A 1 389 ? 31.081 -7.335 -8.262 1.00 80.50 389 ASP A C 1
ATOM 2994 O O . ASP A 1 389 ? 31.876 -7.948 -7.539 1.00 80.50 389 ASP A O 1
ATOM 2998 N N . ALA A 1 390 ? 30.290 -7.967 -9.137 1.00 77.88 390 ALA A N 1
ATOM 2999 C CA . ALA A 1 390 ? 30.334 -9.394 -9.440 1.00 77.88 390 ALA A CA 1
ATOM 3000 C C . ALA A 1 390 ? 31.701 -9.821 -10.002 1.00 77.88 390 ALA A C 1
ATOM 3002 O O . ALA A 1 390 ? 32.218 -10.882 -9.646 1.00 77.88 390 ALA A O 1
ATOM 3003 N N . ILE A 1 391 ? 32.292 -8.974 -10.851 1.00 79.69 391 ILE A N 1
ATOM 3004 C CA . ILE A 1 391 ? 33.595 -9.199 -11.490 1.00 79.69 391 ILE A CA 1
ATOM 3005 C C . ILE A 1 391 ? 34.747 -8.849 -10.538 1.00 79.69 391 ILE A C 1
ATOM 3007 O O . ILE A 1 391 ? 35.660 -9.648 -10.335 1.00 79.69 391 ILE A O 1
ATOM 3011 N N . SER A 1 392 ? 34.712 -7.656 -9.940 1.00 75.75 392 SER A N 1
ATOM 3012 C CA . SER A 1 392 ? 35.867 -7.093 -9.227 1.00 75.75 392 SER A CA 1
ATOM 3013 C C . SER A 1 392 ? 35.966 -7.516 -7.758 1.00 75.75 392 SER A C 1
ATOM 3015 O O . SER A 1 392 ? 37.049 -7.876 -7.293 1.00 75.75 392 SER A O 1
ATOM 3017 N N . ILE A 1 393 ? 34.851 -7.483 -7.022 1.00 71.94 393 ILE A N 1
ATOM 3018 C CA . ILE A 1 393 ? 34.833 -7.660 -5.562 1.00 71.94 393 ILE A CA 1
ATOM 3019 C C . ILE A 1 393 ? 34.545 -9.113 -5.205 1.00 71.94 393 ILE A C 1
ATOM 3021 O O . ILE A 1 393 ? 35.293 -9.744 -4.461 1.00 71.94 393 ILE A O 1
ATOM 3025 N N . SER A 1 394 ? 33.452 -9.648 -5.740 1.00 63.66 394 SER A N 1
ATOM 3026 C CA . SER A 1 394 ? 32.959 -10.973 -5.355 1.00 63.66 394 SER A CA 1
ATOM 3027 C C . SER A 1 394 ? 33.535 -12.112 -6.202 1.00 63.66 394 SER A C 1
ATOM 3029 O O . SER A 1 394 ? 33.446 -13.263 -5.786 1.00 63.66 394 SER A O 1
ATOM 3031 N N . LYS A 1 395 ? 34.171 -11.806 -7.348 1.00 72.12 395 LYS A N 1
ATOM 3032 C CA . LYS A 1 395 ? 34.768 -12.776 -8.291 1.00 72.12 395 LYS A CA 1
ATOM 3033 C C . LYS A 1 395 ? 33.824 -13.924 -8.679 1.00 72.12 395 LYS A C 1
ATOM 3035 O O . LYS A 1 395 ? 34.269 -15.022 -9.009 1.00 72.12 395 LYS A O 1
ATOM 3040 N N . ILE A 1 396 ? 32.518 -13.669 -8.641 1.00 74.81 396 ILE A N 1
ATOM 3041 C CA . ILE A 1 396 ? 31.481 -14.633 -9.025 1.00 74.81 396 ILE A CA 1
ATOM 3042 C C . ILE A 1 396 ? 31.452 -14.763 -10.549 1.00 74.81 396 ILE A C 1
ATOM 3044 O O . ILE A 1 396 ? 31.170 -15.833 -11.080 1.00 74.81 396 ILE A O 1
ATOM 3048 N N . VAL A 1 397 ? 31.775 -13.690 -11.275 1.00 78.31 397 VAL A N 1
ATOM 3049 C CA . VAL A 1 397 ? 31.891 -13.706 -12.736 1.00 78.31 397 VAL A CA 1
ATOM 3050 C C . VAL A 1 397 ? 33.357 -13.583 -13.123 1.00 78.31 397 VAL A C 1
ATOM 3052 O O . VAL A 1 397 ? 33.994 -12.565 -12.869 1.00 78.31 397 VAL A O 1
ATOM 3055 N N . ASP A 1 398 ? 33.878 -14.615 -13.778 1.00 79.50 398 ASP A N 1
ATOM 3056 C CA . ASP A 1 398 ? 35.183 -14.576 -14.423 1.00 79.50 398 ASP A CA 1
ATOM 3057 C C . ASP A 1 398 ? 35.045 -13.827 -15.756 1.00 79.50 398 ASP A C 1
ATOM 3059 O O . ASP A 1 398 ? 34.483 -14.345 -16.730 1.00 79.50 398 ASP A O 1
ATOM 3063 N N . ALA A 1 399 ? 35.525 -12.582 -15.785 1.00 75.00 399 ALA A N 1
ATOM 3064 C CA . ALA A 1 399 ? 35.462 -11.727 -16.964 1.00 75.00 399 ALA A CA 1
ATOM 3065 C C . ALA A 1 399 ? 36.463 -12.129 -18.064 1.00 75.00 399 ALA A C 1
ATOM 3067 O O . ALA A 1 399 ? 36.229 -11.832 -19.241 1.00 75.00 399 ALA A O 1
ATOM 3068 N N . GLU A 1 400 ? 37.533 -12.852 -17.712 1.00 72.69 400 GLU A N 1
ATOM 3069 C CA . GLU A 1 400 ? 38.535 -13.331 -18.665 1.00 72.69 400 GLU A CA 1
ATOM 3070 C C . GLU A 1 400 ? 38.071 -14.595 -19.386 1.00 72.69 400 GLU A C 1
ATOM 3072 O O . GLU A 1 400 ? 38.290 -14.724 -20.596 1.00 72.69 400 GLU A O 1
ATOM 3077 N N . ALA A 1 401 ? 37.440 -15.516 -18.650 1.00 70.50 401 ALA A N 1
ATOM 3078 C CA . ALA A 1 401 ? 36.879 -16.754 -19.188 1.00 70.50 401 ALA A CA 1
ATOM 3079 C C . ALA A 1 401 ? 35.425 -16.604 -19.666 1.00 70.50 401 ALA A C 1
ATOM 3081 O O . ALA A 1 401 ? 34.918 -17.494 -20.351 1.00 70.50 401 ALA A O 1
ATOM 3082 N N . GLY A 1 402 ? 34.744 -15.514 -19.296 1.00 75.50 402 GLY A N 1
ATOM 3083 C CA . GLY A 1 402 ? 33.345 -15.247 -19.633 1.00 75.50 402 GLY A CA 1
ATOM 3084 C C . GLY A 1 402 ? 32.386 -16.290 -19.058 1.00 75.50 402 GLY A C 1
ATOM 3085 O O . GLY A 1 402 ? 31.485 -16.768 -19.757 1.00 75.50 402 GLY A O 1
ATOM 3086 N N . ARG A 1 403 ? 32.610 -16.702 -17.807 1.00 81.62 403 ARG A N 1
ATOM 3087 C CA . ARG A 1 403 ? 31.828 -17.737 -17.110 1.00 81.62 403 ARG A CA 1
ATOM 3088 C C . ARG A 1 403 ? 31.545 -17.328 -15.670 1.00 81.62 403 ARG A C 1
ATOM 3090 O O . ARG A 1 403 ? 32.277 -16.538 -15.090 1.00 81.62 403 ARG A O 1
ATOM 3097 N N . MET A 1 404 ? 30.490 -17.886 -15.091 1.00 79.88 404 MET A N 1
ATOM 3098 C CA . MET A 1 404 ? 30.129 -17.657 -13.693 1.00 79.88 404 MET A CA 1
ATOM 3099 C C . MET A 1 404 ? 30.625 -18.817 -12.826 1.00 79.88 404 MET A C 1
ATOM 3101 O O . MET A 1 404 ? 30.518 -19.973 -13.226 1.00 79.88 404 MET A O 1
ATOM 3105 N N . LEU A 1 405 ? 31.172 -18.531 -11.654 1.00 77.06 405 LEU A N 1
ATOM 3106 C CA . LEU A 1 405 ? 31.652 -19.514 -10.690 1.00 77.06 405 LEU A CA 1
ATOM 3107 C C . LEU A 1 405 ? 30.589 -19.720 -9.610 1.00 77.06 405 LEU A C 1
ATOM 3109 O O . LEU A 1 405 ? 30.148 -18.769 -8.974 1.00 77.06 405 LEU A O 1
ATOM 3113 N N . GLU A 1 406 ? 30.181 -20.970 -9.401 1.00 74.19 406 GLU A N 1
ATOM 3114 C CA . GLU A 1 406 ? 29.332 -21.350 -8.267 1.00 74.19 406 GLU A CA 1
ATOM 3115 C C . GLU A 1 406 ? 30.242 -21.530 -7.039 1.00 74.19 406 GLU A C 1
ATOM 3117 O O . GLU A 1 406 ? 31.166 -22.354 -7.073 1.00 74.19 406 GLU A O 1
ATOM 3122 N N . THR A 1 407 ? 30.047 -20.732 -5.983 1.00 64.94 407 THR A N 1
ATOM 3123 C CA . THR A 1 407 ? 31.005 -20.656 -4.864 1.00 64.94 407 THR A CA 1
ATOM 3124 C C . THR A 1 407 ? 31.003 -21.919 -3.991 1.00 64.94 407 THR A C 1
ATOM 3126 O O . THR A 1 407 ? 32.044 -22.274 -3.436 1.00 64.94 407 THR A O 1
ATOM 3129 N N . SER A 1 408 ? 29.902 -22.676 -3.956 1.00 59.94 408 SER A N 1
ATOM 3130 C CA . SER A 1 408 ? 29.784 -23.960 -3.248 1.00 59.94 408 SER A CA 1
ATOM 3131 C C . SER A 1 408 ? 30.428 -25.152 -3.952 1.00 59.94 408 SER A C 1
ATOM 3133 O O . SER A 1 408 ? 30.960 -26.042 -3.287 1.00 59.94 408 SER A O 1
ATOM 3135 N N . THR A 1 409 ? 30.378 -25.214 -5.287 1.00 62.22 409 THR A N 1
ATOM 3136 C CA . THR A 1 409 ? 30.879 -26.376 -6.046 1.00 62.22 409 THR A CA 1
ATOM 3137 C C . THR A 1 409 ? 32.222 -26.126 -6.728 1.00 62.22 409 THR A C 1
ATOM 3139 O O . THR A 1 409 ? 32.841 -27.078 -7.211 1.00 62.22 409 THR A O 1
ATOM 3142 N N . GLY A 1 410 ? 32.669 -24.865 -6.799 1.00 66.12 410 GLY A N 1
ATOM 3143 C CA . GLY A 1 410 ? 33.858 -24.452 -7.548 1.00 66.12 410 GLY A CA 1
ATOM 3144 C C . GLY A 1 410 ? 33.737 -24.700 -9.055 1.00 66.12 410 GLY A C 1
ATOM 3145 O O . GLY A 1 410 ? 34.735 -24.663 -9.777 1.00 66.12 410 GLY A O 1
ATOM 3146 N N . LYS A 1 411 ? 32.529 -25.009 -9.550 1.00 74.81 411 LYS A N 1
ATOM 3147 C CA . LYS A 1 411 ? 32.286 -25.304 -10.961 1.00 74.81 411 LYS A CA 1
ATOM 3148 C C . LYS A 1 411 ? 32.015 -24.016 -11.721 1.00 74.81 411 LYS A C 1
ATOM 3150 O O . LYS A 1 411 ? 31.200 -23.189 -11.324 1.00 74.81 411 LYS A O 1
ATOM 3155 N N . SER A 1 412 ? 32.675 -23.898 -12.867 1.00 76.56 412 SER A N 1
ATOM 3156 C CA . SER A 1 412 ? 32.433 -22.833 -13.831 1.00 76.56 412 SER A CA 1
ATOM 3157 C C . SER A 1 412 ? 31.206 -23.170 -14.685 1.00 76.56 412 SER A C 1
ATOM 3159 O O . SER A 1 412 ? 31.174 -24.191 -15.380 1.00 76.56 412 SER A O 1
ATOM 3161 N N . ILE A 1 413 ? 30.183 -22.326 -14.600 1.00 82.19 413 ILE A N 1
ATOM 3162 C CA . ILE A 1 413 ? 28.911 -22.416 -15.312 1.00 82.19 413 ILE A CA 1
ATOM 3163 C C . ILE A 1 413 ? 28.898 -21.373 -16.436 1.00 82.19 413 ILE A C 1
ATOM 3165 O O . ILE A 1 413 ? 29.289 -20.220 -16.257 1.00 82.19 413 ILE A O 1
ATOM 3169 N N . ASP A 1 414 ? 28.418 -21.773 -17.611 1.00 83.62 414 ASP A N 1
ATOM 3170 C CA . ASP A 1 414 ? 28.266 -20.872 -18.756 1.00 83.62 414 ASP A CA 1
ATOM 3171 C C . ASP A 1 414 ? 27.212 -19.791 -18.454 1.00 83.62 414 ASP A C 1
ATOM 3173 O O . ASP A 1 414 ? 26.174 -20.085 -17.855 1.00 83.62 414 ASP A O 1
ATOM 3177 N N . LEU A 1 415 ? 27.411 -18.559 -18.933 1.00 80.69 415 LEU A N 1
ATOM 3178 C CA . LEU A 1 415 ? 26.497 -17.440 -18.643 1.00 80.69 415 LEU A CA 1
ATOM 3179 C C . LEU A 1 415 ? 25.057 -17.691 -19.134 1.00 80.69 415 LEU A C 1
ATOM 3181 O O . LEU A 1 415 ? 24.099 -17.226 -18.523 1.00 80.69 415 LEU A O 1
ATOM 3185 N N . LEU A 1 416 ? 24.879 -18.495 -20.190 1.00 81.12 416 LEU A N 1
ATOM 3186 C CA . LEU A 1 416 ? 23.554 -18.940 -20.642 1.00 81.12 416 LEU A CA 1
ATOM 3187 C C . LEU A 1 416 ? 22.854 -19.832 -19.610 1.00 81.12 416 LEU A C 1
ATOM 3189 O O . LEU A 1 416 ? 21.687 -19.613 -19.306 1.00 81.12 416 LEU A O 1
ATOM 3193 N N . LYS A 1 417 ? 23.577 -20.794 -19.027 1.00 80.75 417 LYS A N 1
ATOM 3194 C CA . LYS A 1 417 ? 23.041 -21.662 -17.968 1.00 80.75 417 LYS A CA 1
ATOM 3195 C C . LYS A 1 417 ? 22.802 -20.878 -16.681 1.00 80.75 417 LYS A C 1
ATOM 3197 O O . LYS A 1 417 ? 21.847 -21.168 -15.974 1.00 80.75 417 LYS A O 1
ATOM 3202 N N . ALA A 1 418 ? 23.648 -19.890 -16.387 1.00 80.00 418 ALA A N 1
ATOM 3203 C CA . ALA A 1 418 ? 23.460 -18.990 -15.253 1.00 80.00 418 ALA A CA 1
ATOM 3204 C C . ALA A 1 418 ? 22.174 -18.160 -15.394 1.00 80.00 418 ALA A C 1
ATOM 3206 O O . ALA A 1 418 ? 21.407 -18.056 -14.440 1.00 80.00 418 ALA A O 1
ATOM 3207 N N . ARG A 1 419 ? 21.890 -17.645 -16.599 1.00 81.31 419 ARG A N 1
ATOM 3208 C CA . ARG A 1 419 ? 20.619 -16.976 -16.907 1.00 81.31 419 ARG A CA 1
ATOM 3209 C C . ARG A 1 419 ? 19.429 -17.922 -16.762 1.00 81.31 419 ARG A C 1
ATOM 3211 O O . ARG A 1 419 ? 18.455 -17.561 -16.116 1.00 81.31 419 ARG A O 1
ATOM 3218 N N . ASP A 1 420 ? 19.506 -19.122 -17.332 1.00 78.88 420 ASP A N 1
ATOM 3219 C CA . ASP A 1 420 ? 18.393 -20.081 -17.295 1.00 78.88 420 ASP A CA 1
ATOM 3220 C C . ASP A 1 420 ? 18.115 -20.596 -15.864 1.00 78.88 420 ASP A C 1
ATOM 3222 O O . ASP A 1 420 ? 16.982 -20.948 -15.546 1.00 78.88 420 ASP A O 1
ATOM 3226 N N . LYS A 1 421 ? 19.127 -20.590 -14.982 1.00 75.44 421 LYS A N 1
ATOM 3227 C CA . LYS A 1 421 ? 18.990 -20.843 -13.536 1.00 75.44 421 LYS A CA 1
ATOM 3228 C C . LYS A 1 421 ? 18.518 -19.622 -12.721 1.00 75.44 421 LYS A C 1
ATOM 3230 O O . LYS A 1 421 ? 18.321 -19.760 -11.519 1.00 75.44 421 LYS A O 1
ATOM 3235 N N . GLY A 1 422 ? 18.354 -18.447 -13.336 1.00 73.38 422 GLY A N 1
ATOM 3236 C CA . GLY A 1 422 ? 17.891 -17.224 -12.664 1.00 73.38 422 GLY A CA 1
ATOM 3237 C C . GLY A 1 422 ? 18.966 -16.445 -11.896 1.00 73.38 422 GLY A C 1
ATOM 3238 O O . GLY A 1 422 ? 18.633 -15.561 -11.113 1.00 73.38 422 GLY A O 1
ATOM 3239 N N . TYR A 1 423 ? 20.254 -16.733 -12.109 1.00 77.81 423 TYR A N 1
ATOM 3240 C CA . TYR A 1 423 ? 21.351 -16.015 -11.443 1.00 77.81 423 TYR A CA 1
ATOM 3241 C C . TYR A 1 423 ? 21.689 -14.670 -12.096 1.00 77.81 423 TYR A C 1
ATOM 3243 O O . TYR A 1 423 ? 22.360 -13.842 -11.492 1.00 77.81 423 TYR A O 1
ATOM 3251 N N . ILE A 1 424 ? 21.232 -14.435 -13.327 1.00 79.81 424 ILE A N 1
ATOM 3252 C CA . ILE A 1 424 ? 21.424 -13.170 -14.042 1.00 79.81 424 ILE A CA 1
ATOM 3253 C C . ILE A 1 424 ? 20.065 -12.491 -14.166 1.00 79.81 424 ILE A C 1
ATOM 3255 O O . ILE A 1 424 ? 19.169 -13.014 -14.831 1.00 79.81 424 ILE A O 1
ATOM 3259 N N . LEU A 1 425 ? 19.926 -11.328 -13.535 1.00 78.44 425 LEU A N 1
ATOM 3260 C CA . LEU A 1 425 ? 18.669 -10.592 -13.426 1.00 78.44 425 LEU A CA 1
ATOM 3261 C C . LEU A 1 425 ? 18.825 -9.190 -14.023 1.00 78.44 425 LEU A C 1
ATOM 3263 O O . LEU A 1 425 ? 19.908 -8.601 -14.012 1.00 78.44 425 LEU A O 1
ATOM 3267 N N . ALA A 1 426 ? 17.732 -8.644 -14.553 1.00 79.38 426 ALA A N 1
ATOM 3268 C CA . ALA A 1 426 ? 17.714 -7.270 -15.042 1.00 79.38 426 ALA A CA 1
ATOM 3269 C C . ALA A 1 426 ? 17.727 -6.295 -13.855 1.00 79.38 426 ALA A C 1
ATOM 3271 O O . ALA A 1 426 ? 16.933 -6.444 -12.921 1.00 79.38 426 ALA A O 1
ATOM 3272 N N . ALA A 1 427 ? 18.597 -5.284 -13.905 1.00 75.88 427 ALA A N 1
ATOM 3273 C CA . ALA A 1 427 ? 18.712 -4.278 -12.850 1.00 75.88 427 ALA A CA 1
ATOM 3274 C C . ALA A 1 427 ? 17.391 -3.516 -12.640 1.00 75.88 427 ALA A C 1
ATOM 3276 O O . ALA A 1 427 ? 16.981 -3.298 -11.504 1.00 75.88 427 ALA A O 1
ATOM 3277 N N . GLU A 1 428 ? 16.672 -3.209 -13.722 1.00 72.19 428 GLU A N 1
ATOM 3278 C CA . GLU A 1 428 ? 15.364 -2.540 -13.677 1.00 72.19 428 GLU A CA 1
ATOM 3279 C C . GLU A 1 428 ? 14.302 -3.374 -12.948 1.00 72.19 428 GLU A C 1
ATOM 3281 O O . GLU A 1 428 ? 13.539 -2.853 -12.134 1.00 72.19 428 GLU A O 1
ATOM 3286 N N . ALA A 1 429 ? 14.270 -4.688 -13.202 1.00 68.62 429 ALA A N 1
ATOM 3287 C CA . ALA A 1 429 ? 13.335 -5.596 -12.543 1.00 68.62 429 ALA A CA 1
ATOM 3288 C C . ALA A 1 429 ? 13.611 -5.678 -11.035 1.00 68.62 429 ALA A C 1
ATOM 3290 O O . ALA A 1 429 ? 12.670 -5.706 -10.241 1.00 68.62 429 ALA A O 1
ATOM 3291 N N . ARG A 1 430 ? 14.892 -5.646 -10.639 1.00 72.75 430 ARG A N 1
ATOM 3292 C CA . ARG A 1 430 ? 15.291 -5.536 -9.234 1.00 72.75 430 ARG A CA 1
ATOM 3293 C C . ARG A 1 430 ? 14.870 -4.209 -8.633 1.00 72.75 430 ARG A C 1
ATOM 3295 O O . ARG A 1 430 ? 14.215 -4.222 -7.600 1.00 72.75 430 ARG A O 1
ATOM 3302 N N . GLN A 1 431 ? 15.214 -3.090 -9.259 1.00 73.31 431 GLN A N 1
ATOM 3303 C CA . GLN A 1 431 ? 14.925 -1.771 -8.704 1.00 73.31 431 GLN A CA 1
ATOM 3304 C C . GLN A 1 431 ? 13.419 -1.572 -8.496 1.00 73.31 431 GLN A C 1
ATOM 3306 O O . GLN A 1 431 ? 12.995 -1.177 -7.414 1.00 73.31 431 GLN A O 1
ATOM 3311 N N . ALA A 1 432 ? 12.599 -1.953 -9.478 1.00 73.94 432 ALA A N 1
ATOM 3312 C CA . ALA A 1 432 ? 11.147 -1.881 -9.355 1.00 73.94 432 ALA A CA 1
ATOM 3313 C C . ALA A 1 432 ? 10.601 -2.778 -8.228 1.00 73.94 432 ALA A C 1
ATOM 3315 O O . ALA A 1 432 ? 9.612 -2.433 -7.578 1.00 73.94 432 ALA A O 1
ATOM 3316 N N . MET A 1 433 ? 11.214 -3.941 -7.994 1.00 74.06 433 MET A N 1
ATOM 3317 C CA . MET A 1 433 ? 10.824 -4.842 -6.910 1.00 74.06 433 MET A CA 1
ATOM 3318 C C . MET A 1 433 ? 11.301 -4.340 -5.542 1.00 74.06 433 MET A C 1
ATOM 3320 O O . MET A 1 433 ? 10.565 -4.445 -4.566 1.00 74.06 433 MET A O 1
ATOM 3324 N N . GLU A 1 434 ? 12.494 -3.756 -5.476 1.00 74.56 434 GLU A N 1
ATOM 3325 C CA . GLU A 1 434 ? 13.083 -3.178 -4.269 1.00 74.56 434 GLU A CA 1
ATOM 3326 C C . GLU A 1 434 ? 12.326 -1.921 -3.825 1.00 74.56 434 GLU A C 1
ATOM 3328 O O . GLU A 1 434 ? 12.067 -1.745 -2.640 1.00 74.56 434 GLU A O 1
ATOM 3333 N N . GLU A 1 435 ? 11.892 -1.075 -4.760 1.00 80.06 435 GLU A N 1
ATOM 3334 C CA . GLU A 1 435 ? 11.020 0.068 -4.468 1.00 80.06 435 GLU A CA 1
ATOM 3335 C C . GLU A 1 435 ? 9.660 -0.391 -3.925 1.00 80.06 435 GLU A C 1
ATOM 3337 O O . GLU A 1 435 ? 9.171 0.154 -2.933 1.00 80.06 435 GLU A O 1
ATOM 3342 N N . LYS A 1 436 ? 9.070 -1.440 -4.519 1.00 78.12 436 LYS A N 1
ATOM 3343 C CA . LYS A 1 436 ? 7.838 -2.061 -4.000 1.00 78.12 436 LYS A CA 1
ATOM 3344 C C . LYS A 1 436 ? 8.043 -2.673 -2.617 1.00 78.12 436 LYS A C 1
ATOM 3346 O O . LYS A 1 436 ? 7.172 -2.521 -1.765 1.00 78.12 436 LYS A O 1
ATOM 3351 N N . TYR A 1 437 ? 9.177 -3.336 -2.394 1.00 81.44 437 TYR A N 1
ATOM 3352 C CA . TYR A 1 437 ? 9.560 -3.877 -1.094 1.00 81.44 437 TYR A CA 1
ATOM 3353 C C . TYR A 1 437 ? 9.689 -2.761 -0.059 1.00 81.44 437 TYR A C 1
ATOM 3355 O O . TYR A 1 437 ? 9.005 -2.818 0.954 1.00 81.44 437 TYR A O 1
ATOM 3363 N N . LYS A 1 438 ? 10.476 -1.715 -0.339 1.00 84.00 438 LYS A N 1
ATOM 3364 C CA . LYS A 1 438 ? 10.673 -0.565 0.557 1.00 84.00 438 LYS A CA 1
ATOM 3365 C C . LYS A 1 438 ? 9.355 0.112 0.899 1.00 84.00 438 LYS A C 1
ATOM 3367 O O . LYS A 1 438 ? 9.099 0.398 2.060 1.00 84.00 438 LYS A O 1
ATOM 3372 N N . HIS A 1 439 ? 8.487 0.313 -0.091 1.00 84.69 439 HIS A N 1
ATOM 3373 C CA . HIS A 1 439 ? 7.163 0.873 0.155 1.00 84.69 439 HIS A CA 1
ATOM 3374 C C . HIS A 1 439 ? 6.318 -0.028 1.066 1.00 84.69 439 HIS A C 1
ATOM 3376 O O . HIS A 1 439 ? 5.704 0.457 2.015 1.00 84.69 439 HIS A O 1
ATOM 3382 N N . CYS A 1 440 ? 6.299 -1.336 0.799 1.00 83.25 440 CYS A N 1
ATOM 3383 C CA . CYS A 1 440 ? 5.562 -2.292 1.615 1.00 83.25 440 CYS A CA 1
ATOM 3384 C C . CYS A 1 440 ? 6.117 -2.355 3.043 1.00 83.25 440 CYS A C 1
ATOM 3386 O O . CYS A 1 440 ? 5.341 -2.238 3.986 1.00 83.25 440 CYS A O 1
ATOM 3388 N N . ASP A 1 441 ? 7.435 -2.442 3.210 1.00 84.38 441 ASP A N 1
ATOM 3389 C CA . ASP A 1 441 ? 8.101 -2.485 4.513 1.00 84.38 441 ASP A CA 1
ATOM 3390 C C . ASP A 1 441 ? 7.862 -1.194 5.311 1.00 84.38 441 ASP A C 1
ATOM 3392 O O . ASP A 1 441 ? 7.439 -1.257 6.462 1.00 84.38 441 ASP A O 1
ATOM 3396 N N . ASP A 1 442 ? 7.963 -0.018 4.682 1.00 88.56 442 ASP A N 1
ATOM 3397 C CA . ASP A 1 442 ? 7.630 1.264 5.317 1.00 88.56 442 ASP A CA 1
ATOM 3398 C C . ASP A 1 442 ? 6.167 1.319 5.775 1.00 88.56 442 ASP A C 1
ATOM 3400 O O . ASP A 1 442 ? 5.866 1.778 6.883 1.00 88.56 442 ASP A O 1
ATOM 3404 N N . THR A 1 443 ? 5.226 0.880 4.929 1.00 88.31 443 THR A N 1
ATOM 3405 C CA . THR A 1 443 ? 3.806 0.828 5.318 1.00 88.31 443 THR A CA 1
ATOM 3406 C C . THR A 1 443 ? 3.578 -0.163 6.451 1.00 88.31 443 THR A C 1
ATOM 3408 O O . THR A 1 443 ? 2.827 0.124 7.382 1.00 88.31 443 THR A O 1
ATOM 3411 N N . LEU A 1 444 ? 4.268 -1.297 6.416 1.00 89.81 444 LEU A N 1
ATOM 3412 C CA . LEU A 1 444 ? 4.152 -2.352 7.399 1.00 89.81 444 LEU A CA 1
ATOM 3413 C C . LEU A 1 444 ? 4.723 -1.924 8.755 1.00 89.81 444 LEU A C 1
ATOM 3415 O O . LEU A 1 444 ? 4.086 -2.156 9.781 1.00 89.81 444 LEU A O 1
ATOM 3419 N N . LEU A 1 445 ? 5.867 -1.239 8.775 1.00 88.50 445 LEU A N 1
ATOM 3420 C CA . LEU A 1 445 ? 6.456 -0.664 9.984 1.00 88.50 445 LEU A CA 1
ATOM 3421 C C . LEU A 1 445 ? 5.540 0.396 10.603 1.00 88.50 445 LEU A C 1
ATOM 3423 O O . LEU A 1 445 ? 5.322 0.364 11.813 1.00 88.50 445 LEU A O 1
ATOM 3427 N N . LYS A 1 446 ? 4.940 1.276 9.789 1.00 90.31 446 LYS A N 1
ATOM 3428 C CA . LYS A 1 446 ? 3.956 2.270 10.265 1.00 90.31 446 LYS A CA 1
ATOM 3429 C C . LYS A 1 446 ? 2.711 1.613 10.866 1.00 90.31 446 LYS A C 1
ATOM 3431 O O . LYS A 1 446 ? 2.217 2.055 11.901 1.00 90.31 446 LYS A O 1
ATOM 3436 N N . LEU A 1 447 ? 2.213 0.539 10.251 1.00 90.25 447 LEU A N 1
ATOM 3437 C CA . LEU A 1 447 ? 1.082 -0.224 10.786 1.00 90.25 447 LEU A CA 1
ATOM 3438 C C . LEU A 1 447 ? 1.460 -0.976 12.071 1.00 90.25 447 LEU A C 1
ATOM 3440 O O . LEU A 1 447 ? 0.648 -1.058 12.989 1.00 90.25 447 LEU A O 1
ATOM 3444 N N . LEU A 1 448 ? 2.695 -1.475 12.181 1.00 88.12 448 LEU A N 1
ATOM 3445 C CA . LEU A 1 448 ? 3.210 -2.094 13.404 1.00 88.12 448 LEU A CA 1
ATOM 3446 C C . LEU A 1 448 ? 3.413 -1.089 14.549 1.00 88.12 448 LEU A C 1
ATOM 3448 O O . LEU A 1 448 ? 3.240 -1.454 15.711 1.00 88.12 448 LEU A O 1
ATOM 3452 N N . THR A 1 449 ? 3.781 0.163 14.270 1.00 89.06 449 THR A N 1
ATOM 3453 C CA . THR A 1 449 ? 3.834 1.204 15.310 1.00 89.06 449 THR A CA 1
ATOM 3454 C C . THR A 1 449 ? 2.435 1.619 15.740 1.00 89.06 449 THR A C 1
ATOM 3456 O O . THR A 1 449 ? 2.164 1.658 16.935 1.00 89.06 449 THR A O 1
ATOM 3459 N N . TRP A 1 450 ? 1.522 1.825 14.785 1.00 91.62 450 TRP A N 1
ATOM 3460 C CA . TRP A 1 450 ? 0.127 2.153 15.085 1.00 91.62 450 TRP A CA 1
ATOM 3461 C C . TRP A 1 450 ? -0.545 1.060 15.920 1.00 91.62 450 TRP A C 1
ATOM 3463 O O . TRP A 1 450 ? -1.174 1.358 16.932 1.00 91.62 450 TRP A O 1
ATOM 3473 N N . ILE A 1 451 ? -0.358 -0.218 15.571 1.00 88.75 451 ILE A N 1
ATOM 3474 C CA . ILE A 1 451 ? -0.992 -1.289 16.339 1.00 88.75 451 ILE A CA 1
ATOM 3475 C C . ILE A 1 451 ? -0.445 -1.389 17.761 1.00 88.75 451 ILE A C 1
ATOM 3477 O O . ILE A 1 451 ? -1.202 -1.699 18.672 1.00 88.75 451 ILE A O 1
ATOM 3481 N N . ARG A 1 452 ? 0.837 -1.068 17.975 1.00 85.00 452 ARG A N 1
ATOM 3482 C CA . ARG A 1 452 ? 1.413 -0.969 19.323 1.00 85.00 452 ARG A CA 1
ATOM 3483 C C . ARG A 1 452 ? 0.792 0.172 20.121 1.00 85.00 452 ARG A C 1
ATOM 3485 O O . ARG A 1 452 ? 0.522 -0.010 21.300 1.00 85.00 452 ARG A O 1
ATOM 3492 N N . GLU A 1 453 ? 0.538 1.322 19.499 1.00 86.50 453 GLU A N 1
ATOM 3493 C CA . GLU A 1 453 ? -0.161 2.437 20.154 1.00 86.50 453 GLU A CA 1
ATOM 3494 C C . GLU A 1 453 ? -1.607 2.072 20.508 1.00 86.50 453 GLU A C 1
ATOM 3496 O O . GLU A 1 453 ? -2.090 2.425 21.582 1.00 86.50 453 GLU A O 1
ATOM 3501 N N . VAL A 1 454 ? -2.304 1.351 19.627 1.00 85.50 454 VAL A N 1
ATOM 3502 C CA . VAL A 1 454 ? -3.659 0.853 19.899 1.00 85.50 454 VAL A CA 1
ATOM 3503 C C . VAL A 1 454 ? -3.640 -0.182 21.022 1.00 85.50 454 VAL A C 1
ATOM 3505 O O . VAL A 1 454 ? -4.438 -0.085 21.950 1.00 85.50 454 VAL A O 1
ATOM 3508 N N . GLU A 1 455 ? -2.704 -1.133 20.982 1.00 82.25 455 GLU A N 1
ATOM 3509 C CA . GLU A 1 455 ? -2.487 -2.121 22.040 1.00 82.25 455 GLU A CA 1
ATOM 3510 C C . GLU A 1 455 ? -2.175 -1.451 23.392 1.00 82.25 455 GLU A C 1
ATOM 3512 O O . GLU A 1 455 ? -2.711 -1.880 24.412 1.00 82.25 455 GLU A O 1
ATOM 3517 N N . ASP A 1 456 ? -1.389 -0.371 23.418 1.00 80.69 456 ASP A N 1
ATOM 3518 C CA . ASP A 1 456 ? -1.092 0.392 24.638 1.00 80.69 456 ASP A CA 1
ATOM 3519 C C . ASP A 1 456 ? -2.317 1.169 25.152 1.00 80.69 456 ASP A C 1
ATOM 3521 O O . ASP A 1 456 ? -2.636 1.117 26.340 1.00 80.69 456 ASP A O 1
ATOM 3525 N N . LYS A 1 457 ? -3.090 1.805 24.261 1.00 80.38 457 LYS A N 1
ATOM 3526 C CA . LYS A 1 457 ? -4.375 2.442 24.617 1.00 80.38 457 LYS A CA 1
ATOM 3527 C C . LYS A 1 457 ? -5.381 1.435 25.181 1.00 80.38 457 LYS A C 1
ATOM 3529 O O . LYS A 1 457 ? -6.110 1.767 26.112 1.00 80.38 457 LYS A O 1
ATOM 3534 N N . LEU A 1 458 ? -5.426 0.220 24.630 1.00 78.44 458 LEU A N 1
ATOM 3535 C CA . LEU A 1 458 ? -6.241 -0.894 25.131 1.00 78.44 458 LEU A CA 1
ATOM 3536 C C . LEU A 1 458 ? -5.744 -1.392 26.488 1.00 78.44 458 LEU A C 1
ATOM 3538 O O . LEU A 1 458 ? -6.546 -1.720 27.359 1.00 78.44 458 LEU A O 1
ATOM 3542 N N . ALA A 1 459 ? -4.426 -1.454 26.676 1.00 73.75 459 ALA A N 1
ATOM 3543 C CA . ALA A 1 459 ? -3.832 -1.909 27.920 1.00 73.75 459 ALA A CA 1
ATOM 3544 C C . ALA A 1 459 ? -4.077 -0.913 29.053 1.00 73.75 459 ALA A C 1
ATOM 3546 O O . ALA A 1 459 ? -4.396 -1.337 30.160 1.00 73.75 459 ALA A O 1
ATOM 3547 N N . ASN A 1 460 ? -3.964 0.385 28.772 1.00 75.88 460 ASN A N 1
ATOM 3548 C CA . ASN A 1 460 ? -4.115 1.480 29.731 1.00 75.88 460 ASN A CA 1
ATOM 3549 C C . ASN A 1 460 ? -5.576 1.868 30.008 1.00 75.88 460 ASN A C 1
ATOM 3551 O O . ASN A 1 460 ? -5.821 2.938 30.555 1.00 75.88 460 ASN A O 1
ATOM 3555 N N . GLN A 1 461 ? -6.547 1.025 29.643 1.00 73.56 461 GLN A N 1
ATOM 3556 C CA . GLN A 1 461 ? -7.921 1.224 30.095 1.00 73.56 461 GLN A CA 1
ATOM 3557 C C . GLN A 1 461 ? -8.022 1.007 31.608 1.00 73.56 461 GLN A C 1
ATOM 3559 O O . GLN A 1 461 ? -7.442 0.069 32.158 1.00 73.56 461 GLN A O 1
ATOM 3564 N N . ASP A 1 462 ? -8.778 1.881 32.265 1.00 64.81 462 ASP A N 1
ATOM 3565 C CA . ASP A 1 462 ? -8.994 1.838 33.707 1.00 64.81 462 ASP A CA 1
ATOM 3566 C C . ASP A 1 462 ? -10.045 0.789 34.111 1.00 64.81 462 ASP A C 1
ATOM 3568 O O . ASP A 1 462 ? -10.749 0.194 33.284 1.00 64.81 462 ASP A O 1
ATOM 3572 N N . VAL A 1 463 ? -10.148 0.566 35.425 1.00 66.31 463 VAL A N 1
ATOM 3573 C CA . VAL A 1 463 ? -11.226 -0.212 36.050 1.00 66.31 463 VAL A CA 1
ATOM 3574 C C . VAL A 1 463 ? -12.586 0.377 35.654 1.00 66.31 463 VAL A C 1
ATOM 3576 O O . VAL A 1 463 ? -12.714 1.585 35.442 1.00 66.31 463 VAL A O 1
ATOM 3579 N N . VAL A 1 464 ? -13.608 -0.479 35.571 1.00 66.62 464 VAL A N 1
ATOM 3580 C CA . VAL A 1 464 ? -15.004 -0.052 35.393 1.00 66.62 464 VAL A CA 1
ATOM 3581 C C . VAL A 1 464 ? -15.354 0.964 36.476 1.00 66.62 464 VAL A C 1
ATOM 3583 O O . VAL A 1 464 ? -15.332 0.631 37.662 1.00 66.62 464 VAL A O 1
ATOM 3586 N N . GLN A 1 465 ? -15.672 2.188 36.065 1.00 69.81 465 GLN A N 1
ATOM 3587 C CA . GLN A 1 465 ? -16.104 3.223 36.997 1.00 69.81 465 GLN A CA 1
ATOM 3588 C C . GLN A 1 465 ? -17.553 2.978 37.427 1.00 69.81 465 GLN A C 1
ATOM 3590 O O . GLN A 1 465 ? -18.399 2.576 36.626 1.00 69.81 465 GLN A O 1
ATOM 3595 N N . GLU A 1 466 ? -17.850 3.227 38.702 1.00 67.06 466 GLU A N 1
ATOM 3596 C CA . GLU A 1 466 ? -19.184 3.038 39.294 1.00 67.06 466 GLU A CA 1
ATOM 3597 C C . GLU A 1 466 ? -20.083 4.286 39.136 1.00 67.06 466 GLU A C 1
ATOM 3599 O O . GLU A 1 466 ? -20.958 4.551 39.962 1.00 67.06 466 GLU A O 1
ATOM 3604 N N . ASP A 1 467 ? -19.876 5.046 38.056 1.00 72.88 467 ASP A N 1
ATOM 3605 C CA . ASP A 1 467 ? -20.686 6.196 37.644 1.00 72.88 467 ASP A CA 1
ATOM 3606 C C . ASP A 1 467 ? -21.205 5.988 36.207 1.00 72.88 467 ASP A C 1
ATOM 3608 O O . ASP A 1 467 ? -20.477 5.543 35.318 1.00 72.88 467 ASP A O 1
ATOM 3612 N N . ALA A 1 468 ? -22.473 6.333 35.962 1.00 74.38 468 ALA A N 1
ATOM 3613 C CA . ALA A 1 468 ? -23.112 6.211 34.654 1.00 74.38 468 ALA A CA 1
ATOM 3614 C C . ALA A 1 468 ? -22.430 7.069 33.580 1.00 74.38 468 ALA A C 1
ATOM 3616 O O . ALA A 1 468 ? -22.393 6.659 32.417 1.00 74.38 468 ALA A O 1
ATOM 3617 N N . ASP A 1 469 ? -21.941 8.258 33.942 1.00 78.62 469 ASP A N 1
ATOM 3618 C CA . ASP A 1 469 ? -21.351 9.186 32.974 1.00 78.62 469 ASP A CA 1
ATOM 3619 C C . ASP A 1 469 ? -19.901 8.806 32.649 1.00 78.62 469 ASP A C 1
ATOM 3621 O O . ASP A 1 469 ? -19.505 8.805 31.481 1.00 78.62 469 ASP A O 1
ATOM 3625 N N . GLU A 1 470 ? -19.128 8.372 33.645 1.00 79.38 470 GLU A N 1
ATOM 3626 C CA . GLU A 1 470 ? -17.769 7.863 33.435 1.00 79.38 470 GLU A CA 1
ATOM 3627 C C . GLU A 1 470 ? -17.767 6.540 32.662 1.00 79.38 470 GLU A C 1
ATOM 3629 O O . GLU A 1 470 ? -16.976 6.374 31.732 1.00 79.38 470 GLU A O 1
ATOM 3634 N N . LEU A 1 471 ? -18.706 5.634 32.955 1.00 82.44 471 LEU A N 1
ATOM 3635 C CA . LEU A 1 471 ? -18.853 4.377 32.223 1.00 82.44 471 LEU A CA 1
ATOM 3636 C C . LEU A 1 471 ? -19.260 4.611 30.760 1.00 82.44 471 LEU A C 1
ATOM 3638 O O . LEU A 1 471 ? -18.744 3.958 29.852 1.00 82.44 471 LEU A O 1
ATOM 3642 N N . ARG A 1 472 ? -20.133 5.594 30.497 1.00 83.00 472 ARG A N 1
ATOM 3643 C CA . ARG A 1 472 ? -20.440 6.024 29.122 1.00 83.00 472 ARG A CA 1
ATOM 3644 C C . ARG A 1 472 ? -19.224 6.623 28.425 1.00 83.00 472 ARG A C 1
ATOM 3646 O O . ARG A 1 472 ? -19.024 6.348 27.242 1.00 83.00 472 ARG A O 1
ATOM 3653 N N . ASN A 1 473 ? -18.405 7.400 29.131 1.00 85.19 473 ASN A N 1
ATOM 3654 C CA . ASN A 1 473 ? -17.163 7.936 28.580 1.00 85.19 473 ASN A CA 1
ATOM 3655 C C . ASN A 1 473 ? -16.178 6.811 28.228 1.00 85.19 473 ASN A C 1
ATOM 3657 O O . ASN A 1 473 ? -15.661 6.815 27.114 1.00 85.19 473 ASN A O 1
ATOM 3661 N N . GLN A 1 474 ? -16.004 5.807 29.096 1.00 84.19 474 GLN A N 1
ATOM 3662 C CA . GLN A 1 474 ? -15.198 4.608 28.813 1.00 84.19 474 GLN A CA 1
ATOM 3663 C C . GLN A 1 474 ? -15.738 3.804 27.617 1.00 84.19 474 GLN A C 1
ATOM 3665 O O . GLN A 1 474 ? -14.982 3.330 26.771 1.00 84.19 474 GLN A O 1
ATOM 3670 N N . ILE A 1 475 ? -17.060 3.671 27.480 1.00 87.38 475 ILE A N 1
ATOM 3671 C CA . ILE A 1 475 ? -17.658 3.031 26.297 1.00 87.38 475 ILE A CA 1
ATOM 3672 C C . ILE A 1 475 ? -17.363 3.843 25.031 1.00 87.38 475 ILE A C 1
ATOM 3674 O O . ILE A 1 475 ? -17.088 3.263 23.980 1.00 87.38 475 ILE A O 1
ATOM 3678 N N . ASN A 1 476 ? -17.413 5.173 25.104 1.00 87.81 476 ASN A N 1
ATOM 3679 C CA . ASN A 1 476 ? -17.137 6.038 23.960 1.00 87.81 476 ASN A CA 1
ATOM 3680 C C . ASN A 1 476 ? -15.661 5.999 23.545 1.00 87.81 476 ASN A C 1
ATOM 3682 O O . ASN A 1 476 ? -15.387 5.934 22.348 1.00 87.81 476 ASN A O 1
ATOM 3686 N N . THR A 1 477 ? -14.717 5.978 24.491 1.00 86.31 477 THR A N 1
ATOM 3687 C CA . THR A 1 477 ? -13.288 5.805 24.175 1.00 86.31 477 THR A CA 1
ATOM 3688 C C . THR A 1 477 ? -13.031 4.442 23.533 1.00 86.31 477 THR A C 1
ATOM 3690 O O . THR A 1 477 ? -12.355 4.364 22.510 1.00 86.31 477 THR A O 1
ATOM 3693 N N . MET A 1 478 ? -13.644 3.373 24.048 1.00 85.94 478 MET A N 1
ATOM 3694 C CA . MET A 1 478 ? -13.536 2.036 23.454 1.00 85.94 478 MET A CA 1
ATOM 3695 C C . MET A 1 478 ? -14.181 1.939 22.066 1.00 85.94 478 MET A C 1
ATOM 3697 O O . MET A 1 478 ? -13.651 1.256 21.190 1.00 85.94 478 MET A O 1
ATOM 3701 N N . LYS A 1 479 ? -15.289 2.652 21.826 1.00 89.56 479 LYS A N 1
ATOM 3702 C CA . LYS A 1 479 ? -15.882 2.790 20.485 1.00 89.56 479 LYS A CA 1
ATOM 3703 C C . LYS A 1 479 ? -14.951 3.522 19.525 1.00 89.56 479 LYS A C 1
ATOM 3705 O O . LYS A 1 479 ? -14.789 3.060 18.407 1.00 89.56 479 LYS A O 1
ATOM 3710 N N . GLN A 1 480 ? -14.289 4.593 19.964 1.00 89.94 480 GLN A N 1
ATOM 3711 C CA . GLN A 1 480 ? -13.300 5.291 19.136 1.00 89.94 480 GLN A CA 1
ATOM 3712 C C . GLN A 1 480 ? -12.125 4.382 18.756 1.00 89.94 480 GLN A C 1
ATOM 3714 O O . GLN A 1 480 ? -11.698 4.395 17.606 1.00 89.94 480 GLN A O 1
ATOM 3719 N N . VAL A 1 481 ? -11.628 3.565 19.693 1.00 88.88 481 VAL A N 1
ATOM 3720 C CA . VAL A 1 481 ? -10.583 2.569 19.399 1.00 88.88 481 VAL A CA 1
ATOM 3721 C C . VAL A 1 481 ? -11.077 1.535 18.384 1.00 88.88 481 VAL A C 1
ATOM 3723 O O . VAL A 1 481 ? -10.343 1.180 17.462 1.00 88.88 481 VAL A O 1
ATOM 3726 N N . LYS A 1 482 ? -12.326 1.075 18.516 1.00 89.81 482 LYS A N 1
ATOM 3727 C CA . LYS A 1 482 ? -12.937 0.156 17.552 1.00 89.81 482 LYS A CA 1
ATOM 3728 C C . LYS A 1 482 ? -13.061 0.777 16.159 1.00 89.81 482 LYS A C 1
ATOM 3730 O O . LYS A 1 482 ? -12.655 0.148 15.189 1.00 89.81 482 LYS A O 1
ATOM 3735 N N . ASP A 1 483 ? -13.565 2.003 16.067 1.00 90.88 483 ASP A N 1
ATOM 3736 C CA . ASP A 1 483 ? -13.713 2.713 14.795 1.00 90.88 483 ASP A CA 1
ATOM 3737 C C . ASP A 1 483 ? -12.345 2.935 14.120 1.00 90.88 483 ASP A C 1
ATOM 3739 O O . ASP A 1 483 ? -12.216 2.783 12.902 1.00 90.88 483 ASP A O 1
ATOM 3743 N N . ASP A 1 484 ? -11.298 3.230 14.904 1.00 90.19 484 ASP A N 1
ATOM 3744 C CA . ASP A 1 484 ? -9.923 3.342 14.405 1.00 90.19 484 ASP A CA 1
ATOM 3745 C C . ASP A 1 484 ? -9.414 2.002 13.840 1.00 90.19 484 ASP A C 1
ATOM 3747 O O . ASP A 1 484 ? -8.916 1.953 12.710 1.00 90.19 484 ASP A O 1
ATOM 3751 N N . LEU A 1 485 ? -9.615 0.894 14.565 1.00 90.44 485 LEU A N 1
ATOM 3752 C CA . LEU A 1 485 ? -9.252 -0.449 14.101 1.00 90.44 485 LEU A CA 1
ATOM 3753 C C . LEU A 1 485 ? -10.025 -0.881 12.840 1.00 90.44 485 LEU A C 1
ATOM 3755 O O . LEU A 1 485 ? -9.444 -1.506 11.944 1.00 90.44 485 LEU A O 1
ATOM 3759 N N . ASP A 1 486 ? -11.313 -0.544 12.748 1.00 90.31 486 ASP A N 1
ATOM 3760 C CA . ASP A 1 486 ? -12.156 -0.832 11.583 1.00 90.31 486 ASP A CA 1
ATOM 3761 C C . ASP A 1 486 ? -11.712 -0.012 10.359 1.00 90.31 486 ASP A C 1
ATOM 3763 O O . ASP A 1 486 ? -11.641 -0.536 9.241 1.00 90.31 486 ASP A O 1
ATOM 3767 N N . SER A 1 487 ? -11.322 1.254 10.555 1.00 91.56 487 SER A N 1
ATOM 3768 C CA . SER A 1 487 ? -10.804 2.108 9.476 1.00 91.56 487 SER A CA 1
ATOM 3769 C C . SER A 1 487 ? -9.483 1.586 8.887 1.00 91.56 487 SER A C 1
ATOM 3771 O O . SER A 1 487 ? -9.276 1.632 7.668 1.00 91.56 487 SER A O 1
ATOM 3773 N N . HIS A 1 488 ? -8.632 0.993 9.729 1.00 89.38 488 HIS A N 1
ATOM 3774 C CA . HIS A 1 488 ? -7.352 0.398 9.344 1.00 89.38 488 HIS A CA 1
ATOM 3775 C C . HIS A 1 488 ? -7.461 -1.054 8.841 1.00 89.38 488 HIS A C 1
ATOM 3777 O O . HIS A 1 488 ? -6.478 -1.596 8.330 1.00 89.38 488 HIS A O 1
ATOM 3783 N N . SER A 1 489 ? -8.655 -1.663 8.862 1.00 89.88 489 SER A N 1
ATOM 3784 C CA . SER A 1 489 ? -8.902 -3.019 8.340 1.00 89.88 489 SER A CA 1
ATOM 3785 C C . SER A 1 489 ? -8.484 -3.185 6.872 1.00 89.88 489 SER A C 1
ATOM 3787 O O . SER A 1 489 ? -7.769 -4.124 6.510 1.00 89.88 489 SER A O 1
ATOM 3789 N N . ARG A 1 490 ? -8.877 -2.234 6.008 1.00 90.38 490 ARG A N 1
ATOM 3790 C CA . ARG A 1 490 ? -8.533 -2.259 4.574 1.00 90.38 490 ARG A CA 1
ATOM 3791 C C . ARG A 1 490 ? -7.032 -2.048 4.326 1.00 90.38 490 ARG A C 1
ATOM 3793 O O . ARG A 1 490 ? -6.467 -2.849 3.580 1.00 90.38 490 ARG A O 1
ATOM 3800 N N . PRO A 1 491 ? -6.368 -1.032 4.922 1.00 89.69 491 PRO A N 1
ATOM 3801 C CA . PRO A 1 491 ? -4.914 -0.884 4.841 1.00 89.69 491 PRO A CA 1
ATOM 3802 C C . PRO A 1 491 ? -4.141 -2.127 5.284 1.00 89.69 491 PRO A C 1
ATOM 3804 O O . PRO A 1 491 ? -3.228 -2.547 4.577 1.00 89.69 491 PRO A O 1
ATOM 3807 N N . VAL A 1 492 ? -4.521 -2.748 6.407 1.00 91.44 492 VAL A N 1
ATOM 3808 C CA . VAL A 1 492 ? -3.860 -3.963 6.907 1.00 91.44 492 VAL A CA 1
ATOM 3809 C C . VAL A 1 492 ? -4.040 -5.119 5.923 1.00 91.44 492 VAL A C 1
ATOM 3811 O O . VAL A 1 492 ? -3.057 -5.767 5.575 1.00 91.44 492 VAL A O 1
ATOM 3814 N N . ALA A 1 493 ? -5.252 -5.345 5.404 1.00 89.38 493 ALA A N 1
ATOM 3815 C CA . ALA A 1 493 ? -5.495 -6.379 4.394 1.00 89.38 493 ALA A CA 1
ATOM 3816 C C . ALA A 1 493 ? -4.678 -6.140 3.111 1.00 89.38 493 ALA A C 1
ATOM 3818 O O . ALA A 1 493 ? -3.986 -7.042 2.646 1.00 89.38 493 ALA A O 1
ATOM 3819 N N . SER A 1 494 ? -4.678 -4.906 2.596 1.00 90.25 494 SER A N 1
ATOM 3820 C CA . SER A 1 494 ? -3.890 -4.528 1.418 1.00 90.25 494 SER A CA 1
ATOM 3821 C C . SER A 1 494 ? -2.388 -4.704 1.648 1.00 90.25 494 SER A C 1
ATOM 3823 O O . SER A 1 494 ? -1.688 -5.167 0.754 1.00 90.25 494 SER A O 1
ATOM 3825 N N . CYS A 1 495 ? -1.874 -4.334 2.823 1.00 88.75 495 CYS A N 1
ATOM 3826 C CA . CYS A 1 495 ? -0.467 -4.518 3.168 1.00 88.75 495 CYS A CA 1
ATOM 3827 C C . CYS A 1 495 ? -0.116 -6.012 3.228 1.00 88.75 495 CYS A C 1
ATOM 3829 O O . CYS A 1 495 ? 0.868 -6.434 2.631 1.00 88.75 495 CYS A O 1
ATOM 3831 N N . LEU A 1 496 ? -0.958 -6.844 3.851 1.00 88.31 496 LEU A N 1
ATOM 3832 C CA . LEU A 1 496 ? -0.763 -8.297 3.892 1.00 88.31 496 LEU A CA 1
ATOM 3833 C C . LEU A 1 496 ? -0.809 -8.941 2.500 1.00 88.31 496 LEU A C 1
ATOM 3835 O O . LEU A 1 496 ? -0.036 -9.863 2.236 1.00 88.31 496 LEU A O 1
ATOM 3839 N N . ASP A 1 497 ? -1.678 -8.463 1.609 1.00 88.56 497 ASP A N 1
ATOM 3840 C CA . ASP A 1 497 ? -1.736 -8.929 0.221 1.00 88.56 497 ASP A CA 1
ATOM 3841 C C . ASP A 1 497 ? -0.498 -8.499 -0.571 1.00 88.56 497 ASP A C 1
ATOM 3843 O O . ASP A 1 497 ? 0.073 -9.314 -1.298 1.00 88.56 497 ASP A O 1
ATOM 3847 N N . GLN A 1 498 ? -0.015 -7.267 -0.375 1.00 86.06 498 GLN A N 1
ATOM 3848 C CA . GLN A 1 498 ? 1.255 -6.808 -0.944 1.00 86.06 498 GLN A CA 1
ATOM 3849 C C . GLN A 1 498 ? 2.429 -7.648 -0.434 1.00 86.06 498 GLN A C 1
ATOM 3851 O O . GLN A 1 498 ? 3.234 -8.095 -1.245 1.00 86.06 498 GLN A O 1
ATOM 3856 N N . VAL A 1 499 ? 2.492 -7.955 0.867 1.00 85.75 499 VAL A N 1
ATOM 3857 C CA . VAL A 1 499 ? 3.508 -8.855 1.439 1.00 85.75 499 VAL A CA 1
ATOM 3858 C C . VAL A 1 499 ? 3.440 -10.233 0.784 1.00 85.75 499 VAL A C 1
ATOM 3860 O O . VAL A 1 499 ? 4.467 -10.757 0.368 1.00 85.75 499 VAL A O 1
ATOM 3863 N N . ARG A 1 500 ? 2.245 -10.821 0.632 1.00 84.75 500 ARG A N 1
ATOM 3864 C CA . ARG A 1 500 ? 2.077 -12.119 -0.051 1.00 84.75 500 ARG A CA 1
ATOM 3865 C C . ARG A 1 500 ? 2.534 -12.064 -1.503 1.00 84.75 500 ARG A C 1
ATOM 3867 O O . ARG A 1 500 ? 3.198 -12.991 -1.959 1.00 84.75 500 ARG A O 1
ATOM 3874 N N . GLN A 1 501 ? 2.184 -10.998 -2.219 1.00 83.62 501 GLN A N 1
ATOM 3875 C CA . GLN A 1 501 ? 2.586 -10.806 -3.606 1.00 83.62 501 GLN A CA 1
ATOM 3876 C C . GLN A 1 501 ? 4.105 -10.662 -3.718 1.00 83.62 501 GLN A C 1
ATOM 3878 O O . GLN A 1 501 ? 4.703 -11.333 -4.550 1.00 83.62 501 GLN A O 1
ATOM 3883 N N . ILE A 1 502 ? 4.723 -9.857 -2.852 1.00 81.38 502 ILE A N 1
ATOM 3884 C CA . ILE A 1 502 ? 6.172 -9.643 -2.796 1.00 81.38 502 ILE A CA 1
ATOM 3885 C C . ILE A 1 502 ? 6.902 -10.926 -2.411 1.00 81.38 502 ILE A C 1
ATOM 3887 O O . ILE A 1 502 ? 7.934 -11.219 -2.994 1.00 81.38 502 ILE A O 1
ATOM 3891 N N . VAL A 1 503 ? 6.371 -11.732 -1.493 1.00 80.88 503 VAL A N 1
ATOM 3892 C CA . VAL A 1 503 ? 6.956 -13.035 -1.137 1.00 80.88 503 VAL A CA 1
ATOM 3893 C C . VAL A 1 503 ? 6.852 -14.018 -2.310 1.00 80.88 503 VAL A C 1
ATOM 3895 O O . VAL A 1 503 ? 7.806 -14.736 -2.593 1.00 80.88 503 VAL A O 1
ATOM 3898 N N . ALA A 1 504 ? 5.727 -14.022 -3.034 1.00 79.38 504 ALA A N 1
ATOM 3899 C CA . ALA A 1 504 ? 5.528 -14.893 -4.191 1.00 79.38 504 ALA A CA 1
ATOM 3900 C C . ALA A 1 504 ? 6.376 -14.486 -5.409 1.00 79.38 504 ALA A C 1
ATOM 3902 O O . ALA A 1 504 ? 6.891 -15.355 -6.106 1.00 79.38 504 ALA A O 1
ATOM 3903 N N . SER A 1 505 ? 6.525 -13.183 -5.678 1.00 72.19 505 SER A N 1
ATOM 3904 C CA . SER A 1 505 ? 7.286 -12.665 -6.825 1.00 72.19 505 SER A CA 1
ATOM 3905 C C . SER A 1 505 ? 8.750 -12.348 -6.509 1.00 72.19 505 SER A C 1
ATOM 3907 O O . SER A 1 505 ? 9.556 -12.185 -7.418 1.00 72.19 505 SER A O 1
ATOM 3909 N N . GLY A 1 506 ? 9.095 -12.207 -5.230 1.00 62.78 506 GLY A N 1
ATOM 3910 C CA . GLY A 1 506 ? 10.400 -11.758 -4.751 1.00 62.78 506 GLY A CA 1
ATOM 3911 C C . GLY A 1 506 ? 11.408 -12.877 -4.520 1.00 62.78 506 GLY A C 1
ATOM 3912 O O . GLY A 1 506 ? 12.585 -12.570 -4.385 1.00 62.78 506 GLY A O 1
ATOM 3913 N N . GLY A 1 507 ? 11.005 -14.154 -4.539 1.00 61.06 507 GLY A N 1
ATOM 3914 C CA . GLY A 1 507 ? 11.943 -15.281 -4.400 1.00 61.06 507 GLY A CA 1
ATOM 3915 C C . GLY A 1 507 ? 13.075 -15.278 -5.442 1.00 61.06 507 GLY A C 1
ATOM 3916 O O . GLY A 1 507 ? 14.208 -15.666 -5.143 1.00 61.06 507 GLY A O 1
ATOM 3917 N N . ASP A 1 508 ? 12.798 -14.750 -6.637 1.00 60.22 508 ASP A N 1
ATOM 3918 C CA . ASP A 1 508 ? 13.773 -14.657 -7.726 1.00 60.22 508 ASP A CA 1
ATOM 3919 C C . ASP A 1 508 ? 14.619 -13.375 -7.673 1.00 60.22 508 ASP A C 1
ATOM 3921 O O . ASP A 1 508 ? 15.745 -13.375 -8.160 1.00 60.22 508 ASP A O 1
ATOM 3925 N N . VAL A 1 509 ? 14.127 -12.299 -7.047 1.00 63.75 509 VAL A N 1
ATOM 3926 C CA . VAL A 1 509 ? 14.651 -10.928 -7.236 1.00 63.75 509 VAL A CA 1
ATOM 3927 C C . VAL A 1 509 ? 15.134 -10.257 -5.942 1.00 63.75 509 VAL A C 1
ATOM 3929 O O . VAL A 1 509 ? 15.934 -9.327 -6.004 1.00 63.75 509 VAL A O 1
ATOM 3932 N N . LEU A 1 510 ? 14.682 -10.724 -4.779 1.00 67.00 510 LEU A N 1
ATOM 3933 C CA . LEU A 1 510 ? 15.061 -10.226 -3.454 1.00 67.00 510 LEU A CA 1
ATOM 3934 C C . LEU A 1 510 ? 15.933 -11.251 -2.717 1.00 67.00 510 LEU A C 1
ATOM 3936 O O . LEU A 1 510 ? 15.982 -12.433 -3.085 1.00 67.00 510 LEU A O 1
ATOM 3940 N N . SER A 1 511 ? 16.631 -10.799 -1.673 1.00 69.19 511 SER A N 1
ATOM 3941 C CA . SER A 1 511 ? 17.399 -11.699 -0.813 1.00 69.19 511 SER A CA 1
ATOM 3942 C C . SER A 1 511 ? 16.465 -12.591 0.010 1.00 69.19 511 SER A C 1
ATOM 3944 O O . SER A 1 511 ? 15.376 -12.186 0.424 1.00 69.19 511 SER A O 1
ATOM 3946 N N . SER A 1 512 ? 16.909 -13.817 0.301 1.00 69.00 512 SER A N 1
ATOM 3947 C CA . SER A 1 512 ? 16.145 -14.755 1.132 1.00 69.00 512 SER A CA 1
ATOM 3948 C C . SER A 1 512 ? 15.874 -14.214 2.544 1.00 69.00 512 SER A C 1
ATOM 3950 O O . SER A 1 512 ? 14.885 -14.611 3.161 1.00 69.00 512 SER A O 1
ATOM 3952 N N . ASP A 1 513 ? 16.730 -13.329 3.064 1.00 72.75 513 ASP A N 1
ATOM 3953 C CA . ASP A 1 513 ? 16.572 -12.739 4.400 1.00 72.75 513 ASP A CA 1
ATOM 3954 C C . ASP A 1 513 ? 15.516 -11.615 4.420 1.00 72.75 513 ASP A C 1
ATOM 3956 O O . ASP A 1 513 ? 14.668 -11.553 5.312 1.00 72.75 513 ASP A O 1
ATOM 3960 N N . GLU A 1 514 ? 15.475 -10.783 3.376 1.00 75.38 514 GLU A N 1
ATOM 3961 C CA . GLU A 1 514 ? 14.478 -9.711 3.202 1.00 75.38 514 GLU A CA 1
ATOM 3962 C C . GLU A 1 514 ? 13.056 -10.281 3.091 1.00 75.38 514 GLU A C 1
ATOM 3964 O O . GLU A 1 514 ? 12.117 -9.797 3.722 1.00 75.38 514 GLU A O 1
ATOM 3969 N N . VAL A 1 515 ? 12.891 -11.383 2.352 1.00 79.38 515 VAL A N 1
ATOM 3970 C CA . VAL A 1 515 ? 11.592 -12.063 2.233 1.00 79.38 515 VAL A CA 1
ATOM 3971 C C . VAL A 1 515 ? 11.164 -12.680 3.572 1.00 79.38 515 VAL A C 1
ATOM 3973 O O . VAL A 1 515 ? 9.997 -12.577 3.956 1.00 79.38 515 VAL A O 1
ATOM 3976 N N . SER A 1 516 ? 12.100 -13.281 4.312 1.00 80.31 516 SER A N 1
ATOM 3977 C CA . SER A 1 516 ? 11.835 -13.898 5.620 1.00 80.31 516 SER A CA 1
ATOM 3978 C C . SER A 1 516 ? 11.425 -12.868 6.678 1.00 80.31 516 SER A C 1
ATOM 3980 O O . SER A 1 516 ? 10.455 -13.077 7.419 1.00 80.31 516 SER A O 1
ATOM 3982 N N . THR A 1 517 ? 12.123 -11.730 6.739 1.00 82.75 517 THR A N 1
ATOM 3983 C CA . THR A 1 517 ? 11.800 -10.644 7.677 1.00 82.75 517 THR A CA 1
ATOM 3984 C C . THR A 1 517 ? 10.440 -10.024 7.365 1.00 82.75 517 THR A C 1
ATOM 3986 O O . THR A 1 517 ? 9.621 -9.889 8.280 1.00 82.75 517 THR A O 1
ATOM 3989 N N . LEU A 1 518 ? 10.134 -9.761 6.091 1.00 84.06 518 LEU A N 1
ATOM 3990 C CA . LEU A 1 518 ? 8.828 -9.251 5.666 1.00 84.06 518 LEU A CA 1
ATOM 3991 C C . LEU A 1 518 ? 7.692 -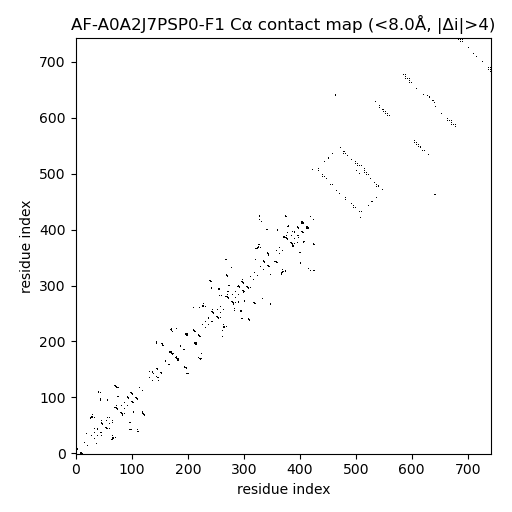10.235 5.987 1.00 84.06 518 LEU A C 1
ATOM 3993 O O . LEU A 1 518 ? 6.655 -9.841 6.521 1.00 84.06 518 LEU A O 1
ATOM 3997 N N . GLU A 1 519 ? 7.889 -11.534 5.741 1.00 85.44 519 GLU A N 1
ATOM 3998 C CA . GLU A 1 519 ? 6.891 -12.560 6.064 1.00 85.44 519 GLU A CA 1
ATOM 3999 C C . GLU A 1 519 ? 6.674 -12.688 7.583 1.00 85.44 519 GLU A C 1
ATOM 4001 O O . GLU A 1 519 ? 5.550 -12.893 8.055 1.00 85.44 519 GLU A O 1
ATOM 4006 N N . LYS A 1 520 ? 7.741 -12.570 8.383 1.00 88.31 520 LYS A N 1
ATOM 4007 C CA . LYS A 1 520 ? 7.655 -12.572 9.850 1.00 88.31 520 LYS A CA 1
ATOM 4008 C C . LYS A 1 520 ? 6.905 -11.343 10.361 1.00 88.31 520 LYS A C 1
ATOM 4010 O O . LYS A 1 520 ? 6.001 -11.487 11.186 1.00 88.31 520 LYS A O 1
ATOM 4015 N N . ASN A 1 521 ? 7.237 -10.159 9.853 1.00 87.12 521 ASN A N 1
ATOM 4016 C CA . ASN A 1 521 ? 6.610 -8.909 10.265 1.00 87.12 521 ASN A CA 1
ATOM 4017 C C . ASN A 1 521 ? 5.137 -8.848 9.816 1.00 87.12 521 ASN A C 1
ATOM 4019 O O . ASN A 1 521 ? 4.273 -8.478 10.610 1.00 87.12 521 ASN A O 1
ATOM 4023 N N . GLY A 1 522 ? 4.819 -9.328 8.607 1.00 88.81 522 GLY A N 1
ATOM 4024 C CA . GLY A 1 522 ? 3.444 -9.463 8.111 1.00 88.81 522 GLY A CA 1
ATOM 4025 C C . GLY A 1 522 ? 2.609 -10.439 8.938 1.00 88.81 522 GLY A C 1
ATOM 4026 O O . GLY A 1 522 ? 1.482 -10.126 9.324 1.00 88.81 522 GLY A O 1
ATOM 4027 N N . ARG A 1 523 ? 3.170 -11.600 9.309 1.00 88.19 523 ARG A N 1
ATOM 4028 C CA . ARG A 1 523 ? 2.512 -12.528 10.248 1.00 88.19 523 ARG A CA 1
ATOM 4029 C C . ARG A 1 523 ? 2.283 -11.888 11.617 1.00 88.19 523 ARG A C 1
ATOM 4031 O O . ARG A 1 523 ? 1.194 -12.033 12.172 1.00 88.19 523 ARG A O 1
ATOM 4038 N N . SER A 1 524 ? 3.270 -11.165 12.147 1.00 88.06 524 SER A N 1
ATOM 4039 C CA . SER A 1 524 ? 3.135 -10.457 13.425 1.00 88.06 524 SER A CA 1
ATOM 4040 C C . SER A 1 524 ? 2.016 -9.417 13.374 1.00 88.06 524 SER A C 1
ATOM 4042 O O . SER A 1 524 ? 1.164 -9.419 14.258 1.00 88.06 524 SER A O 1
ATOM 4044 N N . LEU A 1 525 ? 1.972 -8.587 12.324 1.00 89.81 525 LEU A N 1
ATOM 4045 C CA . LEU A 1 525 ? 0.931 -7.576 12.131 1.00 89.81 525 LEU A CA 1
ATOM 4046 C C . LEU A 1 525 ? -0.459 -8.213 12.081 1.00 89.81 525 LEU A C 1
ATOM 4048 O O . LEU A 1 525 ? -1.352 -7.782 12.806 1.00 89.81 525 LEU A O 1
ATOM 4052 N N . LYS A 1 526 ? -0.629 -9.280 11.288 1.00 90.56 526 LYS A N 1
ATOM 4053 C CA . LYS A 1 526 ? -1.902 -10.007 11.195 1.00 90.56 526 LYS A CA 1
ATOM 4054 C C . LYS A 1 526 ? -2.359 -10.525 12.560 1.00 90.56 526 LYS A C 1
ATOM 4056 O O . LYS A 1 526 ? -3.497 -10.299 12.958 1.00 90.56 526 LYS A O 1
ATOM 4061 N N . THR A 1 527 ? -1.462 -11.200 13.277 1.00 89.25 527 THR A N 1
ATOM 4062 C CA . THR A 1 527 ? -1.796 -11.834 14.560 1.00 89.25 527 THR A CA 1
ATOM 4063 C C . THR A 1 527 ? -2.102 -10.792 15.638 1.00 89.25 527 THR A C 1
ATOM 4065 O O . THR A 1 527 ? -3.013 -10.991 16.438 1.00 89.25 527 THR A O 1
ATOM 4068 N N . SER A 1 528 ? -1.361 -9.679 15.669 1.00 86.56 528 SER A N 1
ATOM 4069 C CA . SER A 1 528 ? -1.649 -8.562 16.574 1.00 86.56 528 SER A CA 1
ATOM 4070 C C . SER A 1 528 ? -2.964 -7.867 16.221 1.00 86.56 528 SER A C 1
ATOM 4072 O O . SER A 1 528 ? -3.737 -7.581 17.128 1.00 86.56 528 SER A O 1
ATOM 4074 N N . TYR A 1 529 ? -3.277 -7.668 14.934 1.00 89.31 529 TYR A N 1
ATOM 4075 C CA . TYR A 1 529 ? -4.522 -7.017 14.498 1.00 89.31 529 TYR A CA 1
ATOM 4076 C C . TYR A 1 529 ? -5.758 -7.833 14.851 1.00 89.31 529 TYR A C 1
ATOM 4078 O O . TYR A 1 529 ? -6.674 -7.318 15.487 1.00 89.31 529 TYR A O 1
ATOM 4086 N N . GLU A 1 530 ? -5.755 -9.126 14.522 1.00 88.88 530 GLU A N 1
ATOM 4087 C CA . GLU A 1 530 ? -6.851 -10.031 14.882 1.00 88.88 530 GLU A CA 1
ATOM 4088 C C . GLU A 1 530 ? -7.042 -10.096 16.406 1.00 88.88 530 GLU A C 1
ATOM 4090 O O . GLU A 1 530 ? -8.174 -10.086 16.892 1.00 88.88 530 GLU A O 1
ATOM 4095 N N . ARG A 1 531 ? -5.941 -10.090 17.173 1.00 87.00 531 ARG A N 1
ATOM 4096 C CA . ARG A 1 531 ? -5.989 -10.068 18.640 1.00 87.00 531 ARG A CA 1
ATOM 4097 C C . ARG A 1 531 ? -6.560 -8.754 19.178 1.00 87.00 531 ARG A C 1
ATOM 4099 O O . ARG A 1 531 ? -7.427 -8.803 20.044 1.00 87.00 531 ARG A O 1
ATOM 4106 N N . ALA A 1 532 ? -6.093 -7.603 18.696 1.00 87.50 532 ALA A N 1
ATOM 4107 C CA . ALA A 1 532 ? -6.577 -6.292 19.128 1.00 87.50 532 ALA A CA 1
ATOM 4108 C C . ALA A 1 532 ? -8.070 -6.107 18.802 1.00 87.50 532 ALA A C 1
ATOM 4110 O O . ALA A 1 532 ? -8.824 -5.633 19.652 1.00 87.50 532 ALA A O 1
ATOM 4111 N N . MET A 1 533 ? -8.515 -6.560 17.626 1.00 88.88 533 MET A N 1
ATOM 4112 C CA . MET A 1 533 ? -9.923 -6.540 17.215 1.00 88.88 533 MET A CA 1
ATOM 4113 C C . MET A 1 533 ? -10.817 -7.386 18.123 1.00 88.88 533 MET A C 1
ATOM 4115 O O . MET A 1 533 ? -11.767 -6.864 18.709 1.00 88.88 533 MET A O 1
ATOM 4119 N N . ASP A 1 534 ? -10.496 -8.673 18.300 1.00 88.00 534 ASP A N 1
ATOM 4120 C CA . ASP A 1 534 ? -11.289 -9.576 19.147 1.00 88.00 534 ASP A CA 1
ATOM 4121 C C . ASP A 1 534 ? -11.353 -9.072 20.598 1.00 88.00 534 ASP A C 1
ATOM 4123 O O . ASP A 1 534 ? -12.402 -9.113 21.243 1.00 88.00 534 ASP A O 1
ATOM 4127 N N . ARG A 1 535 ? -10.246 -8.526 21.116 1.00 83.75 535 ARG A N 1
ATOM 4128 C CA . ARG A 1 535 ? -10.199 -7.980 22.479 1.00 83.75 535 ARG A CA 1
ATOM 4129 C C . ARG A 1 535 ? -11.009 -6.697 22.622 1.00 83.75 535 ARG A C 1
ATOM 4131 O O . ARG A 1 535 ? -11.775 -6.601 23.578 1.00 83.75 535 ARG A O 1
ATOM 4138 N N . THR A 1 536 ? -10.911 -5.767 21.674 1.00 88.00 536 THR A N 1
ATOM 4139 C CA . THR A 1 536 ? -11.736 -4.547 21.658 1.00 88.00 536 THR A CA 1
ATOM 4140 C C . THR A 1 536 ? -13.223 -4.900 21.650 1.00 88.00 536 THR A C 1
ATOM 4142 O O . THR A 1 536 ? -13.986 -4.365 22.453 1.00 88.00 536 THR A O 1
ATOM 4145 N N . ASP A 1 537 ? -13.633 -5.872 20.830 1.00 89.31 537 ASP A N 1
ATOM 4146 C CA . ASP A 1 537 ? -15.023 -6.332 20.770 1.00 89.31 537 ASP A CA 1
ATOM 4147 C C . ASP A 1 537 ? -15.501 -6.988 22.068 1.00 89.31 537 ASP A C 1
ATOM 4149 O O . ASP A 1 537 ? -16.627 -6.740 22.509 1.00 89.31 537 ASP A O 1
ATOM 4153 N N . ARG A 1 538 ? -14.668 -7.826 22.698 1.00 88.06 538 ARG A N 1
ATOM 4154 C CA . ARG A 1 538 ? -14.998 -8.443 23.992 1.00 88.06 538 ARG A CA 1
ATOM 4155 C C . ARG A 1 538 ? -15.134 -7.393 25.090 1.00 88.06 538 ARG A C 1
ATOM 4157 O O . ARG A 1 538 ? -16.144 -7.398 25.790 1.00 88.06 538 ARG A O 1
ATOM 4164 N N . LEU A 1 539 ? -14.164 -6.486 25.218 1.00 85.19 539 LEU A N 1
ATOM 4165 C CA . LEU A 1 539 ? -14.183 -5.422 26.227 1.00 85.19 539 LEU A CA 1
ATOM 4166 C C . LEU A 1 539 ? -15.389 -4.496 26.037 1.00 85.19 539 LEU A C 1
ATOM 4168 O O . LEU A 1 539 ? -16.098 -4.213 26.998 1.00 85.19 539 LEU A O 1
ATOM 4172 N N . LEU A 1 540 ? -15.686 -4.098 24.798 1.00 89.25 540 LEU A N 1
ATOM 4173 C CA . LEU A 1 540 ? -16.826 -3.237 24.484 1.00 89.25 540 LEU A CA 1
ATOM 4174 C C . LEU A 1 540 ? -18.167 -3.917 24.791 1.00 89.25 540 LEU A C 1
ATOM 4176 O O . LEU A 1 540 ? -19.055 -3.280 25.360 1.00 89.25 540 LEU A O 1
ATOM 4180 N N . LYS A 1 541 ? -18.318 -5.212 24.474 1.00 89.31 541 LYS A N 1
ATOM 4181 C CA . LYS A 1 541 ? -19.516 -5.988 24.846 1.00 89.31 541 LYS A CA 1
ATOM 4182 C C . LYS A 1 541 ? -19.698 -6.054 26.362 1.00 89.31 541 LYS A C 1
ATOM 4184 O O . LYS A 1 541 ? -20.811 -5.840 26.834 1.00 89.31 541 LYS A O 1
ATOM 4189 N N . ARG A 1 542 ? -18.619 -6.300 27.115 1.00 86.62 542 ARG A N 1
ATOM 4190 C CA . ARG A 1 542 ? -18.649 -6.368 28.587 1.00 86.62 542 ARG A CA 1
ATOM 4191 C C . ARG A 1 542 ? -18.953 -5.019 29.233 1.00 86.62 542 ARG A C 1
ATOM 4193 O O . ARG A 1 542 ? -19.821 -4.957 30.092 1.00 86.62 542 ARG A O 1
ATOM 4200 N N . LEU A 1 543 ? -18.329 -3.934 28.771 1.00 86.44 543 LEU A N 1
ATOM 4201 C CA . LEU A 1 543 ? -18.637 -2.581 29.250 1.00 86.44 543 LEU A CA 1
ATOM 4202 C C . LEU A 1 543 ? -20.083 -2.181 28.954 1.00 86.44 543 LEU A C 1
ATOM 4204 O O . LEU A 1 543 ? -20.748 -1.603 29.809 1.00 86.44 543 LEU A O 1
ATOM 4208 N N . THR A 1 544 ? -20.592 -2.516 27.765 1.00 88.00 544 THR A N 1
ATOM 4209 C CA . THR A 1 544 ? -21.989 -2.231 27.403 1.00 88.00 544 THR A CA 1
ATOM 4210 C C . THR A 1 544 ? -22.953 -3.014 28.297 1.00 88.00 544 THR A C 1
ATOM 4212 O O . THR A 1 544 ? -23.874 -2.422 28.852 1.00 88.00 544 THR A O 1
ATOM 4215 N N . ALA A 1 545 ? -22.699 -4.310 28.521 1.00 89.06 545 ALA A N 1
ATOM 4216 C CA . ALA A 1 545 ? -23.497 -5.130 29.434 1.00 89.06 545 ALA A CA 1
ATOM 4217 C C . ALA A 1 545 ? -23.463 -4.595 30.877 1.00 89.06 545 ALA A C 1
ATOM 4219 O O . ALA A 1 545 ? -24.509 -4.477 31.513 1.00 89.06 545 ALA A O 1
ATOM 4220 N N . ALA A 1 546 ? -22.286 -4.194 31.372 1.00 87.75 546 ALA A N 1
ATOM 4221 C CA . ALA A 1 546 ? -22.148 -3.565 32.682 1.00 87.75 546 ALA A CA 1
ATOM 4222 C C . ALA A 1 546 ? -22.945 -2.249 32.770 1.00 87.75 546 ALA A C 1
ATOM 4224 O O . ALA A 1 546 ? -23.638 -2.017 33.756 1.00 87.75 546 ALA A O 1
ATOM 4225 N N . CYS A 1 547 ? -22.921 -1.411 31.729 1.00 88.06 547 CYS A N 1
ATOM 4226 C CA . CYS A 1 547 ? -23.690 -0.164 31.689 1.00 88.06 547 CYS A CA 1
ATOM 4227 C C . CYS A 1 547 ? -25.205 -0.397 31.674 1.00 88.06 547 CYS A C 1
ATOM 4229 O O . CYS A 1 547 ? -25.949 0.338 32.334 1.00 88.06 547 CYS A O 1
ATOM 4231 N N . ASP A 1 548 ? -25.670 -1.424 30.964 1.00 88.62 548 ASP A N 1
ATOM 4232 C CA . ASP A 1 548 ? -27.084 -1.793 30.927 1.00 88.62 548 ASP A CA 1
ATOM 4233 C C . ASP A 1 548 ? -27.562 -2.301 32.295 1.00 88.62 548 ASP A C 1
ATOM 4235 O O . ASP A 1 548 ? -28.606 -1.864 32.786 1.00 88.62 548 ASP A O 1
ATOM 4239 N N . GLU A 1 549 ? -26.793 -3.176 32.951 1.00 88.75 549 GLU A N 1
ATOM 4240 C CA . GLU A 1 549 ? -27.118 -3.668 34.298 1.00 88.75 549 GLU A CA 1
ATOM 4241 C C . GLU A 1 549 ? -27.025 -2.553 35.354 1.00 88.75 549 GLU A C 1
ATOM 4243 O O . GLU A 1 549 ? -27.903 -2.458 36.213 1.00 88.75 549 GLU A O 1
ATOM 4248 N N . PHE A 1 550 ? -26.047 -1.643 35.255 1.00 88.12 550 PHE A N 1
ATOM 4249 C CA . PHE A 1 550 ? -25.958 -0.467 36.130 1.00 88.12 550 PHE A CA 1
ATOM 4250 C C . PHE A 1 550 ? -27.160 0.469 35.960 1.00 88.12 550 PHE A C 1
ATOM 4252 O O . PHE A 1 550 ? -27.722 0.960 36.940 1.00 88.12 550 PHE A O 1
ATOM 4259 N N . SER A 1 551 ? -27.602 0.686 34.719 1.00 88.19 551 SER A N 1
ATOM 4260 C CA . SER A 1 551 ? -28.780 1.509 34.426 1.00 88.19 551 SER A CA 1
ATOM 4261 C C . SER A 1 551 ? -30.058 0.882 34.990 1.00 88.19 551 SER A C 1
ATOM 4263 O O . SER A 1 551 ? -30.883 1.591 35.569 1.00 88.19 551 SER A O 1
ATOM 4265 N N . LYS A 1 552 ? -30.214 -0.447 34.882 1.00 88.88 552 LYS A N 1
ATOM 4266 C CA . LYS A 1 552 ? -31.318 -1.183 35.525 1.00 88.88 552 LYS A CA 1
ATOM 4267 C C . LYS A 1 552 ? -31.269 -1.033 37.042 1.00 88.88 552 LYS A C 1
ATOM 4269 O O . LYS A 1 552 ? -32.272 -0.640 37.631 1.00 88.88 552 LYS A O 1
ATOM 4274 N N . PHE A 1 553 ? -30.098 -1.246 37.645 1.00 90.94 553 PHE A N 1
ATOM 4275 C CA . PHE A 1 553 ? -29.884 -1.065 39.079 1.00 90.94 553 PHE A CA 1
ATOM 4276 C C . PHE A 1 553 ? -30.278 0.345 39.541 1.00 90.94 553 PHE A C 1
ATOM 4278 O O . PHE A 1 553 ? -31.075 0.472 40.466 1.00 90.94 553 PHE A O 1
ATOM 4285 N N . ARG A 1 554 ? -29.801 1.409 38.875 1.00 89.19 554 ARG A N 1
ATOM 4286 C CA . ARG A 1 554 ? -30.143 2.796 39.247 1.00 89.19 554 ARG A CA 1
ATOM 4287 C C . ARG A 1 554 ? -31.639 3.083 39.120 1.00 89.19 554 ARG A C 1
ATOM 4289 O O . ARG A 1 554 ? -32.193 3.756 39.987 1.00 89.19 554 ARG A O 1
ATOM 4296 N N . ASN A 1 555 ? -32.290 2.582 38.070 1.00 89.94 555 ASN A N 1
ATOM 4297 C CA . ASN A 1 555 ? -33.726 2.774 37.865 1.00 89.94 555 ASN A CA 1
ATOM 4298 C C . ASN A 1 555 ? -34.551 2.061 38.946 1.00 89.94 555 ASN A C 1
ATOM 4300 O O . ASN A 1 555 ? -35.412 2.685 39.569 1.00 89.94 555 ASN A O 1
ATOM 4304 N N . GLU A 1 556 ? -34.260 0.786 39.215 1.00 90.25 556 GLU A N 1
ATOM 4305 C CA . GLU A 1 556 ? -34.925 0.016 40.273 1.00 90.25 556 GLU A CA 1
ATOM 4306 C C . GLU A 1 556 ? -34.687 0.658 41.647 1.00 90.25 556 GLU A C 1
ATOM 4308 O O . GLU A 1 556 ? -35.641 0.920 42.382 1.00 90.25 556 GLU A O 1
ATOM 4313 N N . LEU A 1 557 ? -33.442 1.040 41.954 1.00 91.00 557 LEU A N 1
ATOM 4314 C CA . LEU A 1 557 ? -33.079 1.728 43.193 1.00 91.00 557 LEU A CA 1
ATOM 4315 C C . LEU A 1 557 ? -33.838 3.054 43.359 1.00 91.00 557 LEU A C 1
ATOM 4317 O O . LEU A 1 557 ? -34.375 3.320 44.430 1.00 91.00 557 LEU A O 1
ATOM 4321 N N . ALA A 1 558 ? -33.934 3.879 42.313 1.00 91.31 558 ALA A N 1
ATOM 4322 C CA . ALA A 1 558 ? -34.643 5.159 42.372 1.00 91.31 558 ALA A CA 1
ATOM 4323 C C . ALA A 1 558 ? -36.150 4.980 42.622 1.00 91.31 558 ALA A C 1
ATOM 4325 O O . ALA A 1 558 ? -36.740 5.693 43.447 1.00 91.31 558 ALA A O 1
ATOM 4326 N N . THR A 1 559 ? -36.776 4.010 41.945 1.00 92.44 559 THR A N 1
ATOM 4327 C CA . THR A 1 559 ? -38.195 3.686 42.164 1.00 92.44 559 THR A CA 1
ATOM 4328 C C . THR A 1 559 ? -38.441 3.178 43.585 1.00 92.44 559 THR A C 1
ATOM 4330 O O . THR A 1 559 ? -39.351 3.667 44.259 1.00 92.44 559 THR A O 1
ATOM 4333 N N . PHE A 1 560 ? -37.571 2.297 44.086 1.00 93.50 560 PHE A N 1
ATOM 4334 C CA . PHE A 1 560 ? -37.664 1.746 45.433 1.00 93.50 560 PHE A CA 1
ATOM 4335 C C . PHE A 1 560 ? -37.389 2.785 46.518 1.00 93.50 560 PHE A C 1
ATOM 4337 O O . PHE A 1 560 ? -38.144 2.852 47.477 1.00 93.50 560 PHE A O 1
ATOM 4344 N N . CYS A 1 561 ? -36.391 3.660 46.367 1.00 91.06 561 CYS A N 1
ATOM 4345 C CA . CYS A 1 561 ? -36.138 4.757 47.308 1.00 91.06 561 CYS A CA 1
ATOM 4346 C C . CYS A 1 561 ? -37.321 5.734 47.382 1.00 91.06 561 CYS A C 1
ATOM 4348 O O . CYS A 1 561 ? -37.691 6.187 48.467 1.00 91.06 561 CYS A O 1
ATOM 4350 N N . THR A 1 562 ? -37.962 6.024 46.244 1.00 92.38 562 THR A N 1
ATOM 4351 C CA . THR A 1 562 ? -39.171 6.863 46.208 1.00 92.38 562 THR A CA 1
ATOM 4352 C C . THR A 1 562 ? -40.329 6.202 46.952 1.00 92.38 562 THR A C 1
ATOM 4354 O O . THR A 1 562 ? -41.052 6.871 47.695 1.00 92.38 562 THR A O 1
ATOM 4357 N N . TRP A 1 563 ? -40.520 4.894 46.762 1.00 94.19 563 TRP A N 1
ATOM 4358 C CA . TRP A 1 563 ? -41.502 4.124 47.520 1.00 94.19 563 TRP A CA 1
ATOM 4359 C C . TRP A 1 563 ? -41.151 4.077 49.012 1.00 94.19 563 TRP A C 1
ATOM 4361 O O . TRP A 1 563 ? -42.001 4.392 49.838 1.00 94.19 563 TRP A O 1
ATOM 4371 N N . LEU A 1 564 ? -39.899 3.791 49.364 1.00 92.31 564 LEU A N 1
ATOM 4372 C CA . LEU A 1 564 ? -39.426 3.659 50.738 1.00 92.31 564 LEU A CA 1
ATOM 4373 C C . LEU A 1 564 ? -39.616 4.962 51.523 1.00 92.31 564 LEU A C 1
ATOM 4375 O O . LEU A 1 564 ? -40.125 4.925 52.640 1.00 92.31 564 LEU A O 1
ATOM 4379 N N . GLY A 1 565 ? -39.335 6.119 50.916 1.00 91.62 565 GLY A N 1
ATOM 4380 C CA . GLY A 1 565 ? -39.634 7.420 51.522 1.00 91.62 565 GLY A CA 1
ATOM 4381 C C . GLY A 1 565 ? -41.137 7.658 51.740 1.00 91.62 565 GLY A C 1
ATOM 4382 O O . GLY A 1 565 ? -41.546 8.169 52.785 1.00 91.62 565 GLY A O 1
ATOM 4383 N N . LYS A 1 566 ? -41.994 7.244 50.793 1.00 92.31 566 LYS A N 1
ATOM 4384 C CA . LYS A 1 566 ? -43.462 7.308 50.959 1.00 92.31 566 LYS A CA 1
ATOM 4385 C C . LYS A 1 566 ? -43.956 6.352 52.048 1.00 92.31 566 LYS A C 1
ATOM 4387 O O . LYS A 1 566 ? -44.827 6.728 52.835 1.00 92.31 566 LYS A O 1
ATOM 4392 N N . ALA A 1 567 ? -43.405 5.144 52.110 1.00 92.25 567 ALA A N 1
ATOM 4393 C CA . ALA A 1 567 ? -43.757 4.127 53.089 1.00 92.25 567 ALA A CA 1
ATOM 4394 C C . ALA A 1 567 ? -43.320 4.540 54.502 1.00 92.25 567 ALA A C 1
ATOM 4396 O O . ALA A 1 567 ? -44.115 4.434 55.431 1.00 92.25 567 ALA A O 1
ATOM 4397 N N . GLN A 1 568 ? -42.121 5.111 54.660 1.00 92.00 568 GLN A N 1
ATOM 4398 C CA . GLN A 1 568 ? -41.657 5.696 55.924 1.00 92.00 568 GLN A CA 1
ATOM 4399 C C . GLN A 1 568 ? -42.584 6.815 56.405 1.00 92.00 568 GLN A C 1
ATOM 4401 O O . GLN A 1 568 ? -43.025 6.793 57.551 1.00 92.00 568 GLN A O 1
ATOM 4406 N N . LYS A 1 569 ? -42.963 7.749 55.523 1.00 90.88 569 LYS A N 1
ATOM 4407 C CA . LYS A 1 569 ? -43.906 8.821 55.877 1.00 90.88 569 LYS A CA 1
ATOM 4408 C C . LYS A 1 569 ? -45.285 8.279 56.269 1.00 90.88 569 LYS A C 1
ATOM 4410 O O . LYS A 1 569 ? -45.873 8.729 57.247 1.00 90.88 569 LYS A O 1
ATOM 4415 N N . THR A 1 570 ? -45.780 7.281 55.537 1.00 88.94 570 THR A N 1
ATOM 4416 C CA . THR A 1 570 ? -47.050 6.611 55.853 1.00 88.94 570 THR A CA 1
ATOM 4417 C C . THR A 1 570 ? -46.977 5.919 57.212 1.00 88.94 570 THR A C 1
ATOM 4419 O O . THR A 1 570 ? -47.903 6.049 58.009 1.00 88.94 570 THR A O 1
ATOM 4422 N N . LEU A 1 571 ? -45.870 5.235 57.509 1.00 88.12 571 LEU A N 1
ATOM 4423 C CA . LEU A 1 571 ? -45.634 4.613 58.807 1.00 88.12 571 LEU A CA 1
ATOM 4424 C C . LEU A 1 571 ? -45.639 5.658 59.931 1.00 88.12 571 LEU A C 1
ATOM 4426 O O . LEU A 1 571 ? -46.334 5.460 60.921 1.00 88.12 571 LEU A O 1
ATOM 4430 N N . GLU A 1 572 ? -44.941 6.785 59.770 1.00 87.38 572 GLU A N 1
ATOM 4431 C CA . GLU A 1 572 ? -44.934 7.873 60.759 1.00 87.38 572 GLU A CA 1
ATOM 4432 C C . GLU A 1 572 ? -46.334 8.455 61.002 1.00 87.38 572 GLU A C 1
ATOM 4434 O O . GLU A 1 572 ? -46.730 8.687 62.147 1.00 87.38 572 GLU A O 1
ATOM 4439 N N . ASP A 1 573 ? -47.122 8.663 59.945 1.00 86.50 573 ASP A N 1
ATOM 4440 C CA . ASP A 1 573 ? -48.497 9.154 60.068 1.00 86.50 573 ASP A CA 1
ATOM 4441 C C . ASP A 1 573 ? -49.398 8.135 60.790 1.00 86.50 573 ASP A C 1
ATOM 4443 O O . ASP A 1 573 ? -50.240 8.508 61.618 1.00 86.50 573 ASP A O 1
ATOM 4447 N N . LYS A 1 574 ? -49.190 6.834 60.550 1.00 82.38 574 LYS A N 1
ATOM 4448 C CA . LYS A 1 574 ? -49.891 5.753 61.258 1.00 82.38 574 LYS A CA 1
ATOM 4449 C C . LYS A 1 574 ? -49.462 5.654 62.722 1.00 82.38 574 LYS A C 1
ATOM 4451 O O . LYS A 1 574 ? -50.333 5.556 63.589 1.00 82.38 574 LYS A O 1
ATOM 4456 N N . GLU A 1 575 ? -48.168 5.772 63.015 1.00 82.69 575 GLU A N 1
ATOM 4457 C CA . GLU A 1 575 ? -47.623 5.846 64.376 1.00 82.69 575 GLU A CA 1
ATOM 4458 C C . GLU A 1 575 ? -48.189 7.051 65.143 1.00 82.69 575 GLU A C 1
ATOM 4460 O O . GLU A 1 575 ? -48.535 6.923 66.315 1.00 82.69 575 GLU A O 1
ATOM 4465 N N . ARG A 1 576 ? -48.376 8.208 64.491 1.00 81.06 576 ARG A N 1
ATOM 4466 C CA . ARG A 1 576 ? -49.055 9.371 65.096 1.00 81.06 576 ARG A CA 1
ATOM 4467 C C . ARG A 1 576 ? -50.540 9.110 65.340 1.00 81.06 576 ARG A C 1
ATOM 4469 O O . ARG A 1 576 ? -51.080 9.512 66.374 1.00 81.06 576 ARG A O 1
ATOM 4476 N N . SER A 1 577 ? -51.209 8.421 64.414 1.00 73.50 577 SER A N 1
ATOM 4477 C CA . SER A 1 577 ? -52.648 8.134 64.497 1.00 73.50 577 SER A CA 1
ATOM 4478 C C . SER A 1 577 ? -53.038 7.191 65.643 1.00 73.50 577 SER A C 1
ATOM 4480 O O . SER A 1 577 ? -54.189 7.233 66.080 1.00 73.50 577 SER A O 1
ATOM 4482 N N . LEU A 1 578 ? -52.089 6.413 66.186 1.00 68.88 578 LEU A N 1
ATOM 4483 C CA . LEU A 1 578 ? -52.270 5.589 67.393 1.00 68.88 578 LEU A CA 1
ATOM 4484 C C . LEU A 1 578 ? -52.813 6.369 68.596 1.00 68.88 578 LEU A C 1
ATOM 4486 O O . LEU A 1 578 ? -53.463 5.787 69.459 1.00 68.88 578 LEU A O 1
ATOM 4490 N N . SER A 1 579 ? -52.548 7.676 68.663 1.00 68.25 579 SER A N 1
ATOM 4491 C CA . SER A 1 579 ? -53.053 8.546 69.732 1.00 68.25 579 SER A CA 1
ATOM 4492 C C . SER A 1 579 ? -54.587 8.666 69.749 1.00 68.25 579 SER A C 1
ATOM 4494 O O . SER A 1 579 ? -55.170 8.974 70.787 1.00 68.25 579 SER A O 1
ATOM 4496 N N . ASN A 1 580 ? -55.268 8.372 68.636 1.00 70.12 580 ASN A N 1
ATOM 4497 C CA . ASN A 1 580 ? -56.716 8.511 68.500 1.00 70.12 580 ASN A CA 1
ATOM 4498 C C . ASN A 1 580 ? -57.453 7.178 68.737 1.00 70.12 580 ASN A C 1
ATOM 4500 O O . ASN A 1 580 ? -57.778 6.448 67.798 1.00 70.12 580 ASN A O 1
ATOM 4504 N N . LEU A 1 581 ? -57.809 6.904 69.998 1.00 65.81 581 LEU A N 1
ATOM 4505 C CA . LEU A 1 581 ? -58.504 5.677 70.434 1.00 65.81 581 LEU A CA 1
ATOM 4506 C C . LEU A 1 581 ? -59.841 5.401 69.712 1.00 65.81 581 LEU A C 1
ATOM 4508 O O . LEU A 1 581 ? -60.256 4.251 69.587 1.00 65.81 581 LEU A O 1
ATOM 4512 N N . ASN A 1 582 ? -60.529 6.420 69.195 1.00 68.06 582 ASN A N 1
ATOM 4513 C CA . ASN A 1 582 ? -61.864 6.252 68.606 1.00 68.06 582 ASN A CA 1
ATOM 4514 C C . ASN A 1 582 ? -61.872 5.601 67.206 1.00 68.06 582 ASN A C 1
ATOM 4516 O O . ASN A 1 582 ? -62.942 5.228 66.733 1.00 68.06 582 ASN A O 1
ATOM 4520 N N . LYS A 1 583 ? -60.714 5.439 66.542 1.00 69.12 583 LYS A N 1
ATOM 4521 C CA . LYS A 1 583 ? -60.601 4.862 65.180 1.00 69.12 583 LYS A CA 1
ATOM 4522 C C . LYS A 1 583 ? -59.659 3.648 65.087 1.00 69.12 583 LYS A C 1
ATOM 4524 O O . LYS A 1 583 ? -59.160 3.327 64.007 1.00 69.12 583 LYS A O 1
ATOM 4529 N N . LEU A 1 584 ? -59.411 2.968 66.207 1.00 71.62 584 LEU A N 1
ATOM 4530 C CA . LEU A 1 584 ? -58.420 1.888 66.310 1.00 71.62 584 LEU A CA 1
ATOM 4531 C C . LEU A 1 584 ? -58.695 0.683 65.397 1.00 71.62 584 LEU A C 1
ATOM 4533 O O . LEU A 1 584 ? -57.754 0.189 64.788 1.00 71.62 584 LEU A O 1
ATOM 4537 N N . SER A 1 585 ? -59.948 0.240 65.235 1.00 71.00 585 SER A N 1
ATOM 4538 C CA . SER A 1 585 ? -60.274 -0.922 64.386 1.00 71.00 585 SER A CA 1
ATOM 4539 C C . SER A 1 585 ? -59.962 -0.676 62.907 1.00 71.00 585 SER A C 1
ATOM 4541 O O . SER A 1 585 ? -59.217 -1.438 62.305 1.00 71.00 585 SER A O 1
ATOM 4543 N N . SER A 1 586 ? -60.426 0.447 62.348 1.00 75.94 586 SER A N 1
ATOM 4544 C CA . SER A 1 586 ? -60.100 0.845 60.970 1.00 75.94 586 SER A CA 1
ATOM 4545 C C . SER A 1 586 ? -58.604 1.112 60.766 1.00 75.94 586 SER A C 1
ATOM 4547 O O . SER A 1 586 ? -58.072 0.903 59.678 1.00 75.94 586 SER A O 1
ATOM 4549 N N . SER A 1 587 ? -57.913 1.588 61.810 1.00 77.75 587 SER A N 1
ATOM 4550 C CA . SER A 1 587 ? -56.466 1.814 61.760 1.00 77.75 587 SER A CA 1
ATOM 4551 C C . SER A 1 587 ? -55.683 0.498 61.780 1.00 77.75 587 SER A C 1
ATOM 4553 O O . SER A 1 587 ? -54.678 0.384 61.082 1.00 77.75 587 SER A O 1
ATOM 4555 N N . ALA A 1 588 ? -56.159 -0.511 62.516 1.00 79.25 588 ALA A N 1
ATOM 4556 C CA . ALA A 1 588 ? -55.560 -1.841 62.562 1.00 79.25 588 ALA A CA 1
ATOM 4557 C C . ALA A 1 588 ? -55.645 -2.557 61.205 1.00 79.25 588 ALA A C 1
ATOM 4559 O O . ALA A 1 588 ? -54.618 -3.026 60.716 1.00 79.25 588 ALA A O 1
ATOM 4560 N N . ASP A 1 589 ? -56.816 -2.561 60.561 1.00 82.25 589 ASP A N 1
ATOM 4561 C CA . ASP A 1 589 ? -56.988 -3.182 59.238 1.00 82.25 589 ASP A CA 1
ATOM 4562 C C . ASP A 1 589 ? -56.106 -2.496 58.186 1.00 82.25 589 ASP A C 1
ATOM 4564 O O . ASP A 1 589 ? -55.337 -3.148 57.482 1.00 82.25 589 ASP A O 1
ATOM 4568 N N . SER A 1 590 ? -56.102 -1.159 58.169 1.00 85.69 590 SER A N 1
ATOM 4569 C CA . SER A 1 590 ? -55.253 -0.384 57.260 1.00 85.69 590 SER A CA 1
ATOM 4570 C C . SER A 1 590 ? -53.750 -0.550 57.543 1.00 85.69 590 SER A C 1
ATOM 4572 O O . SER A 1 590 ? -52.940 -0.463 56.623 1.00 85.69 590 SER A O 1
ATOM 4574 N N . THR A 1 591 ? -53.350 -0.802 58.794 1.00 85.19 591 THR A N 1
ATOM 4575 C CA . THR A 1 591 ? -51.944 -1.087 59.133 1.00 85.19 591 THR A CA 1
ATOM 4576 C C . THR A 1 591 ? -51.551 -2.500 58.712 1.00 85.19 591 THR A C 1
ATOM 4578 O O . THR A 1 591 ? -50.431 -2.706 58.255 1.00 85.19 591 THR A O 1
ATOM 4581 N N . ARG A 1 592 ? -52.468 -3.469 58.793 1.00 86.00 592 ARG A N 1
ATOM 4582 C CA . ARG A 1 592 ? -52.249 -4.831 58.293 1.00 86.00 592 ARG A CA 1
ATOM 4583 C C . ARG A 1 592 ? -52.100 -4.855 56.769 1.00 86.00 592 ARG A C 1
ATOM 4585 O O . ARG A 1 592 ? -51.206 -5.532 56.267 1.00 86.00 592 ARG A O 1
ATOM 4592 N N . GLU A 1 593 ? -52.926 -4.095 56.050 1.00 88.81 593 GLU A N 1
ATOM 4593 C CA . GLU A 1 593 ? -52.771 -3.885 54.602 1.00 88.81 593 GLU A CA 1
ATOM 4594 C C . GLU A 1 593 ? -51.421 -3.240 54.273 1.00 88.81 593 GLU A C 1
ATOM 4596 O O . GLU A 1 593 ? -50.711 -3.727 53.398 1.00 88.81 593 GLU A O 1
ATOM 4601 N N . PHE A 1 594 ? -51.015 -2.210 55.025 1.00 90.75 594 PHE A N 1
ATOM 4602 C CA . PHE A 1 594 ? -49.706 -1.573 54.859 1.00 90.75 594 PHE A CA 1
ATOM 4603 C C . PHE A 1 594 ? -48.538 -2.541 55.108 1.00 90.75 594 PHE A C 1
ATOM 4605 O O . PHE A 1 594 ? -47.609 -2.590 54.313 1.00 90.75 594 PHE A O 1
ATOM 4612 N N . VAL A 1 595 ? -48.582 -3.358 56.165 1.00 90.06 595 VAL A N 1
ATOM 4613 C CA . VAL A 1 595 ? -47.555 -4.387 56.415 1.00 90.06 595 VAL A CA 1
ATOM 4614 C C . VAL A 1 595 ? -47.504 -5.399 55.268 1.00 90.06 595 VAL A C 1
ATOM 4616 O O . VAL A 1 595 ? -46.416 -5.781 54.841 1.00 90.06 595 VAL A O 1
ATOM 4619 N N . SER A 1 596 ? -48.658 -5.803 54.731 1.00 90.50 596 SER A N 1
ATOM 4620 C CA . SER A 1 596 ? -48.713 -6.683 53.561 1.00 90.50 596 SER A CA 1
ATOM 4621 C C . SER A 1 596 ? -48.082 -6.040 52.320 1.00 90.50 596 SER A C 1
ATOM 4623 O O . SER A 1 596 ? -47.376 -6.730 51.586 1.00 90.50 596 SER A O 1
ATOM 4625 N N . ASP A 1 597 ? -48.300 -4.740 52.098 1.00 91.00 597 ASP A N 1
ATOM 4626 C CA . ASP A 1 597 ? -47.670 -3.975 51.011 1.00 91.00 597 ASP A CA 1
ATOM 4627 C C . ASP A 1 597 ? -46.146 -3.888 51.187 1.00 91.00 597 ASP A C 1
ATOM 4629 O O . ASP A 1 597 ? -45.391 -4.158 50.252 1.00 91.00 597 ASP A O 1
ATOM 4633 N N . VAL A 1 598 ? -45.671 -3.618 52.408 1.00 91.94 598 VAL A N 1
ATOM 4634 C CA . VAL A 1 598 ? -44.233 -3.602 52.726 1.00 91.94 598 VAL A CA 1
ATOM 4635 C C . VAL A 1 598 ? -43.594 -4.967 52.466 1.00 91.94 598 VAL A C 1
ATOM 4637 O O . VAL A 1 598 ? -42.511 -5.025 51.890 1.00 91.94 598 VAL A O 1
ATOM 4640 N N . ILE A 1 599 ? -44.264 -6.069 52.821 1.00 90.19 599 ILE A N 1
ATOM 4641 C CA . ILE A 1 599 ? -43.769 -7.428 52.550 1.00 90.19 599 ILE A CA 1
ATOM 4642 C C . ILE A 1 599 ? -43.721 -7.721 51.043 1.00 90.19 599 ILE A C 1
ATOM 4644 O O . ILE A 1 599 ? -42.789 -8.384 50.589 1.00 90.19 599 ILE A O 1
ATOM 4648 N N . ALA A 1 600 ? -44.677 -7.228 50.249 1.00 91.12 600 ALA A N 1
ATOM 4649 C CA . ALA A 1 600 ? -44.674 -7.435 48.798 1.00 91.12 600 ALA A CA 1
ATOM 4650 C C . ALA A 1 600 ? -43.418 -6.836 48.133 1.00 91.12 600 ALA A C 1
ATOM 4652 O O . ALA A 1 600 ? -42.777 -7.498 47.313 1.00 91.12 600 ALA A O 1
ATOM 4653 N N . HIS A 1 601 ? -42.993 -5.651 48.582 1.00 90.56 601 HIS A N 1
ATOM 4654 C CA . HIS A 1 601 ? -41.785 -4.970 48.100 1.00 90.56 601 HIS A CA 1
ATOM 4655 C C . HIS A 1 601 ? -40.467 -5.647 48.545 1.00 90.56 601 HIS A C 1
ATOM 4657 O O . HIS A 1 601 ? -39.375 -5.243 48.138 1.00 90.56 601 HIS A O 1
ATOM 4663 N N . GLN A 1 602 ? -40.526 -6.742 49.320 1.00 91.69 602 GLN A N 1
ATOM 4664 C CA . GLN A 1 602 ? -39.366 -7.612 49.554 1.00 91.69 602 GLN A CA 1
ATOM 4665 C C . GLN A 1 602 ? -38.815 -8.191 48.243 1.00 91.69 602 GLN A C 1
ATOM 4667 O O . GLN A 1 602 ? -37.612 -8.452 48.141 1.00 91.69 602 GLN A O 1
ATOM 4672 N N . ALA A 1 603 ? -39.686 -8.426 47.255 1.00 89.44 603 ALA A N 1
ATOM 4673 C CA . ALA A 1 603 ? -39.278 -8.889 45.936 1.00 89.44 603 ALA A CA 1
ATOM 4674 C C . ALA A 1 603 ? -38.415 -7.837 45.223 1.00 89.44 603 ALA A C 1
ATOM 4676 O O . ALA A 1 603 ? -37.345 -8.185 44.726 1.00 89.44 603 ALA A O 1
ATOM 4677 N N . ASP A 1 604 ? -38.811 -6.563 45.265 1.00 91.00 604 ASP A N 1
ATOM 4678 C CA . ASP A 1 604 ? -38.074 -5.452 44.646 1.00 91.00 604 ASP A CA 1
ATOM 4679 C C . ASP A 1 604 ? -36.670 -5.307 45.235 1.00 91.00 604 ASP A C 1
ATOM 4681 O O . ASP A 1 604 ? -35.692 -5.165 44.504 1.00 91.00 604 ASP A O 1
ATOM 4685 N N . LEU A 1 605 ? -36.527 -5.470 46.554 1.00 90.19 605 LEU A N 1
ATOM 4686 C CA . LEU A 1 605 ? -35.210 -5.472 47.194 1.00 90.19 605 LEU A CA 1
ATOM 4687 C C . LEU A 1 605 ? -34.314 -6.622 46.694 1.00 90.19 605 LEU A C 1
ATOM 4689 O O . LEU A 1 605 ? -33.102 -6.446 46.537 1.00 90.19 605 LEU A O 1
ATOM 4693 N N . ARG A 1 606 ? -34.885 -7.806 46.428 1.00 89.88 606 ARG A N 1
ATOM 4694 C CA . ARG A 1 606 ? -34.134 -8.931 45.841 1.00 89.88 606 ARG A CA 1
ATOM 4695 C C . ARG A 1 606 ? -33.735 -8.644 44.395 1.00 89.88 606 ARG A C 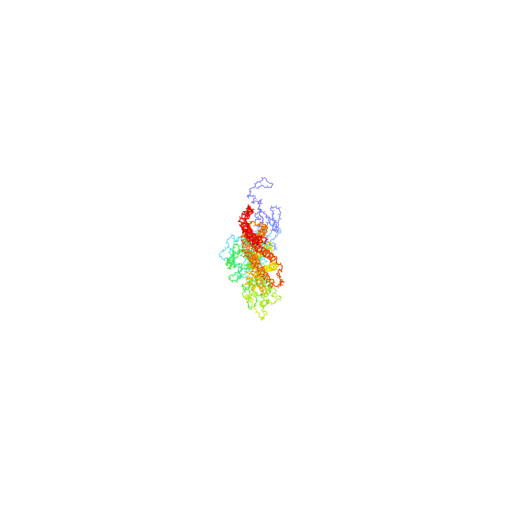1
ATOM 4697 O O . ARG A 1 606 ? -32.614 -8.994 44.035 1.00 89.88 606 ARG A O 1
ATOM 4704 N N . PHE A 1 607 ? -34.598 -7.997 43.608 1.00 90.75 607 PHE A N 1
ATOM 4705 C CA . PHE A 1 607 ? -34.273 -7.561 42.245 1.00 90.75 607 PHE A CA 1
ATOM 4706 C C . PHE A 1 607 ? -33.114 -6.560 42.237 1.00 90.75 607 PHE A C 1
ATOM 4708 O O . PHE A 1 607 ? -32.106 -6.833 41.588 1.00 90.75 607 PHE A O 1
ATOM 4715 N N . ILE A 1 608 ? -33.168 -5.526 43.082 1.00 91.06 608 ILE A N 1
ATOM 4716 C CA . ILE A 1 608 ? -32.084 -4.541 43.241 1.00 91.06 608 ILE A CA 1
ATOM 4717 C C . ILE A 1 608 ? -30.771 -5.224 43.637 1.00 91.06 608 ILE A C 1
ATOM 4719 O O . ILE A 1 608 ? -29.718 -4.957 43.058 1.00 91.06 608 ILE A O 1
ATOM 4723 N N . THR A 1 609 ? -30.827 -6.143 44.607 1.00 89.00 609 THR A N 1
ATOM 4724 C CA . THR A 1 609 ? -29.643 -6.893 45.058 1.00 89.00 609 THR A CA 1
ATOM 4725 C C . THR A 1 609 ? -29.071 -7.766 43.936 1.00 89.00 609 THR A C 1
ATOM 4727 O O . THR A 1 609 ? -27.855 -7.831 43.762 1.00 89.00 609 THR A O 1
ATOM 4730 N N . MET A 1 610 ? -29.930 -8.420 43.147 1.00 90.00 610 MET A N 1
ATOM 4731 C CA . MET A 1 610 ? -29.511 -9.210 41.987 1.00 90.00 610 MET A CA 1
ATOM 4732 C C . MET A 1 610 ? -28.90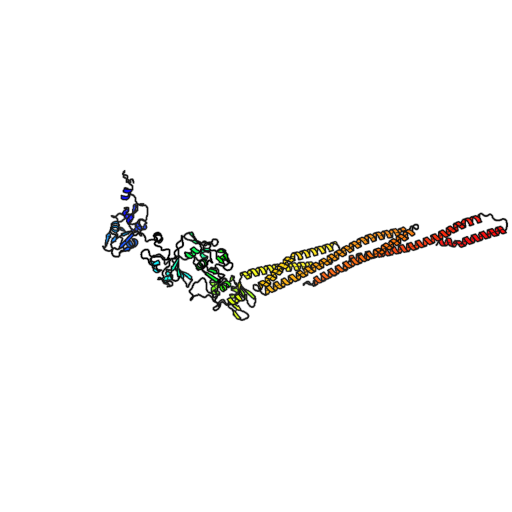4 -8.343 40.880 1.00 90.00 610 MET A C 1
ATOM 4734 O O . MET A 1 610 ? -27.886 -8.737 40.317 1.00 90.00 610 MET A O 1
ATOM 4738 N N . ALA A 1 611 ? -29.499 -7.190 40.565 1.00 88.75 611 ALA A N 1
ATOM 4739 C CA . ALA A 1 611 ? -28.998 -6.266 39.547 1.00 88.75 611 ALA A CA 1
ATOM 4740 C C . ALA A 1 611 ? -27.614 -5.714 39.926 1.00 88.75 611 ALA A C 1
ATOM 4742 O O . ALA A 1 611 ? -26.688 -5.741 39.116 1.00 88.75 611 ALA A O 1
ATOM 4743 N N . ALA A 1 612 ? -27.434 -5.317 41.189 1.00 88.12 612 ALA A N 1
ATOM 4744 C CA . ALA A 1 612 ? -26.138 -4.902 41.720 1.00 88.12 612 ALA A CA 1
ATOM 4745 C C . ALA A 1 612 ? -25.087 -6.022 41.647 1.00 88.12 612 ALA A C 1
ATOM 4747 O O . ALA A 1 612 ? -23.949 -5.784 41.247 1.00 88.12 612 ALA A O 1
ATOM 4748 N N . GLN A 1 613 ? -25.465 -7.256 42.000 1.00 88.12 613 GLN A N 1
ATOM 4749 C CA . GLN A 1 613 ? -24.559 -8.402 41.929 1.00 88.12 613 GLN A CA 1
ATOM 4750 C C . GLN A 1 613 ? -24.138 -8.705 40.485 1.00 88.12 613 GLN A C 1
ATOM 4752 O O . GLN A 1 613 ? -22.952 -8.890 40.227 1.00 88.12 613 GLN A O 1
ATOM 4757 N N . LYS A 1 614 ? -25.083 -8.682 39.536 1.00 88.75 614 LYS A N 1
ATOM 4758 C CA . LYS A 1 614 ? -24.788 -8.853 38.105 1.00 88.75 614 LYS A CA 1
ATOM 4759 C C . LYS A 1 614 ? -23.833 -7.787 37.578 1.00 88.75 614 LYS A C 1
ATOM 4761 O O . LYS A 1 614 ? -22.897 -8.131 36.867 1.00 88.75 614 LYS A O 1
ATOM 4766 N N . PHE A 1 615 ? -24.025 -6.523 37.957 1.00 88.25 615 PHE A N 1
ATOM 4767 C CA . PHE A 1 615 ? -23.098 -5.447 37.602 1.00 88.25 615 PHE A CA 1
ATOM 4768 C C . PHE A 1 615 ? -21.676 -5.720 38.118 1.00 88.25 615 PHE A C 1
ATOM 4770 O O . PHE A 1 615 ? -20.706 -5.597 37.372 1.00 88.25 615 PHE A O 1
ATOM 4777 N N . VAL A 1 616 ? -21.547 -6.143 39.379 1.00 85.06 616 VAL A N 1
ATOM 4778 C CA . VAL A 1 616 ? -20.249 -6.492 39.976 1.00 85.06 616 VAL A CA 1
ATOM 4779 C C . VAL A 1 616 ? -19.603 -7.681 39.262 1.00 85.06 616 VAL A C 1
ATOM 4781 O O . VAL A 1 616 ? -18.387 -7.687 39.067 1.00 85.06 616 VAL A O 1
ATOM 4784 N N . ASP A 1 617 ? -20.382 -8.684 38.868 1.00 86.94 617 ASP A N 1
ATOM 4785 C CA . ASP A 1 617 ? -19.856 -9.859 38.173 1.00 86.94 617 ASP A CA 1
ATOM 4786 C C . ASP A 1 617 ? -19.416 -9.523 36.737 1.00 86.94 617 ASP A C 1
ATOM 4788 O O . ASP A 1 617 ? -18.307 -9.893 36.353 1.00 86.94 617 ASP A O 1
ATOM 4792 N N . GLU A 1 618 ? -20.174 -8.710 35.991 1.00 86.00 618 GLU A N 1
ATOM 4793 C CA . GLU A 1 618 ? -19.737 -8.196 34.679 1.00 86.00 618 GLU A CA 1
ATOM 4794 C C . GLU A 1 618 ? -18.495 -7.293 34.791 1.00 86.00 618 GLU A C 1
ATOM 4796 O O . GLU A 1 618 ? -17.590 -7.374 33.959 1.00 86.00 618 GLU A O 1
ATOM 4801 N N . SER A 1 619 ? -18.390 -6.481 35.850 1.00 84.00 619 SER A N 1
ATOM 4802 C CA . SER A 1 619 ? -17.196 -5.671 36.134 1.00 84.00 619 SER A CA 1
ATOM 4803 C C . SER A 1 619 ? -15.953 -6.539 36.393 1.00 84.00 619 SER A C 1
ATOM 4805 O O . SER A 1 619 ? -14.871 -6.272 35.860 1.00 84.00 619 SER A O 1
ATOM 4807 N N . LYS A 1 620 ? -16.098 -7.648 37.134 1.00 83.62 620 LYS A N 1
ATOM 4808 C CA . LYS A 1 620 ? -15.013 -8.630 37.321 1.00 83.62 620 LYS A CA 1
ATOM 4809 C C . LYS A 1 620 ? -14.642 -9.342 36.025 1.00 83.62 620 LYS A C 1
ATOM 4811 O O . LYS A 1 620 ? -13.457 -9.567 35.776 1.00 83.62 620 LYS A O 1
ATOM 4816 N N . GLU A 1 621 ? -15.622 -9.718 35.207 1.00 83.44 621 GLU A N 1
ATOM 4817 C CA . GLU A 1 621 ? -15.368 -10.353 33.910 1.00 83.44 621 GLU A CA 1
ATOM 4818 C C . GLU A 1 621 ? -14.663 -9.398 32.934 1.00 83.44 621 GLU A C 1
ATOM 4820 O O . GLU A 1 621 ? -13.747 -9.818 32.217 1.00 83.44 621 GLU A O 1
ATOM 4825 N N . TYR A 1 622 ? -15.011 -8.105 32.953 1.00 83.19 622 TYR A N 1
ATOM 4826 C CA . TYR A 1 622 ? -14.272 -7.060 32.242 1.00 83.19 622 TYR A CA 1
ATOM 4827 C C . TYR A 1 622 ? -12.822 -6.969 32.732 1.00 83.19 622 TYR A C 1
ATOM 4829 O O . TYR A 1 622 ? -11.900 -7.053 31.920 1.00 83.19 622 TYR A O 1
ATOM 4837 N N . LEU A 1 623 ? -12.599 -6.887 34.049 1.00 79.12 623 LEU A N 1
ATOM 4838 C CA . LEU A 1 623 ? -11.252 -6.848 34.629 1.00 79.12 623 LEU A CA 1
ATOM 4839 C C . LEU A 1 623 ? -10.433 -8.096 34.301 1.00 79.12 623 LEU A C 1
ATOM 4841 O O . LEU A 1 623 ? -9.249 -7.992 33.998 1.00 79.12 623 LEU A O 1
ATOM 4845 N N . THR A 1 624 ? -11.052 -9.274 34.316 1.00 81.19 624 THR A N 1
ATOM 4846 C CA . THR A 1 624 ? -10.393 -10.529 33.926 1.00 81.19 624 THR A CA 1
ATOM 4847 C C . THR A 1 624 ? -9.986 -10.473 32.457 1.00 81.19 624 THR A C 1
ATOM 4849 O O . THR A 1 624 ? -8.839 -10.759 32.126 1.00 81.19 624 THR A O 1
ATOM 4852 N N . SER A 1 625 ? -10.881 -10.003 31.583 1.00 78.00 625 SER A N 1
ATOM 4853 C CA . SER A 1 625 ? -10.603 -9.833 30.152 1.00 78.00 625 SER A CA 1
ATOM 4854 C C . SER A 1 625 ? -9.479 -8.821 29.888 1.00 78.00 625 SER A C 1
ATOM 4856 O O . SER A 1 625 ? -8.653 -9.036 28.998 1.00 78.00 625 SER A O 1
ATOM 4858 N N . LEU A 1 626 ? -9.422 -7.741 30.673 1.00 76.38 626 LEU A N 1
ATOM 4859 C CA . LEU A 1 626 ? -8.385 -6.712 30.605 1.00 76.38 626 LEU A CA 1
ATOM 4860 C C . LEU A 1 626 ? -7.037 -7.225 31.139 1.00 76.38 626 LEU A C 1
ATOM 4862 O O . LEU A 1 626 ? -5.999 -7.023 30.511 1.00 76.38 626 LEU A O 1
ATOM 4866 N N . ASN A 1 627 ? -7.035 -7.946 32.260 1.00 76.50 627 ASN A N 1
ATOM 4867 C CA . ASN A 1 627 ? -5.828 -8.520 32.857 1.00 76.50 627 ASN A CA 1
ATOM 4868 C C . ASN A 1 627 ? -5.251 -9.667 32.009 1.00 76.50 627 ASN A C 1
ATOM 4870 O O . ASN A 1 627 ? -4.032 -9.772 31.853 1.00 76.50 627 ASN A O 1
ATOM 4874 N N . GLU A 1 628 ? -6.096 -10.489 31.383 1.00 76.62 628 GLU A N 1
ATOM 4875 C CA . GLU A 1 628 ? -5.665 -11.440 30.350 1.00 76.62 628 GLU A CA 1
ATOM 4876 C C . GLU A 1 628 ? -4.964 -10.728 29.188 1.00 76.62 628 GLU A C 1
ATOM 4878 O O . GLU A 1 628 ? -3.937 -11.194 28.698 1.00 76.62 628 GLU A O 1
ATOM 4883 N N . PHE A 1 629 ? -5.484 -9.577 28.754 1.00 70.44 629 PHE A N 1
ATOM 4884 C CA . PHE A 1 629 ? -4.859 -8.802 27.688 1.00 70.44 629 PHE A CA 1
ATOM 4885 C C . PHE A 1 629 ? -3.502 -8.227 28.124 1.00 70.44 629 PHE A C 1
ATOM 4887 O O . PHE A 1 629 ? -2.499 -8.461 27.443 1.00 70.44 629 PHE A O 1
ATOM 4894 N N . ARG A 1 630 ? -3.437 -7.599 29.307 1.00 70.44 630 ARG A N 1
ATOM 4895 C CA . ARG A 1 630 ? -2.207 -7.054 29.926 1.00 70.44 630 ARG A CA 1
ATOM 4896 C C . ARG A 1 630 ? -1.109 -8.102 30.124 1.00 70.44 630 ARG A C 1
ATOM 4898 O O . ARG A 1 630 ? 0.074 -7.789 29.997 1.00 70.44 630 ARG A O 1
ATOM 4905 N N . THR A 1 631 ? -1.487 -9.351 30.389 1.00 68.12 631 THR A N 1
ATOM 4906 C CA . THR A 1 631 ? -0.548 -10.478 30.533 1.00 68.12 631 THR A CA 1
ATOM 4907 C C . THR A 1 631 ? -0.186 -11.153 29.206 1.00 68.12 631 THR A C 1
ATOM 4909 O O . THR A 1 631 ? 0.874 -11.776 29.117 1.00 68.12 631 THR A O 1
ATOM 4912 N N . SER A 1 632 ? -1.028 -11.012 28.174 1.00 67.38 632 SER A N 1
ATOM 4913 C CA . SER A 1 632 ? -0.770 -11.507 26.813 1.00 67.38 632 SER A CA 1
ATOM 4914 C C . SER A 1 632 ? 0.139 -10.599 25.977 1.00 67.38 632 SER A C 1
ATOM 4916 O O . SER A 1 632 ? 0.672 -11.042 24.956 1.00 67.38 632 SER A O 1
ATOM 4918 N N . LEU A 1 633 ? 0.331 -9.349 26.406 1.00 64.56 633 LEU A N 1
ATOM 4919 C CA . LEU A 1 633 ? 1.249 -8.402 25.780 1.00 64.56 633 LEU A CA 1
ATOM 4920 C C . LEU A 1 633 ? 2.715 -8.852 25.941 1.00 64.56 633 LEU A C 1
ATOM 4922 O O . LEU A 1 633 ? 3.083 -9.394 26.988 1.00 64.56 633 LEU A O 1
ATOM 4926 N N . PRO A 1 634 ? 3.585 -8.600 24.941 1.00 56.66 634 PRO A N 1
ATOM 4927 C CA . PRO A 1 634 ? 5.014 -8.925 25.023 1.00 56.66 634 PRO A CA 1
ATOM 4928 C C . PRO A 1 634 ? 5.701 -8.276 26.232 1.00 56.66 634 PRO A C 1
ATOM 4930 O O . PRO A 1 634 ? 6.622 -8.847 26.815 1.00 56.66 634 PRO A O 1
ATOM 4933 N N . GLN A 1 635 ? 5.222 -7.096 26.628 1.00 56.12 635 GLN A N 1
ATOM 4934 C CA . GLN A 1 635 ? 5.603 -6.398 27.844 1.00 56.12 635 GLN A CA 1
ATOM 4935 C C . GLN A 1 635 ? 4.494 -6.632 28.876 1.00 56.12 635 GLN A C 1
ATOM 4937 O O . GLN A 1 635 ? 3.473 -5.954 28.862 1.00 56.12 635 GLN A O 1
ATOM 4942 N N . ARG A 1 636 ? 4.662 -7.654 29.725 1.00 55.66 636 ARG A N 1
ATOM 4943 C CA . ARG A 1 636 ? 3.672 -8.020 30.751 1.00 55.66 636 ARG A CA 1
ATOM 4944 C C . ARG A 1 636 ? 3.446 -6.845 31.696 1.00 55.66 636 ARG A C 1
ATOM 4946 O O . ARG A 1 636 ? 4.308 -6.540 32.521 1.00 55.66 636 ARG A O 1
ATOM 4953 N N . LEU A 1 637 ? 2.291 -6.205 31.580 1.00 60.12 637 LEU A N 1
ATOM 4954 C CA . LEU A 1 637 ? 1.902 -5.115 32.462 1.00 60.12 637 LEU A CA 1
ATOM 4955 C C . LEU A 1 637 ? 1.330 -5.674 33.777 1.00 60.12 637 LEU A C 1
ATOM 4957 O O . LEU A 1 637 ? 0.723 -6.750 33.774 1.00 60.12 637 LEU A O 1
ATOM 4961 N N . PRO A 1 638 ? 1.524 -4.975 34.911 1.00 57.62 638 PRO A N 1
ATOM 4962 C CA . PRO A 1 638 ? 1.047 -5.432 36.211 1.00 57.62 638 PRO A CA 1
ATOM 4963 C C . PRO A 1 638 ? -0.484 -5.533 36.249 1.00 57.62 638 PRO A C 1
ATOM 4965 O O . PRO A 1 638 ? -1.194 -4.769 35.582 1.00 57.62 638 PRO A O 1
ATOM 4968 N N . HIS A 1 639 ? -0.957 -6.508 37.030 1.00 56.44 639 HIS A N 1
ATOM 4969 C CA . HIS A 1 639 ? -2.365 -6.835 37.246 1.00 56.44 639 HIS A CA 1
ATOM 4970 C C . HIS A 1 639 ? -3.092 -5.664 37.916 1.00 56.44 639 HIS A C 1
ATOM 4972 O O . HIS A 1 639 ? -2.611 -5.137 38.918 1.00 56.44 639 HIS A O 1
ATOM 4978 N N . ILE A 1 640 ? -4.253 -5.277 37.387 1.00 64.31 640 ILE A N 1
ATOM 4979 C CA . ILE A 1 640 ? -5.103 -4.255 38.003 1.00 64.31 640 ILE A CA 1
ATOM 4980 C C . ILE A 1 640 ?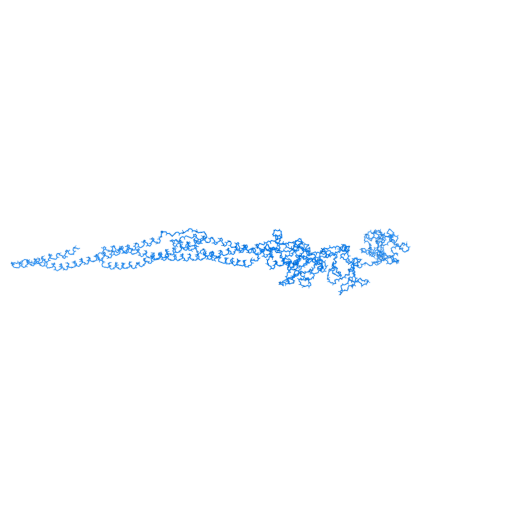 -6.015 -4.953 39.014 1.00 64.31 640 ILE A C 1
ATOM 4982 O O . ILE A 1 640 ? -6.753 -5.878 38.661 1.00 64.31 640 ILE A O 1
ATOM 4986 N N . GLU A 1 641 ? -5.910 -4.568 40.285 1.00 57.91 641 GLU A N 1
ATOM 4987 C CA . GLU A 1 641 ? -6.748 -5.116 41.352 1.00 57.91 641 GLU A CA 1
ATOM 4988 C C . GLU A 1 641 ? -8.183 -4.568 41.271 1.00 57.91 641 GLU A C 1
ATOM 4990 O O . GLU A 1 641 ? -8.384 -3.405 40.912 1.00 57.91 641 GLU A O 1
ATOM 4995 N N . PRO A 1 642 ? -9.200 -5.388 41.596 1.00 61.72 642 PRO A N 1
ATOM 4996 C CA . PRO A 1 642 ? -10.574 -4.915 41.678 1.00 61.72 642 PRO A CA 1
ATOM 4997 C C . PRO A 1 642 ? -10.715 -3.884 42.802 1.00 61.72 642 PRO A C 1
ATOM 4999 O O . PRO A 1 642 ? -10.146 -4.053 43.882 1.00 61.72 642 PRO A O 1
ATOM 5002 N N . SER A 1 643 ? -11.518 -2.843 42.567 1.00 60.00 643 SER A N 1
ATOM 5003 C CA . SER A 1 643 ? -11.807 -1.837 43.590 1.00 60.00 643 SER A CA 1
ATOM 5004 C C . SER A 1 643 ? -12.424 -2.510 44.822 1.00 60.00 643 SER A C 1
ATOM 5006 O O . SER A 1 643 ? -13.476 -3.157 44.740 1.00 60.00 643 SER A O 1
ATOM 5008 N N . GLN A 1 644 ? -11.740 -2.426 45.967 1.00 53.84 644 GLN A N 1
ATOM 5009 C CA . GLN A 1 644 ? -12.177 -3.114 47.186 1.00 53.84 644 GLN A CA 1
ATOM 5010 C C . GLN A 1 644 ? -13.430 -2.470 47.798 1.00 53.84 644 GLN A C 1
ATOM 5012 O O . GLN A 1 644 ? -14.246 -3.184 48.392 1.00 53.84 644 GLN A O 1
ATOM 5017 N N . ASP A 1 645 ? -13.633 -1.170 47.568 1.00 58.19 645 ASP A N 1
ATOM 5018 C CA . ASP A 1 645 ? -14.684 -0.356 48.182 1.00 58.19 645 ASP A CA 1
ATOM 5019 C C . ASP A 1 645 ? -15.728 0.078 47.136 1.00 58.19 645 ASP A C 1
ATOM 5021 O O . ASP A 1 645 ? -15.647 1.142 46.528 1.00 58.19 645 ASP A O 1
ATOM 5025 N N . SER A 1 646 ? -16.689 -0.809 46.863 1.00 74.25 646 SER A N 1
ATOM 5026 C CA . SER A 1 646 ? -17.731 -0.587 45.851 1.00 74.25 646 SER A CA 1
ATOM 5027 C C . SER A 1 646 ? -18.867 0.262 46.422 1.00 74.25 646 SER A C 1
ATOM 5029 O O . SER A 1 646 ? -19.576 -0.156 47.344 1.00 74.25 646 SER A O 1
ATOM 5031 N N . VAL A 1 647 ? -19.070 1.437 45.834 1.00 77.25 647 VAL A N 1
ATOM 5032 C CA . VAL A 1 647 ? -20.179 2.361 46.090 1.00 77.25 647 VAL A CA 1
ATOM 5033 C C . VAL A 1 647 ? -21.517 1.660 45.863 1.00 77.25 647 VAL A C 1
ATOM 5035 O O . VAL A 1 647 ? -22.413 1.778 46.699 1.00 77.25 647 VAL A O 1
ATOM 5038 N N . VAL A 1 648 ? -21.633 0.845 44.807 1.00 82.75 648 VAL A N 1
ATOM 5039 C CA . VAL A 1 648 ? -22.858 0.076 44.505 1.00 82.75 648 VAL A CA 1
ATOM 5040 C C . VAL A 1 648 ? -23.213 -0.890 45.639 1.00 82.75 648 VAL A C 1
ATOM 5042 O O . VAL A 1 648 ? -24.371 -0.962 46.060 1.00 82.75 648 VAL A O 1
ATOM 5045 N N . ARG A 1 649 ? -22.224 -1.608 46.196 1.00 83.25 649 ARG A N 1
ATOM 5046 C CA . ARG A 1 649 ? -22.455 -2.482 47.363 1.00 83.25 649 ARG A CA 1
ATOM 5047 C C . ARG A 1 649 ? -22.890 -1.680 48.589 1.00 83.25 649 ARG A C 1
ATOM 5049 O O . ARG A 1 649 ? -23.802 -2.111 49.295 1.00 83.25 649 ARG A O 1
ATOM 5056 N N . ASN A 1 650 ? -22.281 -0.521 48.825 1.00 85.81 650 ASN A N 1
ATOM 5057 C CA . ASN A 1 650 ? -22.624 0.343 49.954 1.00 85.81 650 ASN A CA 1
ATOM 5058 C C . ASN A 1 650 ? -24.054 0.912 49.834 1.00 85.81 650 ASN A C 1
ATOM 5060 O O . ASN A 1 650 ? -24.791 0.899 50.823 1.00 85.81 650 ASN A O 1
ATOM 5064 N N . GLU A 1 651 ? -24.494 1.316 48.635 1.00 85.81 651 GLU A N 1
ATOM 5065 C CA . GLU A 1 651 ? -25.876 1.760 48.380 1.00 85.81 651 GLU A CA 1
ATOM 5066 C C . GLU A 1 651 ? -26.897 0.636 48.647 1.00 85.81 651 GLU A C 1
ATOM 5068 O O . GLU A 1 651 ? -27.884 0.850 49.358 1.00 85.81 651 GLU A O 1
ATOM 5073 N N . VAL A 1 652 ? -26.643 -0.586 48.157 1.00 90.19 652 VAL A N 1
ATOM 5074 C CA . VAL A 1 652 ? -27.523 -1.747 48.405 1.00 90.19 652 VAL A CA 1
ATOM 5075 C C . VAL A 1 652 ? -27.620 -2.068 49.893 1.00 90.19 652 VAL A C 1
ATOM 5077 O O . VAL A 1 652 ? -28.715 -2.332 50.400 1.00 90.19 652 VAL A O 1
ATOM 5080 N N . LEU A 1 653 ? -26.496 -2.040 50.616 1.00 88.69 653 LEU A N 1
ATOM 5081 C CA . LEU A 1 653 ? -26.470 -2.291 52.058 1.00 88.69 653 LEU A CA 1
ATOM 5082 C C . LEU A 1 653 ? -27.271 -1.236 52.828 1.00 88.69 653 LEU A C 1
ATOM 5084 O O . LEU A 1 653 ? -28.050 -1.598 53.715 1.00 88.69 653 LEU A O 1
ATOM 5088 N N . ALA A 1 654 ? -27.136 0.041 52.461 1.00 90.25 654 ALA A N 1
ATOM 5089 C CA . ALA A 1 654 ? -27.884 1.134 53.075 1.00 90.25 654 ALA A CA 1
ATOM 5090 C C . ALA A 1 654 ? -29.398 0.984 52.857 1.00 90.25 654 ALA A C 1
ATOM 5092 O O . ALA A 1 654 ? -30.169 1.038 53.818 1.00 90.25 654 ALA A O 1
ATOM 5093 N N . VAL A 1 655 ? -29.832 0.720 51.621 1.00 91.25 655 VAL A N 1
ATOM 5094 C CA . VAL A 1 655 ? -31.255 0.529 51.289 1.00 91.25 655 VAL A CA 1
ATOM 5095 C C . VAL A 1 655 ? -31.827 -0.725 51.955 1.00 91.25 655 VAL A C 1
ATOM 5097 O O . VAL A 1 655 ? -32.926 -0.694 52.511 1.00 91.25 655 VAL A O 1
ATOM 5100 N N . THR A 1 656 ? -31.056 -1.813 51.995 1.00 91.75 656 THR A N 1
ATOM 5101 C CA . THR A 1 656 ? -31.437 -3.045 52.701 1.00 91.75 656 THR A CA 1
ATOM 5102 C C . THR A 1 656 ? -31.641 -2.798 54.196 1.00 91.75 656 THR A C 1
ATOM 5104 O O . THR A 1 656 ? -32.586 -3.326 54.789 1.00 91.75 656 THR A O 1
ATOM 5107 N N . ALA A 1 657 ? -30.771 -2.001 54.823 1.00 91.94 657 ALA A N 1
ATOM 5108 C CA . ALA A 1 657 ? -30.894 -1.647 56.232 1.00 91.94 657 ALA A CA 1
ATOM 5109 C C . ALA A 1 657 ? -32.149 -0.799 56.495 1.00 91.94 657 ALA A C 1
ATOM 5111 O O . ALA A 1 657 ? -32.910 -1.117 57.409 1.00 91.94 657 ALA A O 1
ATOM 5112 N N . GLN A 1 658 ? -32.409 0.212 55.659 1.00 91.31 658 GLN A N 1
ATOM 5113 C CA . GLN A 1 658 ? -33.600 1.062 55.773 1.00 91.31 658 GLN A CA 1
ATOM 5114 C C . GLN A 1 658 ? -34.905 0.274 55.592 1.00 91.31 658 GLN A C 1
ATOM 5116 O O . GLN A 1 658 ? -35.860 0.485 56.338 1.00 91.31 658 GLN A O 1
ATOM 5121 N N . TYR A 1 659 ? -34.948 -0.672 54.648 1.00 93.44 659 TYR A N 1
ATOM 5122 C CA . TYR A 1 659 ? -36.109 -1.546 54.459 1.00 93.44 659 TYR A CA 1
ATOM 5123 C C . TYR A 1 659 ? -36.346 -2.465 55.667 1.00 93.44 659 TYR A C 1
ATOM 5125 O O . TYR A 1 659 ? -37.483 -2.621 56.111 1.00 93.44 659 TYR A O 1
ATOM 5133 N N . ARG A 1 660 ? -35.286 -3.064 56.234 1.00 91.94 660 ARG A N 1
ATOM 5134 C CA . ARG A 1 660 ? -35.428 -3.900 57.441 1.00 91.94 660 ARG A CA 1
ATOM 5135 C C . ARG A 1 660 ? -35.932 -3.100 58.637 1.00 91.94 660 ARG A C 1
ATOM 5137 O O . ARG A 1 660 ? -36.754 -3.623 59.386 1.00 91.94 660 ARG A O 1
ATOM 5144 N N . ASP A 1 661 ? -35.459 -1.866 58.809 1.00 92.69 661 ASP A N 1
ATOM 5145 C CA . ASP A 1 661 ? -35.956 -0.971 59.858 1.00 92.69 661 ASP A CA 1
ATOM 5146 C C . ASP A 1 661 ? -37.448 -0.667 59.665 1.00 92.69 661 ASP A C 1
ATOM 5148 O O . ASP A 1 661 ? -38.244 -0.876 60.582 1.00 92.69 661 ASP A O 1
ATOM 5152 N N . LEU A 1 662 ? -37.849 -0.294 58.444 1.00 92.56 662 LEU A N 1
ATOM 5153 C CA . LEU A 1 662 ? -39.250 -0.054 58.090 1.00 92.56 662 LEU A CA 1
ATOM 5154 C C . LEU A 1 662 ? -40.129 -1.275 58.397 1.00 92.56 662 LEU A C 1
ATOM 5156 O O . LEU A 1 662 ? -41.165 -1.139 59.045 1.00 92.56 662 LEU A O 1
ATOM 5160 N N . LEU A 1 663 ? -39.711 -2.469 57.968 1.00 92.25 663 LEU A N 1
ATOM 5161 C CA . LEU A 1 663 ? -40.450 -3.712 58.192 1.00 92.25 663 LEU A CA 1
ATOM 5162 C C . LEU A 1 663 ? -40.559 -4.053 59.686 1.00 92.25 663 LEU A C 1
ATOM 5164 O O . LEU A 1 663 ? -41.623 -4.461 60.152 1.00 92.25 663 LEU A O 1
ATOM 5168 N N . SER A 1 664 ? -39.475 -3.878 60.446 1.00 91.62 664 SER A N 1
ATOM 5169 C CA . SER A 1 664 ? -39.454 -4.089 61.898 1.00 91.62 664 SER A CA 1
ATOM 5170 C C . SER A 1 664 ? -40.434 -3.154 62.608 1.00 91.62 664 SER A C 1
ATOM 5172 O O . SER A 1 664 ? -41.289 -3.603 63.376 1.00 91.62 664 SER A O 1
ATOM 5174 N N . ARG A 1 665 ? -40.373 -1.855 62.294 1.00 91.50 665 ARG A N 1
ATOM 5175 C CA . ARG A 1 665 ? -41.257 -0.845 62.885 1.00 91.50 665 ARG A CA 1
ATOM 5176 C C . ARG A 1 665 ? -42.716 -1.041 62.481 1.00 91.50 665 ARG A C 1
ATOM 5178 O O . ARG A 1 665 ? -43.590 -0.923 63.335 1.00 91.50 665 ARG A O 1
ATOM 5185 N N . ALA A 1 666 ? -42.990 -1.396 61.226 1.00 90.38 666 ALA A N 1
ATOM 5186 C CA . ALA A 1 666 ? -44.345 -1.663 60.747 1.00 90.38 666 ALA A CA 1
ATOM 5187 C C . ALA A 1 666 ? -44.975 -2.889 61.433 1.00 90.38 666 ALA A C 1
ATOM 5189 O O . ALA A 1 666 ? -46.120 -2.817 61.885 1.00 90.38 666 ALA A O 1
ATOM 5190 N N . ASN A 1 667 ? -44.221 -3.984 61.588 1.00 89.94 667 ASN A N 1
ATOM 5191 C CA . ASN A 1 667 ? -44.679 -5.152 62.349 1.00 89.94 667 ASN A CA 1
ATOM 5192 C C . ASN A 1 667 ? -44.896 -4.805 63.827 1.00 89.94 667 ASN A C 1
ATOM 5194 O O . ASN A 1 667 ? -45.960 -5.087 64.373 1.00 89.94 667 ASN A O 1
ATOM 5198 N N . GLY A 1 668 ? -43.948 -4.096 64.450 1.00 88.69 668 GLY A N 1
ATOM 5199 C CA . GLY A 1 668 ? -44.088 -3.634 65.832 1.00 88.69 668 GLY A CA 1
ATOM 5200 C C . GLY A 1 668 ? -45.300 -2.718 66.041 1.00 88.69 668 GLY A C 1
ATOM 5201 O O . GLY A 1 668 ? -45.974 -2.800 67.068 1.00 88.69 668 GLY A O 1
ATOM 5202 N N . LEU A 1 669 ? -45.627 -1.869 65.062 1.00 86.81 669 LEU A N 1
ATOM 5203 C CA . LEU A 1 669 ? -46.832 -1.043 65.071 1.00 86.81 669 LEU A CA 1
ATOM 5204 C C . LEU A 1 669 ? -48.106 -1.893 64.983 1.00 86.81 669 LEU A C 1
ATOM 5206 O O . LEU A 1 669 ? -49.035 -1.668 65.760 1.00 86.81 669 LEU A O 1
ATOM 5210 N N . SER A 1 670 ? -48.148 -2.868 64.071 1.00 87.44 670 SER A N 1
ATOM 5211 C CA . SER A 1 670 ? -49.273 -3.801 63.927 1.00 87.44 670 SER A CA 1
ATOM 5212 C C . SER A 1 670 ? -49.518 -4.592 65.217 1.00 87.44 670 SER A C 1
ATOM 5214 O O . SER A 1 670 ? -50.655 -4.676 65.690 1.00 87.44 670 SER A O 1
ATOM 5216 N N . ASP A 1 671 ? -48.455 -5.090 65.851 1.00 86.62 671 ASP A N 1
ATOM 5217 C CA . ASP A 1 671 ? -48.546 -5.826 67.114 1.00 86.62 671 ASP A CA 1
ATOM 5218 C C . ASP A 1 671 ? -49.075 -4.933 68.241 1.00 86.62 671 ASP A C 1
ATOM 5220 O O . ASP A 1 671 ? -50.003 -5.317 68.959 1.00 86.62 671 ASP A O 1
ATOM 5224 N N . ARG A 1 672 ? -48.573 -3.696 68.350 1.00 85.00 672 ARG A N 1
ATOM 5225 C CA . ARG A 1 672 ? -49.065 -2.713 69.330 1.00 85.00 672 ARG A CA 1
ATOM 5226 C C . ARG A 1 672 ? -50.525 -2.331 69.092 1.00 85.00 672 ARG A C 1
ATOM 5228 O O . ARG A 1 672 ? -51.275 -2.226 70.061 1.00 85.00 672 ARG A O 1
ATOM 5235 N N . LEU A 1 673 ? -50.941 -2.138 67.839 1.00 83.06 673 LEU A N 1
ATOM 5236 C CA . LEU A 1 673 ? -52.332 -1.841 67.483 1.00 83.06 673 LEU A CA 1
ATOM 5237 C C . LEU A 1 673 ? -53.262 -2.993 67.845 1.00 83.06 673 LEU A C 1
ATOM 5239 O O . LEU A 1 673 ? -54.336 -2.756 68.394 1.00 83.06 673 LEU A O 1
ATOM 5243 N N . SER A 1 674 ? -52.843 -4.230 67.579 1.00 82.44 674 SER A N 1
ATOM 5244 C CA . SER A 1 674 ? -53.625 -5.416 67.922 1.00 82.44 674 SER A CA 1
ATOM 5245 C C . SER A 1 674 ? -53.779 -5.563 69.443 1.00 82.44 674 SER A C 1
ATOM 5247 O O . SER A 1 674 ? -54.895 -5.747 69.933 1.00 82.44 674 SER A O 1
ATOM 5249 N N . GLY A 1 675 ? -52.697 -5.351 70.203 1.00 83.25 675 GLY A N 1
ATOM 5250 C CA . GLY A 1 675 ? -52.712 -5.362 71.666 1.00 83.25 675 GLY A CA 1
ATOM 5251 C C . GLY A 1 675 ? -53.579 -4.260 72.284 1.00 83.25 675 GLY A C 1
ATOM 5252 O O . GLY A 1 675 ? -54.388 -4.535 73.169 1.00 83.25 675 GLY A O 1
ATOM 5253 N N . VAL A 1 676 ? -53.457 -3.013 71.809 1.00 82.56 676 VAL A N 1
ATOM 5254 C CA . VAL A 1 676 ? -54.293 -1.889 72.279 1.00 82.56 676 VAL A CA 1
ATOM 5255 C C . VAL A 1 676 ? -55.754 -2.084 71.870 1.00 82.56 676 VAL A C 1
ATOM 5257 O O . VAL A 1 676 ? -56.648 -1.818 72.669 1.00 82.56 676 VAL A O 1
ATOM 5260 N N . GLY A 1 677 ? -56.013 -2.589 70.661 1.00 79.94 677 GLY A N 1
ATOM 5261 C CA . GLY A 1 677 ? -57.359 -2.909 70.187 1.00 79.94 677 GLY A CA 1
ATOM 5262 C C . GLY A 1 677 ? -58.036 -4.009 71.009 1.00 79.94 677 GLY A C 1
ATOM 5263 O O . GLY A 1 677 ? -59.227 -3.899 71.300 1.00 79.94 677 GLY A O 1
ATOM 5264 N N . GLY A 1 678 ? -57.280 -5.028 71.434 1.00 81.81 678 GLY A N 1
ATOM 5265 C CA . GLY A 1 678 ? -57.746 -6.065 72.359 1.00 81.81 678 GLY A CA 1
ATOM 5266 C C . GLY A 1 678 ? -58.171 -5.479 73.704 1.00 81.81 678 GLY A C 1
ATOM 5267 O O . GLY A 1 678 ? -59.332 -5.613 74.087 1.00 81.81 678 GLY A O 1
ATOM 5268 N N . ARG A 1 679 ? -57.279 -4.717 74.353 1.00 83.00 679 ARG A N 1
ATOM 5269 C CA . ARG A 1 679 ? -57.582 -4.052 75.635 1.00 83.00 679 ARG A CA 1
ATOM 5270 C C . ARG A 1 679 ? -58.734 -3.057 75.533 1.00 83.00 679 ARG A C 1
ATOM 5272 O O . ARG A 1 679 ? -59.562 -2.982 76.430 1.00 83.00 679 ARG A O 1
ATOM 5279 N N . GLN A 1 680 ? -58.831 -2.299 74.439 1.00 82.19 680 GLN A N 1
ATOM 5280 C CA . GLN A 1 680 ? -59.951 -1.380 74.227 1.00 82.19 680 GLN A CA 1
ATOM 5281 C C . GLN A 1 680 ? -61.284 -2.132 74.125 1.00 82.19 680 GLN A C 1
ATOM 5283 O O . GLN A 1 680 ? -62.298 -1.638 74.619 1.00 82.19 680 GLN A O 1
ATOM 5288 N N . ARG A 1 681 ? -61.301 -3.297 73.466 1.00 82.12 681 ARG A N 1
ATOM 5289 C CA . ARG A 1 681 ? -62.497 -4.138 73.361 1.00 82.12 681 ARG A CA 1
ATOM 5290 C C . ARG A 1 681 ? -62.889 -4.690 74.727 1.00 82.12 681 ARG A C 1
ATOM 5292 O O . ARG A 1 681 ? -64.040 -4.537 75.105 1.00 82.12 681 ARG A O 1
ATOM 5299 N N . GLU A 1 682 ? -61.931 -5.218 75.485 1.00 84.88 682 GLU A N 1
ATOM 5300 C CA . GLU A 1 682 ? -62.146 -5.694 76.860 1.00 84.88 682 GLU A CA 1
ATOM 5301 C C . GLU A 1 682 ? -62.685 -4.581 77.772 1.00 84.88 682 GLU A C 1
ATOM 5303 O O . GLU A 1 682 ? -63.692 -4.776 78.449 1.00 84.88 682 GLU A O 1
ATOM 5308 N N . TYR A 1 683 ? -62.086 -3.387 77.716 1.00 84.44 683 TYR A N 1
ATOM 5309 C CA . TYR A 1 683 ? -62.548 -2.207 78.449 1.00 84.44 683 TYR A CA 1
ATOM 5310 C C . TYR A 1 683 ? -63.961 -1.777 78.033 1.00 84.44 683 TYR A C 1
ATOM 5312 O O . TYR A 1 683 ? -64.791 -1.465 78.885 1.00 84.44 683 TYR A O 1
ATOM 5320 N N . ARG A 1 684 ? -64.269 -1.770 76.728 1.00 84.56 684 ARG A N 1
ATOM 5321 C CA . ARG A 1 684 ? -65.607 -1.428 76.222 1.00 84.56 684 ARG A CA 1
ATOM 5322 C C . ARG A 1 684 ? -66.647 -2.457 76.660 1.00 84.56 684 ARG A C 1
ATOM 5324 O O . ARG A 1 684 ? -67.698 -2.058 77.143 1.00 84.56 684 ARG A O 1
ATOM 5331 N N . ASP A 1 685 ? -66.331 -3.745 76.574 1.00 86.44 685 ASP A N 1
ATOM 5332 C CA . ASP A 1 685 ? -67.210 -4.827 77.021 1.00 86.44 685 ASP A CA 1
ATOM 5333 C C . ASP A 1 685 ? -67.446 -4.761 78.540 1.00 86.44 685 ASP A C 1
ATOM 5335 O O . ASP A 1 685 ? -68.569 -4.970 79.004 1.00 86.44 685 ASP A O 1
ATOM 5339 N N . ALA A 1 686 ? -66.409 -4.450 79.328 1.00 87.81 686 ALA A N 1
ATOM 5340 C CA . ALA A 1 686 ? -66.519 -4.243 80.772 1.00 87.81 686 ALA A CA 1
ATOM 5341 C C . ALA A 1 686 ? -67.378 -3.012 81.106 1.00 87.81 686 ALA A C 1
ATOM 5343 O O . ALA A 1 686 ? -68.284 -3.102 81.937 1.00 87.81 686 ALA A O 1
ATOM 5344 N N . LEU A 1 687 ? -67.157 -1.887 80.416 1.00 87.19 687 LEU A N 1
ATOM 5345 C CA . LEU A 1 687 ? -67.974 -0.681 80.549 1.00 87.19 687 LEU A CA 1
ATOM 5346 C C . LEU A 1 687 ? -69.432 -0.917 80.166 1.00 87.19 687 LEU A C 1
ATOM 5348 O O . LEU A 1 687 ? -70.316 -0.435 80.866 1.00 87.19 687 LEU A O 1
ATOM 5352 N N . ASP A 1 688 ? -69.701 -1.622 79.070 1.00 87.81 688 ASP A N 1
ATOM 5353 C CA . ASP A 1 688 ? -71.063 -1.879 78.605 1.00 87.81 688 ASP A CA 1
ATOM 5354 C C . ASP A 1 688 ? -71.802 -2.809 79.574 1.00 87.81 688 ASP A C 1
ATOM 5356 O O . ASP A 1 688 ? -72.955 -2.537 79.911 1.00 87.81 688 ASP A O 1
ATOM 5360 N N . LYS A 1 689 ? -71.124 -3.828 80.125 1.00 88.19 689 LYS A N 1
ATOM 5361 C CA . LYS A 1 689 ? -71.658 -4.662 81.218 1.00 88.19 689 LYS A CA 1
ATOM 5362 C C . LYS A 1 689 ? -71.945 -3.842 82.478 1.00 88.19 689 LYS A C 1
ATOM 5364 O O . LYS A 1 689 ? -73.030 -3.963 83.043 1.00 88.19 689 LYS A O 1
ATOM 5369 N N . ALA A 1 690 ? -71.011 -2.986 82.898 1.00 87.19 690 ALA A N 1
ATOM 5370 C CA . ALA A 1 690 ? -71.184 -2.125 84.067 1.00 87.19 690 ALA A CA 1
ATOM 5371 C C . ALA A 1 690 ? -72.315 -1.102 83.864 1.00 87.19 690 ALA A C 1
ATOM 5373 O O . ALA A 1 690 ? -73.130 -0.902 84.759 1.00 87.19 690 ALA A O 1
ATOM 5374 N N . ARG A 1 691 ? -72.417 -0.492 82.676 1.00 87.62 691 ARG A N 1
ATOM 5375 C CA . ARG A 1 691 ? -73.499 0.435 82.302 1.00 87.62 691 ARG A CA 1
ATOM 5376 C C . ARG A 1 691 ? -74.853 -0.255 82.244 1.00 87.62 691 ARG A C 1
ATOM 5378 O O . ARG A 1 691 ? -75.826 0.316 82.726 1.00 87.62 691 ARG A O 1
ATOM 5385 N N . ALA A 1 692 ? -74.927 -1.450 81.659 1.00 88.88 692 ALA A N 1
ATOM 5386 C CA . ALA A 1 692 ? -76.156 -2.235 81.610 1.00 88.88 692 ALA A CA 1
ATOM 5387 C C . ALA A 1 692 ? -76.638 -2.574 83.026 1.00 88.88 692 ALA A C 1
ATOM 5389 O O . ALA A 1 692 ? -77.792 -2.314 83.354 1.00 88.88 692 ALA A O 1
ATOM 5390 N N . TRP A 1 693 ? -75.731 -3.045 83.887 1.00 88.94 693 TRP A N 1
ATOM 5391 C CA . TRP A 1 693 ? -76.052 -3.324 85.282 1.00 88.94 693 TRP A CA 1
ATOM 5392 C C . TRP A 1 693 ? -76.460 -2.062 86.055 1.00 88.94 693 TRP A C 1
ATOM 5394 O O . TRP A 1 693 ? -77.497 -2.074 86.711 1.00 88.94 693 TRP A O 1
ATOM 5404 N N . LEU A 1 694 ? -75.716 -0.954 85.939 1.00 86.25 694 LEU A N 1
ATOM 5405 C CA . LEU A 1 694 ? -76.065 0.317 86.590 1.00 86.25 694 LEU A CA 1
ATOM 5406 C C . LEU A 1 694 ? -77.451 0.812 86.163 1.00 86.25 694 LEU A C 1
ATOM 5408 O O . LEU A 1 694 ? -78.231 1.236 87.010 1.00 86.25 694 LEU A O 1
ATOM 5412 N N . ARG A 1 695 ? -77.795 0.685 84.875 1.00 88.44 695 ARG A N 1
ATOM 5413 C CA . ARG A 1 695 ? -79.112 1.061 84.342 1.00 88.44 695 ARG A CA 1
ATOM 5414 C C . ARG A 1 695 ? -80.260 0.267 84.977 1.00 88.44 695 ARG A C 1
ATOM 5416 O O . ARG A 1 695 ? -81.359 0.800 85.101 1.00 88.44 695 ARG A O 1
ATOM 5423 N N . GLU A 1 696 ? -80.026 -0.983 85.375 1.00 86.19 696 GLU A N 1
ATOM 5424 C CA . GLU A 1 696 ? -81.012 -1.829 86.066 1.00 86.19 696 GLU A CA 1
ATOM 5425 C C . GLU A 1 696 ? -80.990 -1.652 87.594 1.00 86.19 696 GLU A C 1
ATOM 5427 O O . GLU A 1 696 ? -82.036 -1.698 88.248 1.00 86.19 696 GLU A O 1
ATOM 5432 N N . ALA A 1 697 ? -79.808 -1.448 88.177 1.00 85.19 697 ALA A N 1
ATOM 5433 C CA . ALA A 1 697 ? -79.595 -1.358 89.618 1.00 85.19 697 ALA A CA 1
ATOM 5434 C C . ALA A 1 697 ? -79.983 0.012 90.198 1.00 85.19 697 ALA A C 1
ATOM 5436 O O . ALA A 1 697 ? -80.544 0.068 91.292 1.00 85.19 697 ALA A O 1
ATOM 5437 N N . GLU A 1 698 ? -79.747 1.108 89.470 1.00 84.88 698 GLU A N 1
ATOM 5438 C CA . GLU A 1 698 ? -80.050 2.477 89.914 1.00 84.88 698 GLU A CA 1
ATOM 5439 C C . GLU A 1 698 ? -81.556 2.698 90.183 1.00 84.88 698 GLU A C 1
ATOM 5441 O O . GLU A 1 698 ? -81.900 3.165 91.274 1.00 84.88 698 GLU A O 1
ATOM 5446 N N . PRO A 1 699 ? -82.496 2.284 89.306 1.00 86.19 699 PRO A N 1
ATOM 5447 C CA . PRO A 1 699 ? -83.926 2.376 89.601 1.00 86.19 699 PRO A CA 1
ATOM 5448 C C . PRO A 1 699 ? -84.353 1.500 90.786 1.00 86.19 699 PRO A C 1
ATOM 5450 O O . PRO A 1 699 ? -85.204 1.909 91.577 1.00 86.19 699 PRO A O 1
ATOM 5453 N N . ARG A 1 700 ? -83.765 0.300 90.933 1.00 82.62 700 ARG A N 1
ATOM 5454 C CA . ARG A 1 700 ? -84.048 -0.616 92.055 1.00 82.62 700 ARG A CA 1
ATOM 5455 C C . ARG A 1 700 ? -83.593 -0.015 93.386 1.00 82.62 700 ARG A C 1
ATOM 5457 O O . ARG A 1 700 ? -84.342 -0.077 94.358 1.00 82.62 700 ARG A O 1
ATOM 5464 N N . ALA A 1 701 ? -82.409 0.595 93.417 1.00 81.56 701 ALA A N 1
ATOM 5465 C CA . ALA A 1 701 ? -81.886 1.287 94.590 1.00 81.56 701 ALA A CA 1
ATOM 5466 C C . ALA A 1 701 ? -82.727 2.519 94.946 1.00 81.56 701 ALA A C 1
ATOM 5468 O O . ALA A 1 701 ? -83.144 2.656 96.095 1.00 81.56 701 ALA A O 1
ATOM 5469 N N . ASN A 1 702 ? -83.064 3.358 93.959 1.00 82.81 702 ASN A N 1
ATOM 5470 C CA . ASN A 1 702 ? -83.928 4.523 94.168 1.00 82.81 702 ASN A CA 1
ATOM 5471 C C . ASN A 1 702 ? -85.310 4.128 94.698 1.00 82.81 702 ASN A C 1
ATOM 5473 O O . ASN A 1 702 ? -85.828 4.788 95.595 1.00 82.81 702 ASN A O 1
ATOM 5477 N N . LYS A 1 703 ? -85.881 3.018 94.210 1.00 81.62 703 LYS A N 1
ATOM 5478 C CA . LYS A 1 703 ? -87.150 2.491 94.719 1.00 81.62 703 LYS A CA 1
ATOM 5479 C C . LYS A 1 703 ? -87.059 2.143 96.208 1.00 81.62 703 LYS A C 1
ATOM 5481 O O . LYS A 1 703 ? -87.864 2.655 96.977 1.00 81.62 703 LYS A O 1
ATOM 5486 N N . VAL A 1 704 ? -86.055 1.363 96.619 1.00 80.50 704 VAL A N 1
ATOM 5487 C CA . VAL A 1 704 ? -85.853 0.963 98.028 1.00 80.50 704 VAL A CA 1
ATOM 5488 C C . VAL A 1 704 ? -85.557 2.165 98.936 1.00 80.50 704 VAL A C 1
ATOM 5490 O O . VAL A 1 704 ? -86.024 2.190 100.068 1.00 80.50 704 VAL A O 1
ATOM 5493 N N . LEU A 1 705 ? -84.830 3.178 98.451 1.00 75.56 705 LEU A N 1
ATOM 5494 C CA . LEU A 1 705 ? -84.549 4.408 99.208 1.00 75.56 705 LEU A CA 1
ATOM 5495 C C . LEU A 1 705 ? -85.774 5.326 99.358 1.00 75.56 705 LEU A C 1
ATOM 5497 O O . LEU A 1 705 ? -85.877 6.048 100.345 1.00 75.56 705 LEU A O 1
ATOM 5501 N N . SER A 1 706 ? -86.684 5.321 98.380 1.00 77.00 706 SER A N 1
ATOM 5502 C CA . SER A 1 706 ? -87.907 6.138 98.394 1.00 77.00 706 SER A CA 1
ATOM 5503 C C . SER A 1 706 ? -89.076 5.509 99.161 1.00 77.00 706 SER A C 1
ATOM 5505 O O . SER A 1 706 ? -90.060 6.193 99.444 1.00 77.00 706 SER A O 1
ATOM 5507 N N . GLU A 1 707 ? -88.995 4.214 99.485 1.00 77.12 707 GLU A N 1
ATOM 5508 C CA . GLU A 1 707 ? -90.027 3.509 100.245 1.00 77.12 707 GLU A CA 1
ATOM 5509 C C . GLU A 1 707 ? -90.019 3.970 101.723 1.00 77.12 707 GLU A C 1
ATOM 5511 O O . GLU A 1 707 ? -88.988 3.879 102.391 1.00 77.12 707 GLU A O 1
ATOM 5516 N N . PRO A 1 708 ? -91.148 4.468 102.272 1.00 67.50 708 PRO A N 1
ATOM 5517 C CA . PRO A 1 708 ? -91.231 4.862 103.677 1.00 67.50 708 PRO A CA 1
ATOM 5518 C C . PRO A 1 708 ? -91.116 3.642 104.607 1.00 67.50 708 PRO A C 1
ATOM 5520 O O . PRO A 1 708 ? -91.586 2.545 104.287 1.00 67.50 708 PRO A O 1
ATOM 5523 N N . VAL A 1 709 ? -90.500 3.835 105.779 1.00 69.31 709 VAL A N 1
ATOM 5524 C CA . VAL A 1 709 ? -90.290 2.769 106.774 1.00 69.31 709 VAL A CA 1
ATOM 5525 C C . VAL A 1 709 ? -91.642 2.262 107.288 1.00 69.31 709 VAL A C 1
ATOM 5527 O O . VAL A 1 709 ? -92.468 3.051 107.750 1.00 69.31 709 VAL A O 1
ATOM 5530 N N . GLY A 1 710 ? -91.875 0.950 107.190 1.00 70.50 710 GLY A N 1
ATOM 5531 C CA . GLY A 1 710 ? -93.122 0.317 107.630 1.00 70.50 710 GLY A CA 1
ATOM 5532 C C . GLY A 1 710 ? -93.375 0.459 109.138 1.00 70.50 710 GLY A C 1
ATOM 5533 O O . GLY A 1 710 ? -92.444 0.479 109.938 1.00 70.50 710 GLY A O 1
ATOM 5534 N N . ALA A 1 711 ? -94.646 0.546 109.545 1.00 62.47 711 ALA A N 1
ATOM 5535 C CA . ALA A 1 711 ? -95.039 0.707 110.953 1.00 62.47 711 ALA A CA 1
ATOM 5536 C C . ALA A 1 711 ? -95.015 -0.611 111.762 1.00 62.47 711 ALA A C 1
ATOM 5538 O O . ALA A 1 711 ? -95.047 -0.576 112.991 1.00 62.47 711 ALA A O 1
ATOM 5539 N N . GLU A 1 712 ? -94.954 -1.771 111.094 1.00 68.12 712 GLU A N 1
ATOM 5540 C CA . GLU A 1 712 ? -94.960 -3.092 111.734 1.00 68.12 712 GLU A CA 1
ATOM 5541 C C . GLU A 1 712 ? -93.564 -3.745 111.741 1.00 68.12 712 GLU A C 1
ATOM 5543 O O . GLU A 1 712 ? -92.906 -3.769 110.694 1.00 68.12 712 GLU A O 1
ATOM 5548 N N . PRO A 1 713 ? -93.131 -4.382 112.852 1.00 72.94 713 PRO A N 1
ATOM 5549 C CA . PRO A 1 713 ? -91.796 -4.983 112.976 1.00 72.94 713 PRO A CA 1
ATOM 5550 C C . PRO A 1 713 ? -91.432 -5.962 111.850 1.00 72.94 713 PRO A C 1
ATOM 5552 O O . PRO A 1 713 ? -90.303 -5.949 111.368 1.00 72.94 713 PRO A O 1
ATOM 5555 N N . LYS A 1 714 ? -92.398 -6.765 111.380 1.00 74.75 714 LYS A N 1
ATOM 5556 C CA . LYS A 1 714 ? -92.197 -7.729 110.282 1.00 74.75 714 LYS A CA 1
ATOM 5557 C C . LYS A 1 714 ? -91.924 -7.043 108.939 1.00 74.75 714 LYS A C 1
ATOM 5559 O O . LYS A 1 714 ? -91.062 -7.483 108.187 1.00 74.75 714 LYS A O 1
ATOM 5564 N N . THR A 1 715 ? -92.616 -5.939 108.653 1.00 75.69 715 THR A N 1
ATOM 5565 C CA . THR A 1 715 ? -92.428 -5.174 107.406 1.00 75.69 715 THR A CA 1
ATOM 5566 C C . THR A 1 715 ? -91.076 -4.460 107.367 1.00 75.69 715 THR A C 1
ATOM 5568 O O . THR A 1 715 ? -90.431 -4.426 106.321 1.00 75.69 715 THR A O 1
ATOM 5571 N N . VAL A 1 716 ? -90.599 -3.975 108.519 1.00 76.25 716 VAL A N 1
ATOM 5572 C CA . VAL A 1 716 ? -89.255 -3.394 108.667 1.00 76.25 716 VAL A CA 1
ATOM 5573 C C . VAL A 1 716 ? -88.175 -4.461 108.487 1.00 76.25 716 VAL A C 1
ATOM 5575 O O . VAL A 1 716 ? -87.168 -4.206 107.831 1.00 76.25 716 VAL A O 1
ATOM 5578 N N . GLU A 1 717 ? -88.381 -5.671 109.015 1.00 77.69 717 GLU A N 1
ATOM 5579 C CA . GLU A 1 717 ? -87.453 -6.795 108.842 1.00 77.69 717 GLU A CA 1
ATOM 5580 C C . GLU A 1 717 ? -87.352 -7.240 107.370 1.00 77.69 717 GLU A C 1
ATOM 5582 O O . GLU A 1 717 ? -86.253 -7.472 106.864 1.00 77.69 717 GLU A O 1
ATOM 5587 N N . GLU A 1 718 ? -88.469 -7.265 106.634 1.00 79.38 718 GLU A N 1
ATOM 5588 C CA . GLU A 1 718 ? -88.482 -7.518 105.187 1.00 79.38 718 GLU A CA 1
ATOM 5589 C C . GLU A 1 718 ? -87.819 -6.397 104.370 1.00 79.38 718 GLU A C 1
ATOM 5591 O O . GLU A 1 718 ? -87.049 -6.688 103.450 1.00 79.38 718 GLU A O 1
ATOM 5596 N N . GLN A 1 719 ? -88.079 -5.124 104.695 1.00 78.06 719 GLN A N 1
ATOM 5597 C CA . GLN A 1 719 ? -87.418 -3.971 104.062 1.00 78.06 719 GLN A CA 1
ATOM 5598 C C . GLN A 1 719 ? -85.903 -3.990 104.319 1.00 78.06 719 GLN A C 1
ATOM 5600 O O . GLN A 1 719 ? -85.114 -3.802 103.391 1.00 78.06 719 GLN A O 1
ATOM 5605 N N . LEU A 1 720 ? -85.482 -4.305 105.548 1.00 79.19 720 LEU A N 1
ATOM 5606 C CA . LEU A 1 720 ? -84.077 -4.455 105.919 1.00 79.19 720 LEU A CA 1
ATOM 5607 C C . LEU A 1 720 ? -83.420 -5.625 105.181 1.00 79.19 720 LEU A C 1
ATOM 5609 O O . LEU A 1 720 ? -82.293 -5.487 104.713 1.00 79.19 720 LEU A O 1
ATOM 5613 N N . ASN A 1 721 ? -84.105 -6.763 105.048 1.00 82.38 721 ASN A N 1
ATOM 5614 C CA . ASN A 1 721 ? -83.590 -7.904 104.295 1.00 82.38 721 ASN A CA 1
ATOM 5615 C C . ASN A 1 721 ? -83.446 -7.574 102.805 1.00 82.38 721 ASN A C 1
ATOM 5617 O O . ASN A 1 721 ? -82.399 -7.870 102.239 1.00 82.38 721 ASN A O 1
ATOM 5621 N N . LYS A 1 722 ? -84.414 -6.874 102.195 1.00 81.06 722 LYS A N 1
ATOM 5622 C CA . LYS A 1 722 ? -84.315 -6.383 100.805 1.00 81.06 722 LYS A CA 1
ATOM 5623 C C . LYS A 1 722 ? -83.156 -5.399 100.615 1.00 81.06 722 LYS A C 1
ATOM 5625 O O . LYS A 1 722 ? -82.394 -5.525 99.655 1.00 81.06 722 LYS A O 1
ATOM 5630 N N . ALA A 1 723 ? -82.978 -4.456 101.540 1.00 80.56 723 ALA A N 1
ATOM 5631 C CA . ALA A 1 723 ? -81.860 -3.515 101.519 1.00 80.56 723 ALA A CA 1
ATOM 5632 C C . ALA A 1 723 ? -80.508 -4.223 101.719 1.00 80.56 723 ALA A C 1
ATOM 5634 O O . ALA A 1 723 ? -79.553 -3.923 101.010 1.00 80.56 723 ALA A O 1
ATOM 5635 N N . LYS A 1 724 ? -80.429 -5.215 102.618 1.00 83.12 724 LYS A N 1
ATOM 5636 C CA . LYS A 1 724 ? -79.234 -6.054 102.811 1.00 83.12 724 LYS A CA 1
ATOM 5637 C C . LYS A 1 724 ? -78.914 -6.887 101.574 1.00 83.12 724 LYS A C 1
ATOM 5639 O O . LYS A 1 724 ? -77.751 -6.955 101.191 1.00 83.12 724 LYS A O 1
ATOM 5644 N N . THR A 1 725 ? -79.913 -7.491 100.925 1.00 84.75 725 THR A N 1
ATOM 5645 C CA . THR A 1 725 ? -79.702 -8.235 99.673 1.00 84.75 725 THR A CA 1
ATOM 5646 C C . THR A 1 725 ? -79.221 -7.318 98.558 1.00 84.75 725 THR A C 1
ATOM 5648 O O . THR A 1 725 ? -78.267 -7.666 97.874 1.00 84.75 725 THR A O 1
ATOM 5651 N N . LEU A 1 726 ? -79.798 -6.117 98.436 1.00 83.81 726 LEU A N 1
ATOM 5652 C CA . LEU A 1 726 ? -79.355 -5.125 97.462 1.00 83.81 726 LEU A CA 1
ATOM 5653 C C . LEU A 1 726 ? -77.918 -4.669 97.765 1.00 83.81 726 LEU A C 1
ATOM 5655 O O . LEU A 1 726 ? -77.075 -4.690 96.881 1.00 83.81 726 LEU A O 1
ATOM 5659 N N . ASN A 1 727 ? -77.596 -4.337 99.016 1.00 82.50 727 ASN A N 1
ATOM 5660 C CA . ASN A 1 727 ? -76.239 -3.964 99.419 1.00 82.50 727 ASN A CA 1
ATOM 5661 C C . ASN A 1 727 ? -75.222 -5.080 99.119 1.00 82.50 727 ASN A C 1
ATOM 5663 O O . ASN A 1 727 ? -74.147 -4.809 98.593 1.00 82.50 727 ASN A O 1
ATOM 5667 N N . ASN A 1 728 ? -75.576 -6.340 99.382 1.00 84.50 728 ASN A N 1
ATOM 5668 C CA . ASN A 1 728 ? -74.736 -7.487 99.038 1.00 84.50 728 ASN A CA 1
ATOM 5669 C C . ASN A 1 728 ? -74.582 -7.661 97.514 1.00 84.50 728 ASN A C 1
ATOM 5671 O O . ASN A 1 728 ? -73.498 -8.026 97.064 1.00 84.50 728 ASN A O 1
ATOM 5675 N N . GLU A 1 729 ? -75.618 -7.371 96.714 1.00 84.50 729 GLU A N 1
ATOM 5676 C CA . GLU A 1 729 ? -75.528 -7.326 95.244 1.00 84.50 729 GLU A CA 1
ATOM 5677 C C . GLU A 1 729 ? -74.565 -6.221 94.773 1.00 84.50 729 GLU A C 1
ATOM 5679 O O . GLU A 1 729 ? -73.717 -6.486 93.925 1.00 84.50 729 GLU A O 1
ATOM 5684 N N . PHE A 1 730 ? -74.635 -5.010 95.339 1.00 83.94 730 PHE A N 1
ATOM 5685 C CA . PHE A 1 730 ? -73.716 -3.909 95.007 1.00 83.94 730 PHE A CA 1
ATOM 5686 C C . PHE A 1 730 ? -72.258 -4.249 95.347 1.00 83.94 730 PHE A C 1
ATOM 5688 O O . PHE A 1 730 ? -71.376 -4.029 94.520 1.00 83.94 730 PHE A O 1
ATOM 5695 N N . VAL A 1 731 ? -72.007 -4.847 96.516 1.00 84.44 731 VAL A N 1
ATOM 5696 C CA . VAL A 1 731 ? -70.664 -5.307 96.917 1.00 84.44 731 VAL A CA 1
ATOM 5697 C C . VAL A 1 731 ? -70.167 -6.433 96.003 1.00 84.44 731 VAL A C 1
ATOM 5699 O O . VAL A 1 731 ? -69.008 -6.449 95.603 1.00 84.44 731 VAL A O 1
ATOM 5702 N N . ALA A 1 732 ? -71.032 -7.370 95.606 1.00 83.62 732 ALA A N 1
ATOM 5703 C CA . ALA A 1 732 ? -70.642 -8.435 94.682 1.00 83.62 732 ALA A CA 1
ATOM 5704 C C . ALA A 1 732 ? -70.279 -7.899 93.283 1.00 83.62 732 ALA A C 1
ATOM 5706 O O . ALA A 1 732 ? -69.365 -8.425 92.641 1.00 83.62 732 ALA A O 1
ATOM 5707 N N . GLN A 1 733 ? -70.975 -6.852 92.826 1.00 84.88 733 GLN A N 1
ATOM 5708 C CA . GLN A 1 733 ? -70.766 -6.235 91.514 1.00 84.88 733 GLN A CA 1
ATOM 5709 C C . GLN A 1 733 ? -69.695 -5.138 91.493 1.00 84.88 733 GLN A C 1
ATOM 5711 O O . GLN A 1 733 ? -69.348 -4.660 90.413 1.00 84.88 733 GLN A O 1
ATOM 5716 N N . GLU A 1 734 ? -69.076 -4.818 92.634 1.00 80.56 734 GLU A N 1
ATOM 5717 C CA . GLU A 1 734 ? -67.843 -4.016 92.716 1.00 80.56 734 GLU A CA 1
ATOM 5718 C C . GLU A 1 734 ? -66.768 -4.539 91.745 1.00 80.56 734 GLU A C 1
ATOM 5720 O O . GLU A 1 734 ? -66.091 -3.766 91.067 1.00 80.56 734 GLU A O 1
ATOM 5725 N N . ARG A 1 735 ? -66.726 -5.864 91.549 1.00 82.31 735 ARG A N 1
ATOM 5726 C CA . ARG A 1 735 ? -65.845 -6.545 90.590 1.00 82.31 735 ARG A CA 1
ATOM 5727 C C . ARG A 1 735 ? -66.011 -6.077 89.142 1.00 82.31 735 ARG A C 1
ATOM 5729 O O . ARG A 1 735 ? -65.030 -6.086 88.409 1.00 82.31 735 ARG A O 1
ATOM 5736 N N . LEU A 1 736 ? -67.214 -5.687 88.708 1.00 81.94 736 LEU A N 1
ATOM 5737 C CA . LEU A 1 736 ? -67.438 -5.168 87.349 1.00 81.94 736 LEU A CA 1
ATOM 5738 C C . LEU A 1 736 ? -66.822 -3.780 87.172 1.00 81.94 736 LEU A C 1
ATOM 5740 O O . LEU A 1 736 ? -66.287 -3.469 86.110 1.00 81.94 736 LEU A O 1
ATOM 5744 N N . ILE A 1 737 ? -66.889 -2.957 88.217 1.00 80.12 737 ILE A N 1
ATOM 5745 C CA . ILE A 1 737 ? -66.300 -1.618 88.224 1.00 80.12 737 ILE A CA 1
ATOM 5746 C C . ILE A 1 737 ? -64.777 -1.732 88.287 1.00 80.12 737 ILE A C 1
ATOM 5748 O O . ILE A 1 737 ? -64.085 -1.036 87.550 1.00 80.12 737 ILE A O 1
ATOM 5752 N N . ASP A 1 738 ? -64.249 -2.638 89.107 1.00 82.06 738 ASP A N 1
ATOM 5753 C CA . ASP A 1 738 ? -62.808 -2.879 89.182 1.00 82.06 738 ASP A CA 1
ATOM 5754 C C . ASP A 1 738 ? -62.251 -3.503 87.898 1.00 82.06 738 ASP A C 1
ATOM 5756 O O . ASP A 1 738 ? -61.169 -3.118 87.462 1.00 82.06 738 ASP A O 1
ATOM 5760 N N . ALA A 1 739 ? -63.017 -4.367 87.225 1.00 81.00 739 ALA A N 1
ATOM 5761 C CA . ALA A 1 739 ? -62.665 -4.886 85.903 1.00 81.00 739 ALA A CA 1
ATOM 5762 C C . ALA A 1 739 ? -62.641 -3.803 84.810 1.00 81.00 739 ALA A C 1
ATOM 5764 O O . ALA A 1 739 ? -61.924 -3.959 83.832 1.00 81.00 739 ALA A O 1
ATOM 5765 N N . ALA A 1 740 ? -63.403 -2.714 84.958 1.00 79.81 740 ALA A N 1
ATOM 5766 C CA . ALA A 1 740 ? -63.331 -1.561 84.060 1.00 79.81 740 ALA A CA 1
ATOM 5767 C C . ALA A 1 740 ? -62.231 -0.554 84.456 1.00 79.81 740 ALA A C 1
ATOM 5769 O O . ALA A 1 740 ? -61.910 0.329 83.666 1.00 79.81 740 ALA A O 1
ATOM 5770 N N . LYS A 1 741 ? -61.684 -0.628 85.678 1.00 77.00 741 LYS A N 1
ATOM 5771 C CA . LYS A 1 741 ? -60.563 0.220 86.127 1.00 77.00 741 LYS A CA 1
ATOM 5772 C C . LYS A 1 741 ? -59.196 -0.338 85.725 1.00 77.00 741 LYS A C 1
ATOM 5774 O O . LYS A 1 741 ? -58.260 0.451 85.602 1.00 77.00 741 LYS A O 1
ATOM 5779 N N . GLN A 1 742 ? -59.078 -1.662 85.624 1.00 62.62 742 GLN A N 1
ATOM 5780 C CA . GLN A 1 742 ? -57.895 -2.354 85.098 1.00 62.62 742 GLN A CA 1
ATOM 5781 C C . GLN A 1 742 ? -57.820 -2.216 83.578 1.00 62.62 742 GLN A C 1
ATOM 5783 O O . GLN A 1 742 ? -56.675 -2.128 83.075 1.00 62.62 742 GLN A O 1
#

Foldseek 3Di:
DCDPPDPDDDDPVVCQQVLVDADPDFQDAPVSQVNSVQADQVFLFGADPPPRDTAWPVRCCVVRNHPQQFKWFQQPPPRDTHTPVVCVVVVCADGRRNWGQHPVPRDTHHPVVCDVVVRMDGDDGDDDPVNCVVVPQDDQPFQARADPVGGDFDFQLRCVVVVVAPQQAKWWQQLQPRDTDGNVVCVVVVSDDRRWTWGGNHDDPDDAQQWIATPPGTIIGSHQAAQPVRQVVVVQQDQQQQWGQDPPPRDIAHPQVCCRSRNYPQLQKWFQAPVVLATHTPNVCVVVVQADRRRRWGAHPVVRDTHGSVRCVVVVRMDGQQQADAPVSQLSSVQADQVQLWGFDSSRDDPPPDGPTHFQVRCVVSSNHPQQFKWFQQPPQRDIGGSVCCVPPVVQAPRRRNFGARPVPRDTHHVNVSVVVLRMDTNVVLVVLVVLLVVLVVLLVVLVVVLVVLLVLLLPQDFQDLDLVVLVVSLVSLVVSLVVLVVCPVVLVVSLVSLVVSLVPVPSRPGPVSNVVSVVSNVVSVVSSVVSNVLSVVLSVLSVQLSVLSVVLVVLLVVLVVVLVVLVVVLVVLVVCVVPPVCLVVSLVVLVVSLVVLVVCVVSLVVSVVSLVSSVVSSVVSLVSSQVSCCVDPNNDDRDDHDPDDPSVVSSVVSVVSSVVSSVSSVVSSVVSVVSVVVSVQLVVLVVVVVVVCVVLVVVVVVLVPDDQDPDPVSNVVSVVSVVVSVVVVVVCVVSVVSNVD

pLDDT: mean 76.74, std 11.95, range [34.69, 94.19]

Radius of gyration: 67.75 Å; Cα contacts (8 Å, |Δi|>4): 959; chains: 1; bounding box: 154×90×202 Å

Nearest PDB structures (foldseek):
  5j1i-assembly1_A  TM=6.871E-01  e=9.621E-04  Homo sapiens
  5j1g-assembly1_A  TM=7.153E-01  e=3.841E-03  Homo sapiens
  6xf1-assembly2_C  TM=7.302E-01  e=1.032E-02  Homo sapiens
  7ank-assembly1_A  TM=5.859E-01  e=6.758E-02  Homo sapiens

Secondary structure (DSSP, 8-state):
-BPTTSS-B--HHHHHHTTSS----SSBPHHHHHHTT-EETTTTEEEPTTT--EE-HHHHHHTTSB-TTSEEEEPTTT--EEEHHHHHHTTSEETTTTEEEPTTT--EEEHHHHHHTTSEEE------HHHHHHTT---TTTT----TTT--PPBHHHHHHTTSS-TTT-EEE-TTT--EEEHHHHHHTT-S-TTPBEE-----SSS---EEEEGGGEEEESSPPBPHHHHHHTT-EETTTTEEE-TTT--EEEHHHHHHTTSB-TTS-EEEETTTTEEEEHHHHHHHTSB-TTT-PEEETTTTEEEPHHHHHHTTSEE-TTSPEEHHHHHHTT-EETTTTEEEPTT----TT---EEPHHHHHHTTSEEGGGEEEE-TTT--EEEHHHHHHTS--EETTTTEEEPTTT--EEEHHHHHHTT-EEEHHHHHHHHHHHHHHHHHHHHHHHHHHHHHHHHHTPPPPPSSHHHHHHHHHHHHHHHHHHHHTHHHHHHHHHHHHHHHHHHTTTS-HHHHHHHHHHHHHHHHHHHHHHHHHHHHHHHHHHHHHHHHHHHHHHHHHHHHHHHHHHHHHHHHHHTT-GGGHHHHHHHHHHHHHHHHHTHHHHHHHHHHHHHHHHHHHHHHHHHHHHHHHSSS-PPPPPPPSS-HHHHHHHHHHHHHHHHHHHHHHHHHHHHHHHHHHHHHHHHHHHHHHHHHHHHHHHHHHHHSPPPSSHHHHHHHHHHHHHHHHHHHHHHHHHHHHH-

Organism: NCBI:txid105785